Protein AF-0000000076760356 (afdb_homodimer)

pLDDT: mean 87.94, std 15.98, range [23.75, 98.88]

Organism: NCBI:txid411473

Nearest PDB structures (foldseek):
  3hdt-assembly1_B  TM=8.567E-01  e=6.206E-12  [Clostridium] symbiosum ATCC 14940
  3fdi-assembly1_A  TM=9.221E-01  e=1.605E-10  Eubacterium ventriosum ATCC 27560
  3fdi-assembly1_B  TM=7.872E-01  e=7.146E-10  Eubacterium ventriosum ATCC 27560
  7l4a-assembly1_A  TM=6.209E-01  e=9.565E-07  Encephalitozoon cuniculi GB-M1
  3akc-assembly1_A  TM=5.791E-01  e=3.230E-05  Thermus thermophilus HB8

Radius of gyration: 23.3 Å; Cα contacts (8 Å, |Δi|>4): 641; chains: 2; bounding box: 55×70×65 Å

Secondary structure (DSSP, 8-state):
-PPPEEEEEE-TTTTHHHHHHHHHHHHT--EE-HHHHHHHHHHH-GGGHHHHHHHHHSSSS-THHHHH-TT-SS-HHHHHHHHHHHHHHHHHHHHHS-EEEESTTHHHHTTT-SSEEEEEEE--HHHHHHHHHHHH-S--S-HHHHHHHHHHHHHHHHHHHHSS-TT-STT-SEEEEHHHHHHHHHHHHHHHHHHHHHTPPP------/-PPPEEEEEE-TTTTHHHHHHHHHHHHT--EE-HHHHHHHHHHH-GGGHHHHHHHHH--SS-THHHHH-TT-SS-HHHHHHHHHHHHHHHHHHHHHS-EEEESTTHHHHTTT-SSEEEEEEE--HHHHHHHHHHHH-S--S-HHHHHHHHHHHHHHHHHHHHSS-TT-STT-SEEEEHHHHHHHHHHHHHHHHHHHHHTPPP------

Sequence (416 aa):
MQNYVITITRQFGSRGRDIGIATAKKLGIPLYDRNVLEKEAEEIDSTLHSLVEFSKNGMSSSGYYKMAYPLGIGSSLKKDRMFEVQSKLVLQHAETENCVIIGRCADYLLRERENVIRCYIFAPYQARIRNSILTLGLATAEPQRIIEEVDKARAEYYRSHTGCEVNNTRYRDLFLNSNLLGVEGTADLIVDAVRRKFGLEAPAEEQIMQNYVITITRQFGSRGRDIGIATAKKLGIPLYDRNVLEKEAEEIDSTLHSLVEFSKNGMSSSGYYKMAYPLGIGSSLKKDRMFEVQSKLVLQHAETENCVIIGRCADYLLRERENVIRCYIFAPYQARIRNSILTLGLATAEPQRIIEEVDKARAEYYRSHTGCEVNNTRYRDLFLNSNLLGVEGTADLIVDAVRRKFGLEAPAEEQI

Solvent-accessible surface area (backbone atoms only — not comparable to full-atom values): 22181 Å² total; per-residue (Å²): 128,84,38,40,33,37,25,38,40,57,42,65,37,24,50,36,67,59,20,50,52,50,32,19,60,76,70,72,38,52,72,41,35,62,69,56,41,49,54,54,35,26,73,76,38,63,86,43,39,64,32,50,43,43,52,69,55,53,63,73,88,56,77,51,61,48,48,43,26,84,66,41,76,74,53,70,67,55,36,50,48,50,50,52,45,40,49,51,49,54,54,48,47,45,68,73,32,51,31,31,34,44,39,86,54,41,37,64,75,44,59,86,51,80,52,54,48,21,34,36,28,32,50,58,68,69,56,17,44,55,41,41,44,64,71,60,67,48,85,58,92,46,53,66,58,50,41,51,48,26,42,49,34,50,34,50,54,36,26,76,75,68,72,41,64,73,86,49,68,86,59,41,37,35,35,40,28,29,75,70,48,35,50,68,47,44,16,49,52,52,47,50,50,49,25,66,64,68,67,49,76,72,77,71,73,74,82,122,128,83,38,39,33,35,25,38,39,59,43,65,36,25,50,36,66,59,20,49,52,51,33,18,59,76,68,71,37,52,73,42,36,62,69,57,42,48,54,53,34,26,72,76,37,64,88,43,40,64,33,50,43,43,51,69,54,54,58,72,87,54,78,50,62,50,48,42,26,84,66,40,76,74,52,70,66,56,35,51,49,48,50,52,47,40,49,52,48,53,54,48,49,45,68,73,34,50,33,31,34,43,39,89,54,43,36,65,76,44,60,87,52,81,52,52,49,22,34,35,27,31,48,56,68,70,54,17,43,55,42,39,44,64,71,61,66,47,86,59,92,46,52,67,59,51,41,51,47,26,41,50,33,49,34,49,54,36,26,76,75,69,73,41,64,74,85,48,68,86,58,43,38,36,34,40,30,28,76,71,49,35,50,66,46,43,16,49,52,53,49,50,51,50,25,68,64,68,69,48,75,73,77,72,74,74,81,122

InterPro domains:
  IPR027417 P-loop containing nucleoside triphosphate hydrolase [G3DSA:3.40.50.300] (1-197)

Structure (mmCIF, N/CA/C/O backbone):
data_AF-0000000076760356-model_v1
#
loop_
_entity.id
_entity.type
_entity.pdbx_description
1 polymer 'Cytidylate kinase-like family protein'
#
loop_
_atom_site.group_PDB
_atom_site.id
_atom_site.type_symbol
_atom_site.label_atom_id
_atom_site.label_alt_id
_atom_site.label_comp_id
_atom_site.label_asym_id
_atom_site.label_entity_id
_atom_site.label_seq_id
_atom_site.pdbx_PDB_ins_code
_atom_site.Cartn_x
_atom_site.Cartn_y
_atom_site.Cartn_z
_atom_site.occupancy
_atom_site.B_iso_or_equiv
_atom_site.auth_seq_id
_atom_site.auth_comp_id
_atom_site.auth_asym_id
_atom_site.auth_atom_id
_atom_site.pdbx_PDB_model_num
ATOM 1 N N . MET A 1 1 ? 18.672 9.578 19.562 1 55.28 1 MET A N 1
ATOM 2 C CA . MET A 1 1 ? 18.109 8.836 18.438 1 55.28 1 MET A CA 1
ATOM 3 C C . MET A 1 1 ? 17.266 9.75 17.562 1 55.28 1 MET A C 1
ATOM 5 O O . MET A 1 1 ? 16.672 10.711 18.047 1 55.28 1 MET A O 1
ATOM 9 N N . GLN A 1 2 ? 17.5 9.766 16.188 1 80.81 2 GLN A N 1
ATOM 10 C CA . GLN A 1 2 ? 16.75 10.648 15.305 1 80.81 2 GLN A CA 1
ATOM 11 C C . GLN A 1 2 ? 15.25 10.43 15.453 1 80.81 2 GLN A C 1
ATOM 13 O O . GLN A 1 2 ? 14.805 9.305 15.688 1 80.81 2 GLN A O 1
ATOM 18 N N . ASN A 1 3 ? 14.523 11.516 15.711 1 93.81 3 ASN A N 1
ATOM 19 C CA . ASN A 1 3 ? 13.07 11.461 15.766 1 93.81 3 ASN A CA 1
ATOM 20 C C . ASN A 1 3 ? 12.484 10.711 14.57 1 93.81 3 ASN A C 1
ATOM 22 O O . ASN A 1 3 ? 13.023 10.781 13.461 1 93.81 3 ASN A O 1
ATOM 26 N N . TYR A 1 4 ? 11.539 9.922 14.914 1 97.88 4 TYR A N 1
ATOM 27 C CA . TYR A 1 4 ? 10.852 9.281 13.805 1 97.88 4 TYR A CA 1
ATOM 28 C C . TYR A 1 4 ? 9.547 10.008 13.477 1 97.88 4 TYR A C 1
ATOM 30 O O . TYR A 1 4 ? 8.953 10.648 14.344 1 97.88 4 TYR A O 1
ATOM 38 N N . VAL A 1 5 ? 9.156 9.945 12.234 1 98.62 5 VAL A N 1
ATOM 39 C CA . VAL A 1 5 ? 7.957 10.633 11.766 1 98.62 5 VAL A CA 1
ATOM 40 C C . VAL A 1 5 ? 7.102 9.664 10.945 1 98.62 5 VAL A C 1
ATOM 42 O O . VAL A 1 5 ? 7.633 8.844 10.188 1 98.62 5 VAL A O 1
ATOM 45 N N . ILE A 1 6 ? 5.832 9.734 11.109 1 98.88 6 ILE A N 1
ATOM 46 C CA . ILE A 1 6 ? 4.863 9.062 10.25 1 98.88 6 ILE A CA 1
ATOM 47 C C . ILE A 1 6 ? 4.082 10.094 9.445 1 98.88 6 ILE A C 1
ATOM 49 O O . ILE A 1 6 ? 3.504 11.031 10.016 1 98.88 6 ILE A O 1
ATOM 53 N N . THR A 1 7 ? 4.145 10 8.156 1 98.81 7 THR A N 1
ATOM 54 C CA . THR A 1 7 ? 3.318 10.867 7.328 1 98.81 7 THR A CA 1
ATOM 55 C C . THR A 1 7 ? 2.113 10.109 6.777 1 98.81 7 THR A C 1
ATOM 57 O O . THR A 1 7 ? 2.213 8.922 6.469 1 98.81 7 THR A O 1
ATOM 60 N N . ILE A 1 8 ? 1.006 10.781 6.664 1 98.69 8 ILE A N 1
ATOM 61 C CA . ILE A 1 8 ? -0.207 10.164 6.129 1 98.69 8 ILE A CA 1
ATOM 62 C C . ILE A 1 8 ? -0.8 11.055 5.043 1 98.69 8 ILE A C 1
ATOM 64 O O . ILE A 1 8 ? -1.202 12.195 5.312 1 98.69 8 ILE A O 1
ATOM 68 N N . THR A 1 9 ? -0.724 10.617 3.857 1 98 9 THR A N 1
ATOM 69 C CA . THR A 1 9 ? -1.538 11.102 2.748 1 98 9 THR A CA 1
ATOM 70 C C . THR A 1 9 ? -2.775 10.227 2.562 1 98 9 THR A C 1
ATOM 72 O O . THR A 1 9 ? -2.725 9.016 2.773 1 98 9 THR A O 1
ATOM 75 N N . ARG A 1 10 ? -3.891 10.867 2.186 1 97.25 10 ARG A N 1
ATOM 76 C CA . ARG A 1 10 ? -5.105 10.062 2.252 1 97.25 10 ARG A CA 1
ATOM 77 C C . ARG A 1 10 ? -6.121 10.516 1.207 1 97.25 10 ARG A C 1
ATOM 79 O O . ARG A 1 10 ? -6.164 11.695 0.845 1 97.25 10 ARG A O 1
ATOM 86 N N . GLN A 1 11 ? -6.926 9.578 0.761 1 96.25 11 GLN A N 1
ATOM 87 C CA . GLN A 1 11 ? -8.125 9.875 -0.012 1 96.25 11 GLN A CA 1
ATOM 88 C C . GLN A 1 11 ? -9.234 10.422 0.881 1 96.25 11 GLN A C 1
ATOM 90 O O . GLN A 1 11 ? -9.375 10 2.033 1 96.25 11 GLN A O 1
ATOM 95 N N . PHE A 1 12 ? -10.016 11.336 0.276 1 93.12 12 PHE A N 1
ATOM 96 C CA . PHE A 1 12 ? -11.188 11.781 1.019 1 93.12 12 PHE A CA 1
ATOM 97 C C . PHE A 1 12 ? -12.148 10.625 1.264 1 93.12 12 PHE A C 1
ATOM 99 O O . PHE A 1 12 ? -12.422 9.836 0.358 1 93.12 12 PHE A O 1
ATOM 106 N N . GLY A 1 13 ? -12.578 10.523 2.463 1 94.12 13 GLY A N 1
ATOM 107 C CA . GLY A 1 13 ? -13.523 9.477 2.814 1 94.12 13 GLY A CA 1
ATOM 108 C C . GLY A 1 13 ? -12.844 8.18 3.227 1 94.12 13 GLY A C 1
ATOM 109 O O . GLY A 1 13 ? -13.523 7.207 3.568 1 94.12 13 GLY A O 1
ATOM 110 N N . SER A 1 14 ? -11.516 8.125 3.221 1 96.75 14 SER A N 1
ATOM 111 C CA . SER A 1 14 ? -10.789 6.906 3.574 1 96.75 14 SER A CA 1
ATOM 112 C C . SER A 1 14 ? -10.609 6.785 5.086 1 96.75 14 SER A C 1
ATOM 114 O O . SER A 1 14 ? -10.125 5.766 5.578 1 96.75 14 SER A O 1
ATOM 116 N N . ARG A 1 15 ? -10.945 7.867 5.801 1 96.56 15 ARG A N 1
ATOM 117 C CA . ARG A 1 15 ? -10.789 7.938 7.25 1 96.56 15 ARG A CA 1
ATOM 118 C C . ARG A 1 15 ? -9.32 8.016 7.641 1 96.56 15 ARG A C 1
ATOM 120 O O . ARG A 1 15 ? -8.938 7.566 8.727 1 96.56 15 ARG A O 1
ATOM 127 N N . GLY A 1 16 ? -8.508 8.555 6.754 1 97.38 16 GLY A N 1
ATOM 128 C CA . GLY A 1 16 ? -7.078 8.695 7.004 1 97.38 16 GLY A CA 1
ATOM 129 C C . GLY A 1 16 ? -6.77 9.547 8.227 1 97.38 16 GLY A C 1
ATOM 130 O O . GLY A 1 16 ? -5.812 9.266 8.953 1 97.38 16 GLY A O 1
ATOM 131 N N . ARG A 1 17 ? -7.547 10.602 8.453 1 95.94 17 ARG A N 1
ATOM 132 C CA . ARG A 1 17 ? -7.328 11.43 9.633 1 95.94 17 ARG A CA 1
ATOM 133 C C . ARG A 1 17 ? -7.586 10.648 10.914 1 95.94 17 ARG A C 1
ATOM 135 O O . ARG A 1 17 ? -6.809 10.727 11.867 1 95.94 17 ARG A O 1
ATOM 142 N N . ASP A 1 18 ? -8.664 9.875 10.914 1 97.38 18 ASP A N 1
ATOM 143 C CA . ASP A 1 18 ? -8.984 9.047 12.078 1 97.38 18 ASP A CA 1
ATOM 144 C C . ASP A 1 18 ? -7.875 8.031 12.344 1 97.38 18 ASP A C 1
ATOM 146 O O . ASP A 1 18 ? -7.512 7.797 13.5 1 97.38 18 ASP A O 1
ATOM 150 N N . ILE A 1 19 ? -7.375 7.457 11.344 1 98.69 19 ILE A N 1
ATOM 151 C CA . ILE A 1 19 ? -6.289 6.492 11.453 1 98.69 19 ILE A CA 1
ATOM 152 C C . ILE A 1 19 ? -5.039 7.18 12 1 98.69 19 ILE A C 1
ATOM 154 O O . ILE A 1 19 ? -4.336 6.621 12.852 1 98.69 19 ILE A O 1
ATOM 158 N N . GLY A 1 20 ? -4.734 8.398 11.523 1 98.81 20 GLY A N 1
ATOM 159 C CA . GLY A 1 20 ? -3.629 9.18 12.055 1 98.81 20 GLY A CA 1
ATOM 160 C C . GLY A 1 20 ? -3.766 9.469 13.539 1 98.81 20 GLY A C 1
ATOM 161 O O . GLY A 1 20 ? -2.805 9.328 14.297 1 98.81 20 GLY A O 1
ATOM 162 N N . ILE A 1 21 ? -4.949 9.859 13.938 1 98.56 21 ILE A N 1
ATOM 163 C CA . ILE A 1 21 ? -5.223 10.156 15.344 1 98.56 21 ILE A CA 1
ATOM 164 C C . ILE A 1 21 ? -5.016 8.898 16.188 1 98.56 21 ILE A C 1
ATOM 166 O O . ILE A 1 21 ? -4.336 8.938 17.219 1 98.56 21 ILE A O 1
ATOM 170 N N . ALA A 1 22 ? -5.566 7.777 15.727 1 98.81 22 ALA A N 1
ATOM 171 C CA . ALA A 1 22 ? -5.422 6.516 16.438 1 98.81 22 ALA A CA 1
ATOM 172 C C . ALA A 1 22 ? -3.955 6.102 16.531 1 98.81 22 ALA A C 1
ATOM 174 O O . ALA A 1 22 ? -3.5 5.637 17.578 1 98.81 22 ALA A O 1
ATOM 175 N N . THR A 1 23 ? -3.213 6.262 15.477 1 98.88 23 THR A N 1
ATOM 176 C CA . THR A 1 23 ? -1.793 5.926 15.445 1 98.88 23 THR A CA 1
ATOM 177 C C . THR A 1 23 ? -1.014 6.758 16.453 1 98.88 23 THR A C 1
ATOM 179 O O . THR A 1 23 ? -0.229 6.219 17.234 1 98.88 23 THR A O 1
ATOM 182 N N . ALA A 1 24 ? -1.257 8.078 16.422 1 98.81 24 ALA A N 1
ATOM 183 C CA . ALA A 1 24 ? -0.58 9 17.328 1 98.81 24 ALA A CA 1
ATOM 184 C C . ALA A 1 24 ? -0.88 8.641 18.781 1 98.81 24 ALA A C 1
ATOM 186 O O . ALA A 1 24 ? 0.023 8.625 19.625 1 98.81 24 ALA A O 1
ATOM 187 N N . LYS A 1 25 ? -2.117 8.336 19.047 1 98.69 25 LYS A N 1
ATOM 188 C CA . LYS A 1 25 ? -2.543 7.973 20.391 1 98.69 25 LYS A CA 1
ATOM 189 C C . LYS A 1 25 ? -1.847 6.699 20.859 1 98.69 25 LYS A C 1
ATOM 191 O O . LYS A 1 25 ? -1.334 6.645 21.984 1 98.69 25 LYS A O 1
ATOM 196 N N . LYS A 1 26 ? -1.761 5.695 20.062 1 98 26 LYS A N 1
ATOM 197 C CA . LYS A 1 26 ? -1.172 4.406 20.422 1 98 26 LYS A CA 1
ATOM 198 C C . LYS A 1 26 ? 0.329 4.535 20.656 1 98 26 LYS A C 1
ATOM 200 O O . LYS A 1 26 ? 0.896 3.807 21.469 1 98 26 LYS A O 1
ATOM 205 N N . LEU A 1 27 ? 0.929 5.477 20 1 98 27 LEU A N 1
ATOM 206 C CA . LEU A 1 27 ? 2.373 5.648 20.125 1 98 27 LEU A CA 1
ATOM 207 C C . LEU A 1 27 ? 2.709 6.703 21.172 1 98 27 LEU A C 1
ATOM 209 O O . LEU A 1 27 ? 3.869 6.848 21.562 1 98 27 LEU A O 1
ATOM 213 N N . GLY A 1 28 ? 1.718 7.488 21.609 1 97.88 28 GLY A N 1
ATOM 214 C CA . GLY A 1 28 ? 1.939 8.555 22.578 1 97.88 28 GLY A CA 1
ATOM 215 C C . GLY A 1 28 ? 2.717 9.727 22 1 97.88 28 GLY A C 1
ATOM 216 O O . GLY A 1 28 ? 3.594 10.273 22.672 1 97.88 28 GLY A O 1
ATOM 217 N N . ILE A 1 29 ? 2.414 10.078 20.781 1 98.25 29 ILE A N 1
ATOM 218 C CA . ILE A 1 29 ? 3.133 11.164 20.125 1 98.25 29 ILE A CA 1
ATOM 219 C C . ILE A 1 29 ? 2.135 12.164 19.547 1 98.25 29 ILE A C 1
ATOM 221 O O . ILE A 1 29 ? 0.966 11.836 19.328 1 98.25 29 ILE A O 1
ATOM 225 N N . PRO A 1 30 ? 2.533 13.422 19.266 1 98.69 30 PRO A N 1
ATOM 226 C CA . PRO A 1 30 ? 1.61 14.414 18.719 1 98.69 30 PRO A CA 1
ATOM 227 C C . PRO A 1 30 ? 1.267 14.164 17.25 1 98.69 30 PRO A C 1
ATOM 229 O O . PRO A 1 30 ? 1.956 13.398 16.578 1 98.69 30 PRO A O 1
ATOM 232 N N . LEU A 1 31 ? 0.211 14.812 16.875 1 98.75 31 LEU A N 1
ATOM 233 C CA . LEU A 1 31 ? -0.246 14.797 15.492 1 98.75 31 LEU A CA 1
ATOM 234 C C . LEU A 1 31 ? -0.391 16.219 14.953 1 98.75 31 LEU A C 1
ATOM 236 O O . LEU A 1 31 ? -0.958 17.078 15.617 1 98.75 31 LEU A O 1
ATOM 240 N N . TYR A 1 32 ? 0.151 16.453 13.781 1 98.5 32 TYR A N 1
ATOM 241 C CA . TYR A 1 32 ? 0.045 17.734 13.086 1 98.5 32 TYR A CA 1
ATOM 242 C C . TYR A 1 32 ? -0.725 17.578 11.781 1 98.5 32 TYR A C 1
ATOM 244 O O . TYR A 1 32 ? -0.241 16.953 10.836 1 98.5 32 TYR A O 1
ATOM 252 N N . ASP A 1 33 ? -1.874 18.125 11.773 1 95.94 33 ASP A N 1
ATOM 253 C CA . ASP A 1 33 ? -2.656 18.188 10.539 1 95.94 33 ASP A CA 1
ATOM 254 C C . ASP A 1 33 ? -2.803 19.625 10.055 1 95.94 33 ASP A C 1
ATOM 256 O O . ASP A 1 33 ? -2.152 20.531 10.586 1 95.94 33 ASP A O 1
ATOM 260 N N . ARG A 1 34 ? -3.578 19.828 9.047 1 92.31 34 ARG A N 1
ATOM 261 C CA . ARG A 1 34 ? -3.736 21.141 8.43 1 92.31 34 ARG A CA 1
ATOM 262 C C . ARG A 1 34 ? -4.133 22.188 9.461 1 92.31 34 ARG A C 1
ATOM 264 O O . ARG A 1 34 ? -3.582 23.297 9.477 1 92.31 34 ARG A O 1
ATOM 271 N N . ASN A 1 35 ? -5.094 21.812 10.305 1 89.94 35 ASN A N 1
ATOM 272 C CA . ASN A 1 35 ? -5.617 22.781 11.266 1 89.94 35 ASN A CA 1
ATOM 273 C C . ASN A 1 35 ? -4.531 23.266 12.219 1 89.94 35 ASN A C 1
ATOM 275 O O . ASN A 1 35 ? -4.402 24.469 12.461 1 89.94 35 ASN A O 1
ATOM 279 N N . VAL A 1 36 ? -3.809 22.344 12.719 1 94.38 36 VAL A N 1
ATOM 280 C CA . VAL A 1 36 ? -2.742 22.688 13.656 1 94.38 36 VAL A CA 1
ATOM 281 C C . VAL A 1 36 ? -1.67 23.5 12.945 1 94.38 36 VAL A C 1
ATOM 283 O O . VAL A 1 36 ? -1.245 24.547 13.445 1 94.38 36 VAL A O 1
ATOM 286 N N . LEU A 1 37 ? -1.286 23.141 11.773 1 95 37 LEU A N 1
ATOM 287 C CA . LEU A 1 37 ? -0.204 23.781 11.039 1 95 37 LEU A CA 1
ATOM 288 C C . LEU A 1 37 ? -0.62 25.172 10.57 1 95 37 LEU A C 1
ATOM 290 O O . LEU A 1 37 ? 0.194 26.094 10.562 1 95 37 LEU A O 1
ATOM 294 N N . GLU A 1 38 ? -1.889 25.312 10.172 1 91.25 38 GLU A N 1
ATOM 295 C CA . GLU A 1 38 ? -2.389 26.609 9.758 1 91.25 38 GLU A CA 1
ATOM 296 C C . GLU A 1 38 ? -2.408 27.594 10.922 1 91.25 38 GLU A C 1
ATOM 298 O O . GLU A 1 38 ? -2.078 28.781 10.758 1 91.25 38 GLU A O 1
ATOM 303 N N . LYS A 1 39 ? -2.852 27.094 12.016 1 92.44 39 LYS A N 1
ATOM 304 C CA . LYS A 1 39 ? -2.873 27.953 13.203 1 92.44 39 LYS A CA 1
ATOM 305 C C . LYS A 1 39 ? -1.465 28.406 13.578 1 92.44 39 LYS A C 1
ATOM 307 O O . LYS A 1 39 ? -1.248 29.578 13.883 1 92.44 39 LYS A O 1
ATOM 312 N N . GLU A 1 40 ? -0.558 27.484 13.57 1 95.81 40 GLU A N 1
ATOM 313 C CA . GLU A 1 40 ? 0.83 27.828 13.875 1 95.81 40 GLU A CA 1
ATOM 314 C C . GLU A 1 40 ? 1.396 28.797 12.836 1 95.81 40 GLU A C 1
ATOM 316 O O . GLU A 1 40 ? 2.139 29.719 13.188 1 95.81 40 GLU A O 1
ATOM 321 N N . ALA A 1 41 ? 1.061 28.562 11.57 1 93.94 41 ALA A N 1
ATOM 322 C CA . ALA A 1 41 ? 1.531 29.438 10.5 1 93.94 41 ALA A CA 1
ATOM 323 C C . ALA A 1 41 ? 1.036 30.875 10.695 1 93.94 41 ALA A C 1
ATOM 325 O O . ALA A 1 41 ? 1.779 31.828 10.469 1 93.94 41 ALA A O 1
ATOM 326 N N . GLU A 1 42 ? -0.199 31 11.047 1 91.25 42 GLU A N 1
ATOM 327 C CA . GLU A 1 42 ? -0.791 32.312 11.312 1 91.25 42 GLU A CA 1
ATOM 328 C C . GLU A 1 42 ? -0.072 33.031 12.453 1 91.25 42 GLU A C 1
ATOM 330 O O . GLU A 1 42 ? 0.089 34.25 12.43 1 91.25 42 GLU A O 1
ATOM 335 N N . GLU A 1 43 ? 0.329 32.281 13.453 1 94.06 43 GLU A N 1
ATOM 336 C CA . GLU A 1 43 ? 1.051 32.844 14.594 1 94.06 43 GLU A CA 1
ATOM 337 C C . GLU A 1 43 ? 2.43 33.344 14.18 1 94.06 43 GLU A C 1
ATOM 339 O O . GLU A 1 43 ? 2.93 34.312 14.727 1 94.06 43 GLU A O 1
ATOM 344 N N . ILE A 1 44 ? 3.006 32.719 13.219 1 93.31 44 ILE A N 1
ATOM 345 C CA . ILE A 1 44 ? 4.328 33.062 12.711 1 93.31 44 ILE A CA 1
ATOM 346 C C . ILE A 1 44 ? 4.211 34.25 11.75 1 93.31 44 ILE A C 1
ATOM 348 O O . ILE A 1 44 ? 5.059 35.156 11.742 1 93.31 44 ILE A O 1
ATOM 352 N N . ASP A 1 45 ? 3.213 34.188 10.922 1 92.44 45 ASP A N 1
ATOM 353 C CA . ASP A 1 45 ? 2.955 35.219 9.891 1 92.44 45 ASP A CA 1
ATOM 354 C C . ASP A 1 45 ? 1.497 35.656 9.922 1 92.44 45 ASP A C 1
ATOM 356 O O . ASP A 1 45 ? 0.638 35.031 9.289 1 92.44 45 ASP A O 1
ATOM 360 N N . SER A 1 46 ? 1.264 36.75 10.461 1 90.25 46 SER A N 1
ATOM 361 C CA . SER A 1 46 ? -0.089 37.25 10.695 1 90.25 46 SER A CA 1
ATOM 362 C C . SER A 1 46 ? -0.788 37.594 9.391 1 90.25 46 SER A C 1
ATOM 364 O O . SER A 1 46 ? -2.016 37.719 9.344 1 90.25 46 SER A O 1
ATOM 366 N N . THR A 1 47 ? -0.056 37.812 8.336 1 87.62 47 THR A N 1
ATOM 367 C CA . THR A 1 47 ? -0.664 38.156 7.059 1 87.62 47 THR A CA 1
ATOM 368 C C . THR A 1 47 ? -1.474 37 6.516 1 87.62 47 THR A C 1
ATOM 370 O O . THR A 1 47 ? -2.293 37.156 5.609 1 87.62 47 THR A O 1
ATOM 373 N N . LEU A 1 48 ? -1.28 35.812 7.156 1 89 48 LEU A N 1
ATOM 374 C CA . LEU A 1 48 ? -1.947 34.625 6.688 1 89 48 LEU A CA 1
ATOM 375 C C . LEU A 1 48 ? -3.303 34.438 7.363 1 89 48 LEU A C 1
ATOM 377 O O . LEU A 1 48 ? -4.051 33.531 7.035 1 89 48 LEU A O 1
ATOM 381 N N . HIS A 1 49 ? -3.617 35.312 8.234 1 84.5 49 HIS A N 1
ATOM 382 C CA . HIS A 1 49 ? -4.844 35.25 9.023 1 84.5 49 HIS A CA 1
ATOM 383 C C . HIS A 1 49 ? -6.07 35.125 8.125 1 84.5 49 HIS A C 1
ATOM 385 O O . HIS A 1 49 ? -6.988 34.344 8.406 1 84.5 49 HIS A O 1
ATOM 391 N N . SER A 1 50 ? -6.09 35.875 7.109 1 79.38 50 SER A N 1
ATOM 392 C CA . SER A 1 50 ? -7.254 35.875 6.227 1 79.38 50 SER A CA 1
ATOM 393 C C . SER A 1 50 ? -7.473 34.531 5.57 1 79.38 50 SER A C 1
ATOM 395 O O . SER A 1 50 ? -8.609 34.125 5.324 1 79.38 50 SER A O 1
ATOM 397 N N . LEU A 1 51 ? -6.449 33.844 5.309 1 78.56 51 LEU A N 1
ATOM 398 C CA . LEU A 1 51 ? -6.551 32.5 4.707 1 78.56 51 LEU A CA 1
ATOM 399 C C . LEU A 1 51 ? -7.09 31.5 5.707 1 78.56 51 LEU A C 1
ATOM 401 O O . LEU A 1 51 ? -7.926 30.656 5.359 1 78.56 51 LEU A O 1
ATOM 405 N N . VAL A 1 52 ? -6.66 31.703 6.887 1 76.56 52 VAL A N 1
ATOM 406 C CA . VAL A 1 52 ? -7.023 30.781 7.953 1 76.56 52 VAL A CA 1
ATOM 407 C C . VAL A 1 52 ? -8.484 31 8.352 1 76.56 52 VAL A C 1
ATOM 409 O O . VAL A 1 52 ? -9.227 30.047 8.562 1 76.56 52 VAL A O 1
ATOM 412 N N . GLU A 1 53 ? -8.852 32.281 8.492 1 73.19 53 GLU A N 1
ATOM 413 C CA . GLU A 1 53 ? -10.211 32.656 8.883 1 73.19 53 GLU A CA 1
ATOM 414 C C . GLU A 1 53 ? -11.227 32.156 7.855 1 73.19 53 GLU A C 1
ATOM 416 O O . GLU A 1 53 ? -12.328 31.734 8.219 1 73.19 53 GLU A O 1
ATOM 421 N N . PHE A 1 54 ? -10.852 32.312 6.656 1 63 54 PHE A N 1
ATOM 422 C CA . PHE A 1 54 ? -11.734 31.828 5.609 1 63 54 PHE A CA 1
ATOM 423 C C . PHE A 1 54 ? -11.953 30.328 5.75 1 63 54 PHE A C 1
ATOM 425 O O . PHE A 1 54 ? -13.062 29.828 5.52 1 63 54 PHE A O 1
ATOM 432 N N . SER A 1 55 ? -10.812 29.844 6.125 1 60.5 55 SER A N 1
ATOM 433 C CA . SER A 1 55 ? -10.898 28.391 6.305 1 60.5 55 SER A CA 1
ATOM 434 C C . SER A 1 55 ? -11.836 28.031 7.457 1 60.5 55 SER A C 1
ATOM 436 O O . SER A 1 55 ? -12.539 27.031 7.398 1 60.5 55 SER A O 1
ATOM 438 N N . LYS A 1 56 ? -11.852 29.047 8.469 1 59.88 56 LYS A N 1
ATOM 439 C CA . LYS A 1 56 ? -12.68 28.828 9.656 1 59.88 56 LYS A CA 1
ATOM 440 C C . LYS A 1 56 ? -14.133 29.203 9.375 1 59.88 56 LYS A C 1
ATOM 442 O O . LYS A 1 56 ? -15.047 28.516 9.844 1 59.88 56 LYS A O 1
ATOM 447 N N . ASN A 1 57 ? -14.203 30.75 8.867 1 47.97 57 ASN A N 1
ATOM 448 C CA . ASN A 1 57 ? -15.516 31.359 8.688 1 47.97 57 ASN A CA 1
ATOM 449 C C . ASN A 1 57 ? -16.172 30.891 7.391 1 47.97 57 ASN A C 1
ATOM 451 O O . ASN A 1 57 ? -17.344 31.203 7.137 1 47.97 57 ASN A O 1
ATOM 455 N N . GLY A 1 58 ? -15.406 30.984 6.34 1 43.12 58 GLY A N 1
ATOM 456 C CA . GLY A 1 58 ? -16.188 30.578 5.184 1 43.12 58 GLY A CA 1
ATOM 457 C C . GLY A 1 58 ? -17.344 29.656 5.539 1 43.12 58 GLY A C 1
ATOM 458 O O . GLY A 1 58 ? -17.156 28.672 6.262 1 43.12 58 GLY A O 1
ATOM 459 N N . MET A 1 59 ? -18.516 30.375 5.5 1 37.03 59 MET A N 1
ATOM 460 C CA . MET A 1 59 ? -19.875 30.047 5.941 1 37.03 59 MET A CA 1
ATOM 461 C C . MET A 1 59 ? -20.109 28.547 5.914 1 37.03 59 MET A C 1
ATOM 463 O O . MET A 1 59 ? -20.891 28.016 6.703 1 37.03 59 MET A O 1
ATOM 467 N N . SER A 1 60 ? -20.547 28 4.605 1 38.34 60 SER A N 1
ATOM 468 C CA . SER A 1 60 ? -21.312 26.797 4.93 1 38.34 60 SER A CA 1
ATOM 469 C C . SER A 1 60 ? -20.578 25.922 5.93 1 38.34 60 SER A C 1
ATOM 471 O O . SER A 1 60 ? -19.344 25.891 5.953 1 38.34 60 SER A O 1
ATOM 473 N N . SER A 1 61 ? -21.188 25.75 7.105 1 40.62 61 SER A N 1
ATOM 474 C CA . SER A 1 61 ? -21.016 24.688 8.094 1 40.62 61 SER A CA 1
ATOM 475 C C . SER A 1 61 ? -20.062 23.609 7.582 1 40.62 61 SER A C 1
ATOM 477 O O . SER A 1 61 ? -19.672 22.719 8.336 1 40.62 61 SER A O 1
ATOM 479 N N . SER A 1 62 ? -20 23.391 6.211 1 49.44 62 SER A N 1
ATOM 480 C CA . SER A 1 62 ? -19.609 22.078 5.703 1 49.44 62 SER A CA 1
ATOM 481 C C . SER A 1 62 ? -18.094 22.016 5.445 1 49.44 62 SER A C 1
ATOM 483 O O . SER A 1 62 ? -17.531 22.938 4.852 1 49.44 62 SER A O 1
ATOM 485 N N . GLY A 1 63 ? -17.141 21.609 6.457 1 60.78 63 GLY A N 1
ATOM 486 C CA . GLY A 1 63 ? -15.82 21 6.344 1 60.78 63 GLY A CA 1
ATOM 487 C C . GLY A 1 63 ? -15.391 20.766 4.91 1 60.78 63 GLY A C 1
ATOM 488 O O . GLY A 1 63 ? -14.203 20.594 4.633 1 60.78 63 GLY A O 1
ATOM 489 N N . TYR A 1 64 ? -16.25 21.203 3.945 1 64.62 64 TYR A N 1
ATOM 490 C CA . TYR A 1 64 ? -16.047 20.906 2.533 1 64.62 64 TYR A CA 1
ATOM 491 C C . TYR A 1 64 ? -15.094 21.891 1.894 1 64.62 64 TYR A C 1
ATOM 493 O O . TYR A 1 64 ? -14.156 21.516 1.189 1 64.62 64 TYR A O 1
ATOM 501 N N . TYR A 1 65 ? -15.359 23.203 2.01 1 61.84 65 TYR A N 1
ATOM 502 C CA . TYR A 1 65 ? -14.539 24.219 1.329 1 61.84 65 TYR A CA 1
ATOM 503 C C . TYR A 1 65 ? -13.086 24.109 1.756 1 61.84 65 TYR A C 1
ATOM 505 O O . TYR A 1 65 ? -12.18 24.219 0.926 1 61.84 65 TYR A O 1
ATOM 513 N N . LYS A 1 66 ? -12.898 23.891 2.984 1 68.56 66 LYS A N 1
ATOM 514 C CA . LYS A 1 66 ? -11.539 23.734 3.486 1 68.56 66 LYS A CA 1
ATOM 515 C C . LYS A 1 66 ? -10.859 22.531 2.852 1 68.56 66 LYS A C 1
ATOM 517 O O . LYS A 1 66 ? -9.664 22.578 2.533 1 68.56 66 LYS A O 1
ATOM 522 N N . MET A 1 67 ? -11.68 21.656 2.572 1 73.81 67 MET A N 1
ATOM 523 C CA . MET A 1 67 ? -11.133 20.406 2.027 1 73.81 67 MET A CA 1
ATOM 524 C C . MET A 1 67 ? -10.891 20.531 0.527 1 73.81 67 MET A C 1
ATOM 526 O O . MET A 1 67 ? -9.93 19.969 -0.001 1 73.81 67 MET A O 1
ATOM 530 N N . ALA A 1 68 ? -11.625 21.391 -0.104 1 72.44 68 ALA A N 1
ATOM 531 C CA . ALA A 1 68 ? -11.531 21.562 -1.551 1 72.44 68 ALA A CA 1
ATOM 532 C C . ALA A 1 68 ? -10.477 22.609 -1.912 1 72.44 68 ALA A C 1
ATOM 534 O O . ALA A 1 68 ? -10.062 22.703 -3.068 1 72.44 68 ALA A O 1
ATOM 535 N N . TYR A 1 69 ? -10.062 23.312 -0.951 1 73.19 69 TYR A N 1
ATOM 536 C CA . TYR A 1 69 ? -9.031 24.328 -1.162 1 73.19 69 TYR A CA 1
ATOM 537 C C . TYR A 1 69 ? -7.883 24.156 -0.18 1 73.19 69 TYR A C 1
ATOM 539 O O . TYR A 1 69 ? -7.844 24.812 0.865 1 73.19 69 TYR A O 1
ATOM 547 N N . PRO A 1 70 ? -6.938 23.422 -0.531 1 75.81 70 PRO A N 1
ATOM 548 C CA . PRO A 1 70 ? -5.891 23 0.402 1 75.81 70 PRO A CA 1
ATOM 549 C C . PRO A 1 70 ? -5.117 24.172 0.995 1 75.81 70 PRO A C 1
ATOM 551 O O . PRO A 1 70 ? -4.586 24.078 2.104 1 75.81 70 PRO A O 1
ATOM 554 N N . LEU A 1 71 ? -5.062 25.312 0.271 1 77.19 71 LEU A N 1
ATOM 555 C CA . LEU A 1 71 ? -4.336 26.469 0.804 1 77.19 71 LEU A CA 1
ATOM 556 C C . LEU A 1 71 ? -5.273 27.641 1.039 1 77.19 71 LEU A C 1
ATOM 558 O O . LEU A 1 71 ? -4.82 28.781 1.189 1 77.19 71 LEU A O 1
ATOM 562 N N . GLY A 1 72 ? -6.535 27.297 1.014 1 73.81 72 GLY A N 1
ATOM 563 C CA . GLY A 1 72 ? -7.523 28.359 1.207 1 73.81 72 GLY A CA 1
ATOM 564 C C . GLY A 1 72 ? -7.816 29.141 -0.058 1 73.81 72 GLY A C 1
ATOM 565 O O . GLY A 1 72 ? -7.496 28.688 -1.16 1 73.81 72 GLY A O 1
ATOM 566 N N . ILE A 1 73 ? -8.672 30.172 0.149 1 70.06 73 ILE A N 1
ATOM 567 C CA . ILE A 1 73 ? -9.031 31.062 -0.944 1 70.06 73 ILE A CA 1
ATOM 568 C C . ILE A 1 73 ? -8.328 32.406 -0.766 1 70.06 73 ILE A C 1
ATOM 570 O O . ILE A 1 73 ? -8.398 33 0.304 1 70.06 73 ILE A O 1
ATOM 574 N N . GLY A 1 74 ? -7.414 32.75 -1.715 1 73 74 GLY A N 1
ATOM 575 C CA . GLY A 1 74 ? -6.641 33.969 -1.671 1 73 74 GLY A CA 1
ATOM 576 C C . GLY A 1 74 ? -5.723 34.156 -2.865 1 73 74 GLY A C 1
ATOM 577 O O . GLY A 1 74 ? -5.863 33.438 -3.869 1 73 74 GLY A O 1
ATOM 578 N N . SER A 1 75 ? -4.922 35.125 -2.723 1 79.25 75 SER A N 1
ATOM 579 C CA . SER A 1 75 ? -3.982 35.375 -3.811 1 79.25 75 SER A CA 1
ATOM 580 C C . SER A 1 75 ? -2.938 34.281 -3.914 1 79.25 75 SER A C 1
ATOM 582 O O . SER A 1 75 ? -2.666 33.594 -2.936 1 79.25 75 SER A O 1
ATOM 584 N N . SER A 1 76 ? -2.449 34.125 -5.074 1 84.5 76 SER A N 1
ATOM 585 C CA . SER A 1 76 ? -1.382 33.156 -5.301 1 84.5 76 SER A CA 1
ATOM 586 C C . SER A 1 76 ? -0.191 33.438 -4.387 1 84.5 76 SER A C 1
ATOM 588 O O . SER A 1 76 ? 0.454 32.5 -3.908 1 84.5 76 SER A O 1
ATOM 590 N N . LEU A 1 77 ? -0.001 34.688 -4.121 1 84 77 LEU A N 1
ATOM 591 C CA . LEU A 1 77 ? 1.123 35.062 -3.271 1 84 77 LEU A CA 1
ATOM 592 C C . LEU A 1 77 ? 0.909 34.594 -1.841 1 84 77 LEU A C 1
ATOM 594 O O . LEU A 1 77 ? 1.837 34.094 -1.205 1 84 77 LEU A O 1
ATOM 598 N N . LYS A 1 78 ? -0.254 34.688 -1.324 1 85.75 78 LYS A N 1
ATOM 599 C CA . LYS A 1 78 ? -0.568 34.25 0.034 1 85.75 78 LYS A CA 1
ATOM 600 C C . LYS A 1 78 ? -0.546 32.75 0.145 1 85.75 78 LYS A C 1
ATOM 602 O O . LYS A 1 78 ? -0.089 32.188 1.149 1 85.75 78 LYS A O 1
ATOM 607 N N . LYS A 1 79 ? -1.006 32.188 -0.891 1 89.06 79 LYS A N 1
ATOM 608 C CA . LYS A 1 79 ? -1 30.734 -0.918 1 89.06 79 LYS A CA 1
ATOM 609 C C . LYS A 1 79 ? 0.426 30.188 -0.919 1 89.06 79 LYS A C 1
ATOM 611 O O . LYS A 1 79 ? 0.733 29.234 -0.201 1 89.06 79 LYS A O 1
ATOM 616 N N . ASP A 1 80 ? 1.264 30.828 -1.687 1 91.94 80 ASP A N 1
ATOM 617 C CA . ASP A 1 80 ? 2.672 30.438 -1.728 1 91.94 80 ASP A CA 1
ATOM 618 C C . ASP A 1 80 ? 3.336 30.641 -0.368 1 91.94 80 ASP A C 1
ATOM 620 O O . ASP A 1 80 ? 4.133 29.797 0.069 1 91.94 80 ASP A O 1
ATOM 624 N N . ARG A 1 81 ? 2.992 31.75 0.22 1 92.31 81 ARG A N 1
ATOM 625 C CA . ARG A 1 81 ? 3.539 32.031 1.542 1 92.31 81 ARG A CA 1
ATOM 626 C C . ARG A 1 81 ? 3.061 31.016 2.566 1 92.31 81 ARG A C 1
ATOM 628 O O . ARG A 1 81 ? 3.84 30.562 3.41 1 92.31 81 ARG A O 1
ATOM 635 N N . MET A 1 82 ? 1.834 30.656 2.531 1 92.12 82 MET A N 1
ATOM 636 C CA . MET A 1 82 ? 1.282 29.641 3.422 1 92.12 82 MET A CA 1
ATOM 637 C C . MET A 1 82 ? 2.021 28.312 3.262 1 92.12 82 MET A C 1
ATOM 639 O O . MET A 1 82 ? 2.41 27.703 4.25 1 92.12 82 MET A O 1
ATOM 643 N N . PHE A 1 83 ? 2.242 27.922 2.025 1 94.19 83 PHE A N 1
ATOM 644 C CA . PHE A 1 83 ? 2.967 26.688 1.771 1 94.19 83 PHE A CA 1
ATOM 645 C C . PHE A 1 83 ? 4.379 26.766 2.342 1 94.19 83 PHE A C 1
ATOM 647 O O . PHE A 1 83 ? 4.867 25.797 2.934 1 94.19 83 PHE A O 1
ATOM 654 N N . GLU A 1 84 ? 5.012 27.844 2.121 1 95.88 84 GLU A N 1
ATOM 655 C CA . GLU A 1 84 ? 6.371 28.031 2.617 1 95.88 84 GLU A CA 1
ATOM 656 C C . GLU A 1 84 ? 6.434 27.891 4.137 1 95.88 84 GLU A C 1
ATOM 658 O O . GLU A 1 84 ? 7.285 27.188 4.664 1 95.88 84 GLU A O 1
ATOM 663 N N . VAL A 1 85 ? 5.535 28.562 4.809 1 95.81 85 VAL A N 1
ATOM 664 C CA . VAL A 1 85 ? 5.531 28.562 6.27 1 95.81 85 VAL A CA 1
ATOM 665 C C . VAL A 1 85 ? 5.152 27.172 6.777 1 95.81 85 VAL A C 1
ATOM 667 O O . VAL A 1 85 ? 5.773 26.656 7.711 1 95.81 85 VAL A O 1
ATOM 670 N N . GLN A 1 86 ? 4.152 26.516 6.199 1 95.62 86 GLN A N 1
ATOM 671 C CA . GLN A 1 86 ? 3.744 25.172 6.594 1 95.62 86 GLN A CA 1
ATOM 672 C C . GLN A 1 86 ? 4.867 24.172 6.367 1 95.62 86 GLN A C 1
ATOM 674 O O . GLN A 1 86 ? 5.066 23.266 7.18 1 95.62 86 GLN A O 1
ATOM 679 N N . SER A 1 87 ? 5.57 24.328 5.234 1 97.56 87 SER A N 1
ATOM 680 C CA . SER A 1 87 ? 6.699 23.453 4.945 1 97.56 87 SER A CA 1
ATOM 681 C C . SER A 1 87 ? 7.77 23.547 6.027 1 97.56 87 SER A C 1
ATOM 683 O O . SER A 1 87 ? 8.297 22.531 6.48 1 97.56 87 SER A O 1
ATOM 685 N N . LYS A 1 88 ? 8.055 24.781 6.422 1 97.62 88 LYS A N 1
ATOM 686 C CA . LYS A 1 88 ? 9.031 25 7.484 1 97.62 88 LYS A CA 1
ATOM 687 C C . LYS A 1 88 ? 8.578 24.359 8.789 1 97.62 88 LYS A C 1
ATOM 689 O O . LYS A 1 88 ? 9.383 23.781 9.523 1 97.62 88 LYS A O 1
ATOM 694 N N . LEU A 1 89 ? 7.32 24.453 9.102 1 98.06 89 LEU A N 1
ATOM 695 C CA . LEU A 1 89 ? 6.758 23.891 10.32 1 98.06 89 LEU A CA 1
ATOM 696 C C . LEU A 1 89 ? 6.84 22.359 10.289 1 98.06 89 LEU A C 1
ATOM 698 O O . LEU A 1 89 ? 7.176 21.734 11.305 1 98.06 89 LEU A O 1
ATOM 702 N N . VAL A 1 90 ? 6.523 21.75 9.164 1 98.38 90 VAL A N 1
ATOM 703 C CA . VAL A 1 90 ? 6.625 20.297 9 1 98.38 90 VAL A CA 1
ATOM 704 C C . VAL A 1 90 ? 8.055 19.844 9.297 1 98.38 90 VAL A C 1
ATOM 706 O O . VAL A 1 90 ? 8.266 18.906 10.07 1 98.38 90 VAL A O 1
ATOM 709 N N . LEU A 1 91 ? 9.016 20.547 8.703 1 98 91 LEU A N 1
ATOM 710 C CA . LEU A 1 91 ? 10.422 20.203 8.875 1 98 91 LEU A CA 1
ATOM 711 C C . LEU A 1 91 ? 10.852 20.406 10.328 1 98 91 LEU A C 1
ATOM 713 O O . LEU A 1 91 ? 11.586 19.578 10.875 1 98 91 LEU A O 1
ATOM 717 N N . GLN A 1 92 ? 10.359 21.438 10.922 1 97.56 92 GLN A N 1
ATOM 718 C CA . GLN A 1 92 ? 10.711 21.75 12.312 1 97.56 92 GLN A CA 1
ATOM 719 C C . GLN A 1 92 ? 10.156 20.688 13.258 1 97.56 92 GLN A C 1
ATOM 721 O O . GLN A 1 92 ? 10.875 20.188 14.133 1 97.56 92 GLN A O 1
ATOM 726 N N . HIS A 1 93 ? 8.875 20.328 13.117 1 98.12 93 HIS A N 1
ATOM 727 C CA . HIS A 1 93 ? 8.281 19.312 13.969 1 98.12 93 HIS A CA 1
ATOM 728 C C . HIS A 1 93 ? 8.984 17.969 13.805 1 98.12 93 HIS A C 1
ATOM 730 O O . HIS A 1 93 ? 9.25 17.281 14.789 1 98.12 93 HIS A O 1
ATOM 736 N N . ALA A 1 94 ? 9.328 17.609 12.578 1 97.62 94 ALA A N 1
ATOM 737 C CA . ALA A 1 94 ? 10.016 16.359 12.281 1 97.62 94 ALA A CA 1
ATOM 738 C C . ALA A 1 94 ? 11.398 16.312 12.922 1 97.62 94 ALA A C 1
ATOM 740 O O . ALA A 1 94 ? 11.898 15.25 13.273 1 97.62 94 ALA A O 1
ATOM 741 N N . GLU A 1 95 ? 12 17.484 13.023 1 96.5 95 GLU A N 1
ATOM 742 C CA . GLU A 1 95 ? 13.344 17.594 13.594 1 96.5 95 GLU A CA 1
ATOM 743 C C . GLU A 1 95 ? 13.305 17.547 15.117 1 96.5 95 GLU A C 1
ATOM 745 O O . GLU A 1 95 ? 14.234 17.031 15.75 1 96.5 95 GLU A O 1
ATOM 750 N N . THR A 1 96 ? 12.211 17.938 15.727 1 96.69 96 THR A N 1
ATOM 751 C CA . THR A 1 96 ? 12.234 18.219 17.156 1 96.69 96 THR A CA 1
ATOM 752 C C . THR A 1 96 ? 11.594 17.078 17.953 1 96.69 96 THR A C 1
ATOM 754 O O . THR A 1 96 ? 11.883 16.906 19.125 1 96.69 96 THR A O 1
ATOM 757 N N . GLU A 1 97 ? 10.695 16.312 17.312 1 97.56 97 GLU A N 1
ATOM 758 C CA . GLU A 1 97 ? 9.992 15.289 18.078 1 97.56 97 GLU A CA 1
ATOM 759 C C . GLU A 1 97 ? 9.43 14.203 17.172 1 97.56 97 GLU A C 1
ATOM 761 O O . GLU A 1 97 ? 9.305 14.398 15.961 1 97.56 97 GLU A O 1
ATOM 766 N N . ASN A 1 98 ? 9.18 13 17.781 1 98.31 98 ASN A N 1
ATOM 767 C CA . ASN A 1 98 ? 8.352 12.008 17.094 1 98.31 98 ASN A CA 1
ATOM 768 C C . ASN A 1 98 ? 6.938 12.531 16.859 1 98.31 98 ASN A C 1
ATOM 770 O O . ASN A 1 98 ? 6.332 13.133 17.75 1 98.31 98 ASN A O 1
ATOM 774 N N . CYS A 1 99 ? 6.422 12.289 15.688 1 98.75 99 CYS A N 1
ATOM 775 C CA . CYS A 1 99 ? 5.09 12.836 15.453 1 98.75 99 CYS A CA 1
ATOM 776 C C . CYS A 1 99 ? 4.449 12.188 14.227 1 98.75 99 CYS A C 1
ATOM 778 O O . CYS A 1 99 ? 5.125 11.508 13.453 1 98.75 99 CYS A O 1
ATOM 780 N N . VAL A 1 100 ? 3.189 12.336 14.117 1 98.88 100 VAL A N 1
ATOM 781 C CA . VAL A 1 100 ? 2.418 12.031 12.914 1 98.88 100 VAL A CA 1
ATOM 782 C C . VAL A 1 100 ? 2.072 13.328 12.188 1 98.88 100 VAL A C 1
ATOM 784 O O . VAL A 1 100 ? 1.633 14.297 12.805 1 98.88 100 VAL A O 1
ATOM 787 N N . ILE A 1 101 ? 2.305 13.398 10.938 1 98.81 101 ILE A N 1
ATOM 788 C CA . ILE A 1 101 ? 1.933 14.555 10.133 1 98.81 101 ILE A CA 1
ATOM 789 C C . ILE A 1 101 ? 0.962 14.133 9.031 1 98.81 101 ILE A C 1
ATOM 791 O O . ILE A 1 101 ? 1.263 13.234 8.242 1 98.81 101 ILE A O 1
ATOM 795 N N . ILE A 1 102 ? -0.194 14.766 8.953 1 98.25 102 ILE A N 1
ATOM 796 C CA . ILE A 1 102 ? -1.215 14.438 7.969 1 98.25 102 ILE A CA 1
ATOM 797 C C . ILE A 1 102 ? -1.204 15.477 6.848 1 98.25 102 ILE A C 1
ATOM 799 O O . ILE A 1 102 ? -1.475 16.656 7.086 1 98.25 102 ILE A O 1
ATOM 803 N N . GLY A 1 103 ? -0.893 14.969 5.684 1 96.88 103 GLY A N 1
ATOM 804 C CA . GLY A 1 103 ? -0.971 15.836 4.516 1 96.88 103 GLY A CA 1
ATOM 805 C C . GLY A 1 103 ? 0.179 16.828 4.422 1 96.88 103 GLY A C 1
ATOM 806 O O . GLY A 1 103 ? 1.311 16.5 4.793 1 96.88 103 GLY A O 1
ATOM 807 N N . ARG A 1 104 ? -0.053 17.844 3.586 1 96.31 104 ARG A N 1
ATOM 808 C CA . ARG A 1 104 ? 0.838 19 3.443 1 96.31 104 ARG A CA 1
ATOM 809 C C . ARG A 1 104 ? 2.137 18.594 2.75 1 96.31 104 ARG A C 1
ATOM 811 O O . ARG A 1 104 ? 3.201 19.141 3.055 1 96.31 104 ARG A O 1
ATOM 818 N N . CYS A 1 105 ? 2.109 17.609 1.959 1 97.19 105 CYS A N 1
ATOM 819 C CA . CYS A 1 105 ? 3.26 17.125 1.199 1 97.19 105 CYS A CA 1
ATOM 820 C C . CYS A 1 105 ? 4.387 16.703 2.129 1 97.19 105 CYS A C 1
ATOM 822 O O . CYS A 1 105 ? 5.559 16.766 1.765 1 97.19 105 CYS A O 1
ATOM 824 N N . ALA A 1 106 ? 3.984 16.25 3.287 1 98.19 106 ALA A N 1
ATOM 825 C CA . ALA A 1 106 ? 4.992 15.898 4.281 1 98.19 106 ALA A CA 1
ATOM 826 C C . ALA A 1 106 ? 5.883 14.766 3.781 1 98.19 106 ALA A C 1
ATOM 828 O O . ALA A 1 106 ? 7.082 14.727 4.074 1 98.19 106 ALA A O 1
ATOM 829 N N . ASP A 1 107 ? 5.312 13.781 3.045 1 97.62 107 ASP A N 1
ATOM 830 C CA . ASP A 1 107 ? 6.09 12.672 2.498 1 97.62 107 ASP A CA 1
ATOM 831 C C . ASP A 1 107 ? 7.188 13.18 1.568 1 97.62 107 ASP A C 1
ATOM 833 O O . ASP A 1 107 ? 8.312 12.68 1.596 1 97.62 107 ASP A O 1
ATOM 837 N N . TYR A 1 108 ? 6.84 14.156 0.776 1 97.38 108 TYR A N 1
ATOM 838 C CA . TYR A 1 108 ? 7.797 14.758 -0.15 1 97.38 108 TYR A CA 1
ATOM 839 C C . TYR A 1 108 ? 8.797 15.633 0.592 1 97.38 108 TYR A C 1
ATOM 841 O O . TYR A 1 108 ? 10 15.586 0.313 1 97.38 108 TYR A O 1
ATOM 849 N N . LEU A 1 109 ? 8.266 16.453 1.508 1 98 109 LEU A N 1
ATOM 850 C CA . LEU A 1 109 ? 9.125 17.375 2.236 1 98 109 LEU A CA 1
ATOM 851 C C . LEU A 1 109 ? 10.188 16.625 3.025 1 98 109 LEU A C 1
ATOM 853 O O . LEU A 1 109 ? 11.305 17.109 3.201 1 98 109 LEU A O 1
ATOM 857 N N . LEU A 1 110 ? 9.82 15.422 3.449 1 97.81 110 LEU A N 1
ATOM 858 C CA . LEU A 1 110 ? 10.711 14.641 4.305 1 97.81 110 LEU A CA 1
ATOM 859 C C . LEU A 1 110 ? 11.367 13.516 3.518 1 97.81 110 LEU A C 1
ATOM 861 O O . LEU A 1 110 ? 11.859 12.547 4.105 1 97.81 110 LEU A O 1
ATOM 865 N N . ARG A 1 111 ? 11.43 13.547 2.201 1 94.94 111 ARG A N 1
ATOM 866 C CA . ARG A 1 111 ? 11.805 12.445 1.32 1 94.94 111 ARG A CA 1
ATOM 867 C C . ARG A 1 111 ? 13.266 12.047 1.528 1 94.94 111 ARG A C 1
ATOM 869 O O . ARG A 1 111 ? 13.648 10.914 1.244 1 94.94 111 ARG A O 1
ATOM 876 N N . GLU A 1 112 ? 14.078 12.93 2.09 1 93.5 112 GLU A N 1
ATOM 877 C CA . GLU A 1 112 ? 15.5 12.633 2.271 1 93.5 112 GLU A CA 1
ATOM 878 C C . GLU A 1 112 ? 15.773 12.102 3.674 1 93.5 112 GLU A C 1
ATOM 880 O O . GLU A 1 112 ? 16.906 11.75 3.994 1 93.5 112 GLU A O 1
ATOM 885 N N . ARG A 1 113 ? 14.758 12.102 4.469 1 94.19 113 ARG A N 1
ATOM 886 C CA . ARG A 1 113 ? 14.914 11.625 5.84 1 94.19 113 ARG A CA 1
ATOM 887 C C . ARG A 1 113 ? 14.711 10.117 5.918 1 94.19 113 ARG A C 1
ATOM 889 O O . ARG A 1 113 ? 13.789 9.57 5.305 1 94.19 113 ARG A O 1
ATOM 896 N N . GLU A 1 114 ? 15.539 9.398 6.664 1 91.62 114 GLU A N 1
ATOM 897 C CA . GLU A 1 114 ? 15.484 7.941 6.766 1 91.62 114 GLU A CA 1
ATOM 898 C C . GLU A 1 114 ? 14.492 7.504 7.848 1 91.62 114 GLU A C 1
ATOM 900 O O . GLU A 1 114 ? 13.883 6.441 7.738 1 91.62 114 GLU A O 1
ATOM 905 N N . ASN A 1 115 ? 14.336 8.305 8.891 1 95.62 115 ASN A N 1
ATOM 906 C CA . ASN A 1 115 ? 13.477 7.93 10.008 1 95.62 115 ASN A CA 1
ATOM 907 C C . ASN A 1 115 ? 12.031 8.367 9.789 1 95.62 115 ASN A C 1
ATOM 909 O O . ASN A 1 115 ? 11.438 9.016 10.648 1 95.62 115 ASN A O 1
ATOM 913 N N . VAL A 1 116 ? 11.508 8.008 8.656 1 97.88 116 VAL A N 1
ATOM 914 C CA . VAL A 1 116 ? 10.141 8.375 8.305 1 97.88 116 VAL A CA 1
ATOM 915 C C . VAL A 1 116 ? 9.422 7.168 7.711 1 97.88 116 VAL A C 1
ATOM 917 O O . VAL A 1 116 ? 10.016 6.387 6.965 1 97.88 116 VAL A O 1
ATOM 920 N N . ILE A 1 117 ? 8.234 6.918 8.094 1 98.56 117 ILE A N 1
ATOM 921 C CA . ILE A 1 117 ? 7.32 6 7.422 1 98.56 117 ILE A CA 1
ATOM 922 C C . ILE A 1 117 ? 6.215 6.793 6.727 1 98.56 117 ILE A C 1
ATOM 924 O O . ILE A 1 117 ? 5.504 7.57 7.367 1 98.56 117 ILE A O 1
ATOM 928 N N . ARG A 1 118 ? 6.113 6.645 5.496 1 98.56 118 ARG A N 1
ATOM 929 C CA . ARG A 1 118 ? 5.188 7.414 4.672 1 98.56 118 ARG A CA 1
ATOM 930 C C . ARG A 1 118 ? 3.998 6.566 4.238 1 98.56 118 ARG A C 1
ATOM 932 O O . ARG A 1 118 ? 4.152 5.629 3.453 1 98.56 118 ARG A O 1
ATOM 939 N N . CYS A 1 119 ? 2.818 6.93 4.652 1 98.75 119 CYS A N 1
ATOM 940 C CA . CYS A 1 119 ? 1.617 6.133 4.422 1 98.75 119 CYS A CA 1
ATOM 941 C C . CYS A 1 119 ? 0.673 6.84 3.455 1 98.75 119 CYS A C 1
ATOM 943 O O . CYS A 1 119 ? 0.592 8.07 3.445 1 98.75 119 CYS A O 1
ATOM 945 N N . TYR A 1 120 ? 0.005 6.035 2.674 1 98.56 120 TYR A N 1
ATOM 946 C CA . TYR A 1 120 ? -1.133 6.445 1.856 1 98.56 120 TYR A CA 1
ATOM 947 C C . TYR A 1 120 ? -2.373 5.629 2.201 1 98.56 120 TYR A C 1
ATOM 949 O O . TYR A 1 120 ? -2.389 4.41 2.029 1 98.56 120 TYR A O 1
ATOM 957 N N . ILE A 1 121 ? -3.395 6.34 2.711 1 98.69 121 ILE A N 1
ATOM 958 C CA . ILE A 1 121 ? -4.625 5.66 3.107 1 98.69 121 ILE A CA 1
ATOM 959 C C . ILE A 1 121 ? -5.672 5.809 2.008 1 98.69 121 ILE A C 1
ATOM 961 O O . ILE A 1 121 ? -5.984 6.922 1.584 1 98.69 121 ILE A O 1
ATOM 965 N N . PHE A 1 122 ? -6.199 4.676 1.561 1 98.25 122 PHE A N 1
ATOM 966 C CA . PHE A 1 122 ? -7.238 4.668 0.538 1 98.25 122 PHE A CA 1
ATOM 967 C C . PHE A 1 122 ? -8.367 3.719 0.923 1 98.25 122 PHE A C 1
ATOM 969 O O . PHE A 1 122 ? -8.281 3.027 1.94 1 98.25 122 PHE A O 1
ATOM 976 N N . ALA A 1 123 ? -9.453 3.793 0.191 1 97.62 123 ALA A N 1
ATOM 977 C CA . ALA A 1 123 ? -10.594 2.912 0.414 1 97.62 123 ALA A CA 1
ATOM 978 C C . ALA A 1 123 ? -11.43 2.762 -0.855 1 97.62 123 ALA A C 1
ATOM 980 O O . ALA A 1 123 ? -11.367 3.609 -1.749 1 97.62 123 ALA A O 1
ATOM 981 N N . PRO A 1 124 ? -12.156 1.634 -0.938 1 96.06 124 PRO A N 1
ATOM 982 C CA . PRO A 1 124 ? -13.109 1.522 -2.043 1 96.06 124 PRO A CA 1
ATOM 983 C C . PRO A 1 124 ? -14.102 2.684 -2.086 1 96.06 124 PRO A C 1
ATOM 985 O O . PRO A 1 124 ? -14.523 3.176 -1.038 1 96.06 124 PRO A O 1
ATOM 988 N N . TYR A 1 125 ? -14.469 2.998 -3.293 1 94.56 125 TYR A N 1
ATOM 989 C CA . TYR A 1 125 ? -15.289 4.176 -3.533 1 94.56 125 TYR A CA 1
ATOM 990 C C . TYR A 1 125 ? -16.578 4.125 -2.705 1 94.56 125 TYR A C 1
ATOM 992 O O . TYR A 1 125 ? -16.953 5.117 -2.088 1 94.56 125 TYR A O 1
ATOM 1000 N N . GLN A 1 126 ? -17.219 3.006 -2.643 1 94 126 GLN A N 1
ATOM 1001 C CA . GLN A 1 126 ? -18.469 2.881 -1.912 1 94 126 GLN A CA 1
ATOM 1002 C C . GLN A 1 126 ? -18.266 3.094 -0.415 1 94 126 GLN A C 1
ATOM 1004 O O . GLN A 1 126 ? -19.109 3.678 0.26 1 94 126 GLN A O 1
ATOM 1009 N N . ALA A 1 127 ? -17.172 2.625 0.082 1 95 127 ALA A N 1
ATOM 1010 C CA . ALA A 1 127 ? -16.844 2.855 1.486 1 95 127 ALA A CA 1
ATOM 1011 C C . ALA A 1 127 ? -16.594 4.336 1.758 1 95 127 ALA A C 1
ATOM 1013 O O . ALA A 1 127 ? -17.016 4.859 2.797 1 95 127 ALA A O 1
ATOM 1014 N N . ARG A 1 128 ? -15.992 5.031 0.863 1 94.94 128 ARG A N 1
ATOM 1015 C CA . ARG A 1 128 ? -15.711 6.457 1.014 1 94.94 128 ARG A CA 1
ATOM 1016 C C . ARG A 1 128 ? -17 7.273 1.015 1 94.94 128 ARG A C 1
ATOM 1018 O O . ARG A 1 128 ? -17.125 8.234 1.772 1 94.94 128 ARG A O 1
ATOM 1025 N N . ILE A 1 129 ? -17.922 6.844 0.159 1 92.75 129 ILE A N 1
ATOM 1026 C CA . ILE A 1 129 ? -19.234 7.496 0.142 1 92.75 129 ILE A CA 1
ATOM 1027 C C . ILE A 1 129 ? -19.891 7.348 1.508 1 92.75 129 ILE A C 1
ATOM 1029 O O . ILE A 1 129 ? -20.359 8.328 2.088 1 92.75 129 ILE A O 1
ATOM 1033 N N . ARG A 1 130 ? -19.891 6.176 2.006 1 91.94 130 ARG A N 1
ATOM 1034 C CA . ARG A 1 130 ? -20.5 5.91 3.301 1 91.94 130 ARG A CA 1
ATOM 1035 C C . ARG A 1 130 ? -19.828 6.707 4.406 1 91.94 130 ARG A C 1
ATOM 1037 O O . ARG A 1 130 ? -20.5 7.316 5.246 1 91.94 130 ARG A O 1
ATOM 1044 N N . ASN A 1 131 ? -18.547 6.715 4.41 1 91.62 131 ASN A N 1
ATOM 1045 C CA . ASN A 1 131 ? -17.781 7.426 5.426 1 91.62 131 ASN A CA 1
ATOM 1046 C C . ASN A 1 131 ? -18 8.93 5.348 1 91.62 131 ASN A C 1
ATOM 1048 O O . ASN A 1 131 ? -18 9.617 6.371 1 91.62 131 ASN A O 1
ATOM 1052 N N . SER A 1 132 ? -18.141 9.438 4.133 1 86.94 132 SER A N 1
ATOM 1053 C CA . SER A 1 132 ? -18.312 10.875 3.936 1 86.94 132 SER A CA 1
ATOM 1054 C C . SER A 1 132 ? -19.656 11.352 4.465 1 86.94 132 SER A C 1
ATOM 1056 O O . SER A 1 132 ? -19.766 12.477 4.961 1 86.94 132 SER A O 1
ATOM 1058 N N . ILE A 1 133 ? -20.609 10.508 4.332 1 83.44 133 ILE A N 1
ATOM 1059 C CA . ILE A 1 133 ? -21.938 10.828 4.852 1 83.44 133 ILE A CA 1
ATOM 1060 C C . ILE A 1 133 ? -21.891 10.922 6.375 1 83.44 133 ILE A C 1
ATOM 1062 O O . ILE A 1 133 ? -22.453 11.844 6.965 1 83.44 133 ILE A O 1
ATOM 1066 N N . LEU A 1 134 ? -21.125 10.102 6.984 1 77.31 134 LEU A N 1
ATOM 1067 C CA . LEU A 1 134 ? -21.016 10.047 8.438 1 77.31 134 LEU A CA 1
ATOM 1068 C C . LEU A 1 134 ? -20.188 11.219 8.961 1 77.31 134 LEU A C 1
ATOM 1070 O O . LEU A 1 134 ? -20.469 11.742 10.047 1 77.31 134 LEU A O 1
ATOM 1074 N N . THR A 1 135 ? -19.203 11.602 8.367 1 71.25 135 THR A N 1
ATOM 1075 C CA . THR A 1 135 ? -18.281 12.641 8.805 1 71.25 135 THR A CA 1
ATOM 1076 C C . THR A 1 135 ? -18.875 14.031 8.586 1 71.25 135 THR A C 1
ATOM 1078 O O . THR A 1 135 ? -18.672 14.93 9.398 1 71.25 135 THR A O 1
ATOM 1081 N N . LEU A 1 136 ? -19.438 14.234 7.516 1 64.75 136 LEU A N 1
ATOM 1082 C CA . LEU A 1 136 ? -19.922 15.57 7.18 1 64.75 136 LEU A CA 1
ATOM 1083 C C . LEU A 1 136 ? -21.359 15.75 7.637 1 64.75 136 LEU A C 1
ATOM 1085 O O . LEU A 1 136 ? -21.875 16.875 7.664 1 64.75 136 LEU A O 1
ATOM 1089 N N . GLY A 1 137 ? -21.781 14.734 8.562 1 58.06 137 GLY A N 1
ATOM 1090 C CA . GLY A 1 137 ? -23.141 14.828 9.094 1 58.06 137 GLY A CA 1
ATOM 1091 C C . GLY A 1 137 ? -24.188 15.07 8.023 1 58.06 137 GLY A C 1
ATOM 1092 O O . GLY A 1 137 ? -25.359 15.234 8.328 1 58.06 137 GLY A O 1
ATOM 1093 N N . LEU A 1 138 ? -23.812 15.969 7.148 1 51.94 138 LEU A N 1
ATOM 1094 C CA . LEU A 1 138 ? -24.875 16.641 6.395 1 51.94 138 LEU A CA 1
ATOM 1095 C C . LEU A 1 138 ? -25.469 15.711 5.348 1 51.94 138 LEU A C 1
ATOM 1097 O O . LEU A 1 138 ? -24.812 14.766 4.902 1 51.94 138 LEU A O 1
ATOM 1101 N N . ALA A 1 139 ? -26.844 15.703 5.211 1 51.03 139 ALA A N 1
ATOM 1102 C CA . ALA A 1 139 ? -27.703 15.391 4.07 1 51.03 139 ALA A CA 1
ATOM 1103 C C . ALA A 1 139 ? -27.031 15.789 2.758 1 51.03 139 ALA A C 1
ATOM 1105 O O . ALA A 1 139 ? -27.422 16.766 2.115 1 51.03 139 ALA A O 1
ATOM 1106 N N . THR A 1 140 ? -25.688 15.82 2.842 1 56.53 140 THR A N 1
ATOM 1107 C CA . THR A 1 140 ? -25.219 16.328 1.558 1 56.53 140 THR A CA 1
ATOM 1108 C C . THR A 1 140 ? -25.703 15.43 0.416 1 56.53 140 THR A C 1
ATOM 1110 O O . THR A 1 140 ? -25.547 14.211 0.469 1 56.53 140 THR A O 1
ATOM 1113 N N . ALA A 1 141 ? -26.625 15.891 -0.273 1 61.03 141 ALA A N 1
ATOM 1114 C CA . ALA A 1 141 ? -27.312 15.258 -1.397 1 61.03 141 ALA A CA 1
ATOM 1115 C C . ALA A 1 141 ? -26.312 14.812 -2.463 1 61.03 141 ALA A C 1
ATOM 1117 O O . ALA A 1 141 ? -26.641 14.023 -3.352 1 61.03 141 ALA A O 1
ATOM 1118 N N . GLU A 1 142 ? -24.766 15.07 -2.107 1 83.12 142 GLU A N 1
ATOM 1119 C CA . GLU A 1 142 ? -23.938 14.641 -3.238 1 83.12 142 GLU A CA 1
ATOM 1120 C C . GLU A 1 142 ? -22.547 14.242 -2.789 1 83.12 142 GLU A C 1
ATOM 1122 O O . GLU A 1 142 ? -21.547 14.852 -3.205 1 83.12 142 GLU A O 1
ATOM 1127 N N . PRO A 1 143 ? -22.453 13.242 -2.062 1 84.31 143 PRO A N 1
ATOM 1128 C CA . PRO A 1 143 ? -21.156 12.781 -1.585 1 84.31 143 PRO A CA 1
ATOM 1129 C C . PRO A 1 143 ? -20.172 12.492 -2.723 1 84.31 143 PRO A C 1
ATOM 1131 O O . PRO A 1 143 ? -18.969 12.734 -2.582 1 84.31 143 PRO A O 1
ATOM 1134 N N . GLN A 1 144 ? -20.672 12.039 -3.797 1 89.31 144 GLN A N 1
ATOM 1135 C CA . GLN A 1 144 ? -19.828 11.719 -4.949 1 89.31 144 GLN A CA 1
ATOM 1136 C C . GLN A 1 144 ? -19.094 12.953 -5.465 1 89.31 144 GLN A C 1
ATOM 1138 O O . GLN A 1 144 ? -17.906 12.898 -5.746 1 89.31 144 GLN A O 1
ATOM 1143 N N . ARG A 1 145 ? -19.828 13.969 -5.535 1 87.69 145 ARG A N 1
ATOM 1144 C CA . ARG A 1 145 ? -19.25 15.227 -6.016 1 87.69 145 ARG A CA 1
ATOM 1145 C C . ARG A 1 145 ? -18.172 15.742 -5.062 1 87.69 145 ARG A C 1
ATOM 1147 O O . ARG A 1 145 ? -17.109 16.188 -5.496 1 87.69 145 ARG A O 1
ATOM 1154 N N . ILE A 1 146 ? -18.438 15.648 -3.811 1 86.44 146 ILE A N 1
ATOM 1155 C CA . ILE A 1 146 ? -17.516 16.156 -2.801 1 86.44 146 ILE A CA 1
ATOM 1156 C C . ILE A 1 146 ? -16.219 15.336 -2.832 1 86.44 146 ILE A C 1
ATOM 1158 O O . ILE A 1 146 ? -15.133 15.906 -2.812 1 86.44 146 ILE A O 1
ATOM 1162 N N . ILE A 1 147 ? -16.359 14.031 -2.92 1 92 147 ILE A N 1
ATOM 1163 C CA . ILE A 1 147 ? -15.195 13.148 -2.975 1 92 147 ILE A CA 1
ATOM 1164 C C . ILE A 1 147 ? -14.336 13.5 -4.184 1 92 147 ILE A C 1
ATOM 1166 O O . ILE A 1 147 ? -13.117 13.664 -4.062 1 92 147 ILE A O 1
ATOM 1170 N N . GLU A 1 148 ? -14.961 13.648 -5.266 1 92.5 148 GLU A N 1
ATOM 1171 C CA . GLU A 1 148 ? -14.242 13.961 -6.5 1 92.5 148 GLU A CA 1
ATOM 1172 C C . GLU A 1 148 ? -13.555 15.32 -6.41 1 92.5 148 GLU A C 1
ATOM 1174 O O . GLU A 1 148 ? -12.383 15.453 -6.789 1 92.5 148 GLU A O 1
ATOM 1179 N N . GLU A 1 149 ? -14.234 16.328 -5.945 1 90.31 149 GLU A N 1
ATOM 1180 C CA . GLU A 1 149 ? -13.703 17.688 -5.871 1 90.31 149 GLU A CA 1
ATOM 1181 C C . GLU A 1 149 ? -12.523 17.766 -4.906 1 90.31 149 GLU A C 1
ATOM 1183 O O . GLU A 1 149 ? -11.492 18.375 -5.223 1 90.31 149 GLU A O 1
ATOM 1188 N N . VAL A 1 150 ? -12.703 17.156 -3.775 1 90.88 150 VAL A N 1
ATOM 1189 C CA . VAL A 1 150 ? -11.664 17.219 -2.752 1 90.88 150 VAL A CA 1
ATOM 1190 C C . VAL A 1 150 ? -10.438 16.438 -3.219 1 90.88 150 VAL A C 1
ATOM 1192 O O . VAL A 1 150 ? -9.305 16.922 -3.111 1 90.88 150 VAL A O 1
ATOM 1195 N N . ASP A 1 151 ? -10.672 15.242 -3.748 1 94.56 151 ASP A N 1
ATOM 1196 C CA . ASP A 1 151 ? -9.547 14.445 -4.227 1 94.56 151 ASP A CA 1
ATOM 1197 C C . ASP A 1 151 ? -8.82 15.148 -5.371 1 94.56 151 ASP A C 1
ATOM 1199 O O . ASP A 1 151 ? -7.59 15.094 -5.453 1 94.56 151 ASP A O 1
ATOM 1203 N N . LYS A 1 152 ? -9.539 15.75 -6.238 1 95.06 152 LYS A N 1
ATOM 1204 C CA . LYS A 1 152 ? -8.938 16.5 -7.336 1 95.06 152 LYS A CA 1
ATOM 1205 C C . LYS A 1 152 ? -8.109 17.672 -6.812 1 95.06 152 LYS A C 1
ATOM 1207 O O . LYS A 1 152 ? -6.992 17.891 -7.277 1 95.06 152 LYS A O 1
ATOM 1212 N N . ALA A 1 153 ? -8.672 18.422 -5.887 1 92.69 153 ALA A N 1
ATOM 1213 C CA . ALA A 1 153 ? -7.965 19.547 -5.297 1 92.69 153 ALA A CA 1
ATOM 1214 C C . ALA A 1 153 ? -6.676 19.094 -4.617 1 92.69 153 ALA A C 1
ATOM 1216 O O . ALA A 1 153 ? -5.625 19.734 -4.789 1 92.69 153 ALA A O 1
ATOM 1217 N N . ARG A 1 154 ? -6.758 18.016 -3.885 1 94.69 154 ARG A N 1
ATOM 1218 C CA . ARG A 1 154 ? -5.594 17.484 -3.182 1 94.69 154 ARG A CA 1
ATOM 1219 C C . ARG A 1 154 ? -4.547 16.969 -4.164 1 94.69 154 ARG A C 1
ATOM 1221 O O . ARG A 1 154 ? -3.346 17.156 -3.953 1 94.69 154 ARG A O 1
ATOM 1228 N N . ALA A 1 155 ? -5.012 16.328 -5.195 1 96 155 ALA A N 1
ATOM 1229 C CA . ALA A 1 155 ? -4.094 15.836 -6.223 1 96 155 ALA A CA 1
ATOM 1230 C C . ALA A 1 155 ? -3.375 17 -6.91 1 96 155 ALA A C 1
ATOM 1232 O O . ALA A 1 155 ? -2.162 16.938 -7.129 1 96 155 ALA A O 1
ATOM 1233 N N . GLU A 1 156 ? -4.059 18.016 -7.25 1 95 156 GLU A N 1
ATOM 1234 C CA . GLU A 1 156 ? -3.48 19.188 -7.891 1 95 156 GLU A CA 1
ATOM 1235 C C . GLU A 1 156 ? -2.496 19.906 -6.965 1 95 156 GLU A C 1
ATOM 1237 O O . GLU A 1 156 ? -1.416 20.312 -7.391 1 95 156 GLU A O 1
ATOM 1242 N N . TYR A 1 157 ? -2.924 20.062 -5.73 1 93.75 157 TYR A N 1
ATOM 1243 C CA . TYR A 1 157 ? -2.045 20.641 -4.715 1 93.75 157 TYR A CA 1
ATOM 1244 C C . TYR A 1 157 ? -0.729 19.875 -4.637 1 93.75 157 TYR A C 1
ATOM 1246 O O . TYR A 1 157 ? 0.347 20.469 -4.684 1 93.75 157 TYR A O 1
ATOM 1254 N N . TYR A 1 158 ? -0.823 18.609 -4.586 1 96.31 158 TYR A N 1
ATOM 1255 C CA . TYR A 1 158 ? 0.345 17.75 -4.453 1 96.31 158 TYR A CA 1
ATOM 1256 C C . TYR A 1 158 ? 1.227 17.812 -5.691 1 96.31 158 TYR A C 1
ATOM 1258 O O . TYR A 1 158 ? 2.441 18 -5.59 1 96.31 158 TYR A O 1
ATOM 1266 N N . ARG A 1 159 ? 0.638 17.719 -6.805 1 96.62 159 ARG A N 1
ATOM 1267 C CA . ARG A 1 159 ? 1.37 17.734 -8.062 1 96.62 159 ARG A CA 1
ATOM 1268 C C . ARG A 1 159 ? 2.082 19.062 -8.273 1 96.62 159 ARG A C 1
ATOM 1270 O O . ARG A 1 159 ? 3.236 19.094 -8.703 1 96.62 159 ARG A O 1
ATOM 1277 N N . SER A 1 160 ? 1.485 20.125 -7.992 1 94.94 160 SER A N 1
ATOM 1278 C CA . SER A 1 160 ? 2.035 21.453 -8.211 1 94.94 160 SER A CA 1
ATOM 1279 C C . SER A 1 160 ? 3.256 21.703 -7.332 1 94.94 160 SER A C 1
ATOM 1281 O O . SER A 1 160 ? 4.18 22.422 -7.727 1 94.94 160 SER A O 1
ATOM 1283 N N . HIS A 1 161 ? 3.225 21.062 -6.195 1 95.38 161 HIS A N 1
ATOM 1284 C CA . HIS A 1 161 ? 4.281 21.375 -5.238 1 95.38 161 HIS A CA 1
ATOM 1285 C C . HIS A 1 161 ? 5.375 20.312 -5.266 1 95.38 161 HIS A C 1
ATOM 1287 O O . HIS A 1 161 ? 6.504 20.562 -4.84 1 95.38 161 HIS A O 1
ATOM 1293 N N . THR A 1 162 ? 5.086 19.094 -5.77 1 96.12 162 THR A N 1
ATOM 1294 C CA . THR A 1 162 ? 6.055 18.016 -5.691 1 96.12 162 THR A CA 1
ATOM 1295 C C . THR A 1 162 ? 6.445 17.531 -7.086 1 96.12 162 THR A C 1
ATOM 1297 O O . THR A 1 162 ? 7.473 16.859 -7.254 1 96.12 162 THR A O 1
ATOM 1300 N N . GLY A 1 163 ? 5.543 17.75 -8.055 1 96 163 GLY A N 1
ATOM 1301 C CA . GLY A 1 163 ? 5.75 17.234 -9.398 1 96 163 GLY A CA 1
ATOM 1302 C C . GLY A 1 163 ? 5.352 15.781 -9.547 1 96 163 GLY A C 1
ATOM 1303 O O . GLY A 1 163 ? 5.547 15.188 -10.609 1 96 163 GLY A O 1
ATOM 1304 N N . CYS A 1 164 ? 4.746 15.18 -8.516 1 95.38 164 CYS A N 1
ATOM 1305 C CA . CYS A 1 164 ? 4.391 13.766 -8.523 1 95.38 164 CYS A CA 1
ATOM 1306 C C . CYS A 1 164 ? 2.889 13.586 -8.336 1 95.38 164 CYS A C 1
ATOM 1308 O O . CYS A 1 164 ? 2.203 14.484 -7.844 1 95.38 164 CYS A O 1
ATOM 1310 N N . GLU A 1 165 ? 2.439 12.461 -8.812 1 95.12 165 GLU A N 1
ATOM 1311 C CA . GLU A 1 165 ? 1.059 12.094 -8.5 1 95.12 165 GLU A CA 1
ATOM 1312 C C . GLU A 1 165 ? 0.895 11.742 -7.027 1 95.12 165 GLU A C 1
ATOM 1314 O O . GLU A 1 165 ? 1.802 11.172 -6.414 1 95.12 165 GLU A O 1
ATOM 1319 N N . VAL A 1 166 ? -0.24 12.023 -6.492 1 94.19 166 VAL A N 1
ATOM 1320 C CA . VAL A 1 166 ? -0.488 11.867 -5.062 1 94.19 166 VAL A CA 1
ATOM 1321 C C . VAL A 1 166 ? -0.414 10.391 -4.684 1 94.19 166 VAL A C 1
ATOM 1323 O O . VAL A 1 166 ? -0.032 10.047 -3.562 1 94.19 166 VAL A O 1
ATOM 1326 N N . ASN A 1 167 ? -0.703 9.484 -5.633 1 91.94 167 ASN A N 1
ATOM 1327 C CA . ASN A 1 167 ? -0.7 8.055 -5.348 1 91.94 167 ASN A CA 1
ATOM 1328 C C . ASN A 1 167 ? 0.581 7.391 -5.84 1 91.94 167 ASN A C 1
ATOM 1330 O O . ASN A 1 167 ? 0.592 6.188 -6.117 1 91.94 167 ASN A O 1
ATOM 1334 N N . ASN A 1 168 ? 1.695 8.125 -5.977 1 91.62 168 ASN A N 1
ATOM 1335 C CA . ASN A 1 168 ? 2.975 7.59 -6.426 1 91.62 168 ASN A CA 1
ATOM 1336 C C . ASN A 1 168 ? 3.582 6.648 -5.387 1 91.62 168 ASN A C 1
ATOM 1338 O O . ASN A 1 168 ? 3.35 6.812 -4.188 1 91.62 168 ASN A O 1
ATOM 1342 N N . THR A 1 169 ? 4.414 5.691 -5.832 1 92 169 THR A N 1
ATOM 1343 C CA . THR A 1 169 ? 5.121 4.797 -4.926 1 92 169 THR A CA 1
ATOM 1344 C C . THR A 1 169 ? 6.512 5.336 -4.605 1 92 169 THR A C 1
ATOM 1346 O O . THR A 1 169 ? 7.223 4.777 -3.766 1 92 169 THR A O 1
ATOM 1349 N N . ARG A 1 170 ? 6.91 6.406 -5.172 1 91 170 ARG A N 1
ATOM 1350 C CA . ARG A 1 170 ? 8.266 6.934 -5.035 1 91 170 ARG A CA 1
ATOM 1351 C C . ARG A 1 170 ? 8.531 7.41 -3.611 1 91 170 ARG A C 1
ATOM 1353 O O . ARG A 1 170 ? 9.602 7.16 -3.057 1 91 170 ARG A O 1
ATOM 1360 N N . TYR A 1 171 ? 7.516 8.07 -3.043 1 91.44 171 TYR A N 1
ATOM 1361 C CA . TYR A 1 171 ? 7.695 8.648 -1.715 1 91.44 171 TYR A CA 1
ATOM 1362 C C . TYR A 1 171 ? 6.762 7.988 -0.705 1 91.44 171 TYR A C 1
ATOM 1364 O O . TYR A 1 171 ? 6.207 8.664 0.167 1 91.44 171 TYR A O 1
ATOM 1372 N N . ARG A 1 172 ? 6.535 6.688 -0.921 1 94.88 172 ARG A N 1
ATOM 1373 C CA . ARG A 1 172 ? 5.609 5.984 -0.038 1 94.88 172 ARG A CA 1
ATOM 1374 C C . ARG A 1 172 ? 6.215 4.68 0.465 1 94.88 172 ARG A C 1
ATOM 1376 O O . ARG A 1 172 ? 7.082 4.098 -0.191 1 94.88 172 ARG A O 1
ATOM 1383 N N . ASP A 1 173 ? 5.746 4.348 1.597 1 97.94 173 ASP A N 1
ATOM 1384 C CA . ASP A 1 173 ? 6.203 3.092 2.182 1 97.94 173 ASP A CA 1
ATOM 1385 C C . ASP A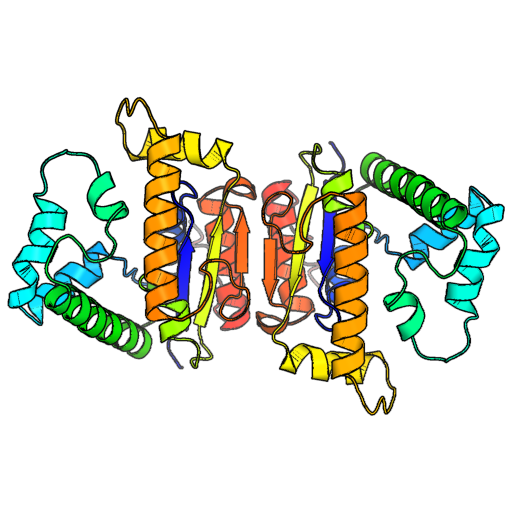 1 173 ? 5.051 2.098 2.314 1 97.94 173 ASP A C 1
ATOM 1387 O O . ASP A 1 173 ? 5.234 0.894 2.129 1 97.94 173 ASP A O 1
ATOM 1391 N N . LEU A 1 174 ? 3.883 2.652 2.654 1 98.56 174 LEU A N 1
ATOM 1392 C CA . LEU A 1 174 ? 2.715 1.815 2.906 1 98.56 174 LEU A CA 1
ATOM 1393 C C . LEU A 1 174 ? 1.472 2.406 2.25 1 98.56 174 LEU A C 1
ATOM 1395 O O . LEU A 1 174 ? 1.164 3.586 2.439 1 98.56 174 LEU A O 1
ATOM 1399 N N . PHE A 1 175 ? 0.811 1.69 1.374 1 98.44 175 PHE A N 1
ATOM 1400 C CA . PHE A 1 175 ? -0.576 1.94 0.999 1 98.44 175 PHE A CA 1
ATOM 1401 C C . PHE A 1 175 ? -1.517 1.001 1.744 1 98.44 175 PHE A C 1
ATOM 1403 O O . PHE A 1 175 ? -1.368 -0.221 1.67 1 98.44 175 PHE A O 1
ATOM 1410 N N . LEU A 1 176 ? -2.477 1.574 2.443 1 98.75 176 LEU A N 1
ATOM 1411 C CA . LEU A 1 176 ? -3.342 0.755 3.285 1 98.75 176 LEU A CA 1
ATOM 1412 C C . LEU A 1 176 ? -4.812 1.02 2.977 1 98.75 176 LEU A C 1
ATOM 1414 O O . LEU A 1 176 ? -5.266 2.164 3.033 1 98.75 176 LEU A O 1
ATOM 1418 N N . ASN A 1 177 ? -5.527 -0.032 2.59 1 98.44 177 ASN A N 1
ATOM 1419 C CA . ASN A 1 177 ? -6.98 0.024 2.467 1 98.44 177 ASN A CA 1
ATOM 1420 C C . ASN A 1 177 ? -7.656 0.066 3.832 1 98.44 177 ASN A C 1
ATOM 1422 O O . ASN A 1 177 ? -7.711 -0.945 4.535 1 98.44 177 ASN A O 1
ATOM 1426 N N . SER A 1 178 ? -8.211 1.185 4.137 1 98.12 178 SER A N 1
ATOM 1427 C CA . SER A 1 178 ? -8.766 1.369 5.473 1 98.12 178 SER A CA 1
ATOM 1428 C C . SER A 1 178 ? -9.992 0.49 5.684 1 98.12 178 SER A C 1
ATOM 1430 O O . SER A 1 178 ? -10.422 0.279 6.82 1 98.12 178 SER A O 1
ATOM 1432 N N . ASN A 1 179 ? -10.562 0.015 4.602 1 96.25 179 ASN A N 1
ATOM 1433 C CA . ASN A 1 179 ? -11.742 -0.84 4.703 1 96.25 179 ASN A CA 1
ATOM 1434 C C . ASN A 1 179 ? -11.367 -2.262 5.113 1 96.25 179 ASN A C 1
ATOM 1436 O O . ASN A 1 179 ? -12.234 -3.055 5.484 1 96.25 179 ASN A O 1
ATOM 1440 N N . LEU A 1 180 ? -10.125 -2.592 5.043 1 96.94 180 LEU A N 1
ATOM 1441 C CA . LEU A 1 180 ? -9.672 -3.945 5.336 1 96.94 180 LEU A CA 1
ATOM 1442 C C . LEU A 1 180 ? -9.781 -4.246 6.828 1 96.94 180 LEU A C 1
ATOM 1444 O O . LEU A 1 180 ? -10.328 -5.281 7.219 1 96.94 180 LEU A O 1
ATOM 1448 N N . LEU A 1 181 ? -9.273 -3.273 7.707 1 97.69 181 LEU A N 1
ATOM 1449 C CA . LEU A 1 181 ? -9.172 -3.549 9.141 1 97.69 181 LEU A CA 1
ATOM 1450 C C . LEU A 1 181 ? -9.859 -2.457 9.953 1 97.69 181 LEU A C 1
ATOM 1452 O O . LEU A 1 181 ? -9.859 -2.504 11.188 1 97.69 181 LEU A O 1
ATOM 1456 N N . GLY A 1 182 ? -10.445 -1.441 9.242 1 97.38 182 GLY A N 1
ATOM 1457 C CA . GLY A 1 182 ? -11.008 -0.314 9.969 1 97.38 182 GLY A CA 1
ATOM 1458 C C . GLY A 1 182 ? -9.961 0.627 10.523 1 97.38 182 GLY A C 1
ATOM 1459 O O . GLY A 1 182 ? -8.766 0.436 10.297 1 97.38 182 GLY A O 1
ATOM 1460 N N . VAL A 1 183 ? -10.43 1.584 11.234 1 98 183 VAL A N 1
ATOM 1461 C CA . VAL A 1 183 ? -9.57 2.646 11.742 1 98 183 VAL A CA 1
ATOM 1462 C C . VAL A 1 183 ? -8.562 2.062 12.734 1 98 183 VAL A C 1
ATOM 1464 O O . VAL A 1 183 ? -7.348 2.23 12.57 1 98 183 VAL A O 1
ATOM 1467 N N . GLU A 1 184 ? -9.039 1.325 13.688 1 98.38 184 GLU A N 1
ATOM 1468 C CA . GLU A 1 184 ? -8.172 0.803 14.75 1 98.38 184 GLU A CA 1
ATOM 1469 C C . GLU A 1 184 ? -7.199 -0.235 14.203 1 98.38 184 GLU A C 1
ATOM 1471 O O . GLU A 1 184 ? -6.008 -0.203 14.516 1 98.38 184 GLU A O 1
ATOM 1476 N N . GLY A 1 185 ? -7.73 -1.136 13.359 1 98.25 185 GLY A N 1
ATOM 1477 C CA . GLY A 1 185 ? -6.875 -2.16 12.781 1 98.25 185 GLY A CA 1
ATOM 1478 C C . GLY A 1 185 ? -5.797 -1.595 11.875 1 98.25 185 GLY A C 1
ATOM 1479 O O . GLY A 1 185 ? -4.656 -2.059 11.891 1 98.25 185 GLY A O 1
ATOM 1480 N N . THR A 1 186 ? -6.152 -0.61 11.086 1 98.81 186 THR A N 1
ATOM 1481 C CA . THR A 1 186 ? -5.176 0.026 10.203 1 98.81 186 THR A CA 1
ATOM 1482 C C . THR A 1 186 ? -4.109 0.757 11.016 1 98.81 186 THR A C 1
ATOM 1484 O O . THR A 1 186 ? -2.92 0.667 10.711 1 98.81 186 THR A O 1
ATOM 1487 N N . ALA A 1 187 ? -4.543 1.468 12.094 1 98.88 187 ALA A N 1
ATOM 1488 C CA . ALA A 1 187 ? -3.594 2.137 12.984 1 98.88 187 ALA A CA 1
ATOM 1489 C C . ALA A 1 187 ? -2.633 1.135 13.617 1 98.88 187 ALA A C 1
ATOM 1491 O O . ALA A 1 187 ? -1.435 1.402 13.727 1 98.88 187 ALA A O 1
ATOM 1492 N N . ASP A 1 188 ? -3.17 -0.023 13.984 1 98.44 188 ASP A N 1
ATOM 1493 C CA . ASP A 1 188 ? -2.336 -1.058 14.586 1 98.44 188 ASP A CA 1
ATOM 1494 C C . ASP A 1 188 ? -1.249 -1.521 13.625 1 98.44 188 ASP A C 1
ATOM 1496 O O . ASP A 1 188 ? -0.117 -1.787 14.031 1 98.44 188 ASP A O 1
ATOM 1500 N N . LEU A 1 189 ? -1.557 -1.648 12.391 1 98.38 189 LEU A N 1
ATOM 1501 C CA . LEU A 1 189 ? -0.565 -2.051 11.398 1 98.38 189 LEU A CA 1
ATOM 1502 C C . 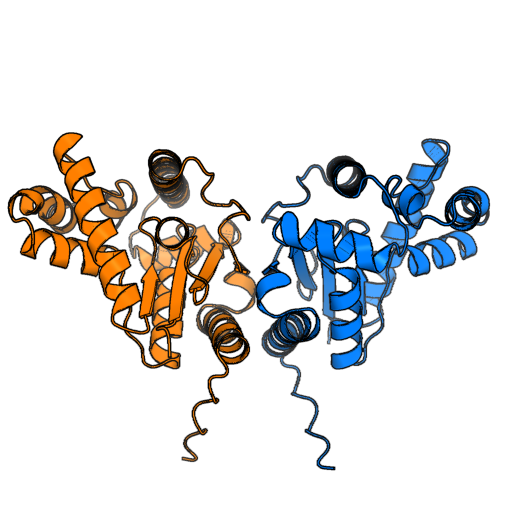LEU A 1 189 ? 0.534 -1.003 11.266 1 98.38 189 LEU A C 1
ATOM 1504 O O . LEU A 1 189 ? 1.714 -1.345 11.156 1 98.38 189 LEU A O 1
ATOM 1508 N N . ILE A 1 190 ? 0.124 0.258 11.227 1 98.81 190 ILE A N 1
ATOM 1509 C CA . ILE A 1 190 ? 1.104 1.336 11.141 1 98.81 190 ILE A CA 1
ATOM 1510 C C . ILE A 1 190 ? 2.006 1.312 12.375 1 98.81 190 ILE A C 1
ATOM 1512 O O . ILE A 1 190 ? 3.23 1.402 12.258 1 98.81 190 ILE A O 1
ATOM 1516 N N . VAL A 1 191 ? 1.397 1.139 13.539 1 98.56 191 VAL A N 1
ATOM 1517 C CA . VAL A 1 191 ? 2.152 1.113 14.789 1 98.56 191 VAL A CA 1
ATOM 1518 C C . VAL A 1 191 ? 3.137 -0.052 14.773 1 98.56 191 VAL A C 1
ATOM 1520 O O . VAL A 1 191 ? 4.285 0.093 15.195 1 98.56 191 VAL A O 1
ATOM 1523 N N . ASP A 1 192 ? 2.691 -1.208 14.281 1 97.69 192 ASP A N 1
ATOM 1524 C CA . ASP A 1 192 ? 3.576 -2.363 14.172 1 97.69 192 ASP A CA 1
ATOM 1525 C C . ASP A 1 192 ? 4.766 -2.061 13.266 1 97.69 192 ASP A C 1
ATOM 1527 O O . ASP A 1 192 ? 5.906 -2.406 13.594 1 97.69 192 ASP A O 1
ATOM 1531 N N . ALA A 1 193 ? 4.508 -1.442 12.133 1 98.31 193 ALA A N 1
ATOM 1532 C CA . ALA A 1 193 ? 5.586 -1.068 11.227 1 98.31 193 ALA A CA 1
ATOM 1533 C C . ALA A 1 193 ? 6.578 -0.127 11.906 1 98.31 193 ALA A C 1
ATOM 1535 O O . ALA A 1 193 ? 7.793 -0.272 11.742 1 98.31 193 ALA A O 1
ATOM 1536 N N . VAL A 1 194 ? 6.047 0.825 12.664 1 98.06 194 VAL A N 1
ATOM 1537 C CA . VAL A 1 194 ? 6.867 1.806 13.367 1 98.06 194 VAL A CA 1
ATOM 1538 C C . VAL A 1 194 ? 7.746 1.102 14.398 1 98.06 194 VAL A C 1
ATOM 1540 O O . VAL A 1 194 ? 8.953 1.351 14.469 1 98.06 194 VAL A O 1
ATOM 1543 N N . ARG A 1 195 ? 7.137 0.214 15.125 1 96.94 195 ARG A N 1
ATOM 1544 C CA . ARG A 1 195 ? 7.875 -0.491 16.172 1 96.94 195 ARG A CA 1
ATOM 1545 C C . ARG A 1 195 ? 8.977 -1.363 15.578 1 96.94 195 ARG A C 1
ATOM 1547 O O . ARG A 1 195 ? 10.086 -1.42 16.109 1 96.94 195 ARG A O 1
ATOM 1554 N N . ARG A 1 196 ? 8.68 -2.023 14.523 1 95.94 196 ARG A N 1
ATOM 1555 C CA . ARG A 1 196 ? 9.656 -2.887 13.867 1 95.94 196 ARG A CA 1
ATOM 1556 C C . ARG A 1 196 ? 10.789 -2.066 13.25 1 95.94 196 ARG A C 1
ATOM 1558 O O . ARG A 1 196 ? 11.961 -2.422 13.375 1 95.94 196 ARG A O 1
ATOM 1565 N N . LYS A 1 197 ? 10.414 -0.949 12.594 1 96.5 197 LYS A N 1
ATOM 1566 C CA . LYS A 1 197 ? 11.398 -0.134 11.883 1 96.5 197 LYS A CA 1
ATOM 1567 C C . LYS A 1 197 ? 12.344 0.562 12.859 1 96.5 197 LYS A C 1
ATOM 1569 O O . LYS A 1 197 ? 13.547 0.65 12.609 1 96.5 197 LYS A O 1
ATOM 1574 N N . PHE A 1 198 ? 11.758 0.985 13.977 1 95.12 198 PHE A N 1
ATOM 1575 C CA . PHE A 1 198 ? 12.547 1.86 14.836 1 95.12 198 PHE A CA 1
ATOM 1576 C C . PHE A 1 198 ? 12.914 1.157 16.141 1 95.12 198 PHE A C 1
ATOM 1578 O O . PHE A 1 198 ? 13.523 1.759 17.031 1 95.12 198 PHE A O 1
ATOM 1585 N N . GLY A 1 199 ? 12.57 -0.142 16.25 1 91.19 199 GLY A N 1
ATOM 1586 C CA . GLY A 1 199 ? 12.953 -0.943 17.406 1 91.19 199 GLY A CA 1
ATOM 1587 C C . GLY A 1 199 ? 12.32 -0.477 18.703 1 91.19 199 GLY A C 1
ATOM 1588 O O . GLY A 1 199 ? 12.977 -0.418 19.734 1 91.19 199 GLY A O 1
ATOM 1589 N N . LEU A 1 200 ? 11 -0.068 18.5 1 88.5 200 LEU A N 1
ATOM 1590 C CA . LEU A 1 200 ? 10.305 0.399 19.688 1 88.5 200 LEU A CA 1
ATOM 1591 C C . LEU A 1 200 ? 9.688 -0.771 20.453 1 88.5 200 LEU A C 1
ATOM 1593 O O . LEU A 1 200 ? 9.219 -1.735 19.844 1 88.5 200 LEU A O 1
ATOM 1597 N N . GLU A 1 201 ? 9.836 -0.808 21.672 1 76.94 201 GLU A N 1
ATOM 1598 C CA . GLU A 1 201 ? 9.219 -1.839 22.5 1 76.94 201 GLU A CA 1
ATOM 1599 C C . GLU A 1 201 ? 7.711 -1.648 22.594 1 76.94 201 GLU A C 1
ATOM 1601 O O . GLU A 1 201 ? 7.219 -0.521 22.516 1 76.94 201 GLU A O 1
ATOM 1606 N N . ALA A 1 202 ? 7.039 -2.76 22.562 1 66.5 202 ALA A N 1
ATOM 1607 C CA . ALA A 1 202 ? 5.59 -2.676 22.75 1 66.5 202 ALA A CA 1
ATOM 1608 C C . ALA A 1 202 ? 5.246 -2.139 24.141 1 66.5 202 ALA A C 1
ATOM 1610 O O . ALA A 1 202 ? 5.922 -2.455 25.125 1 66.5 202 ALA A O 1
ATOM 1611 N N . PRO A 1 203 ? 4.207 -1.133 24.125 1 55.12 203 PRO A N 1
ATOM 1612 C CA . PRO A 1 203 ? 3.873 -0.691 25.484 1 55.12 203 PRO A CA 1
ATOM 1613 C C . PRO A 1 203 ? 3.508 -1.85 26.406 1 55.12 203 PRO A C 1
ATOM 1615 O O . PRO A 1 203 ? 2.918 -2.838 25.969 1 55.12 203 PRO A O 1
ATOM 1618 N N . ALA A 1 204 ? 4.305 -2.1 27.406 1 46.97 204 ALA A N 1
ATOM 1619 C CA . ALA A 1 204 ? 3.98 -3.096 28.422 1 46.97 204 ALA A CA 1
ATOM 1620 C C . ALA A 1 204 ? 2.482 -3.121 28.719 1 46.97 204 ALA A C 1
ATOM 1622 O O . ALA A 1 204 ? 1.839 -2.07 28.781 1 46.97 204 ALA A O 1
ATOM 1623 N N . GLU A 1 205 ? 1.761 -4.199 28.094 1 42.16 205 GLU A N 1
ATOM 1624 C CA . GLU A 1 205 ? 0.38 -4.359 28.531 1 42.16 205 GLU A CA 1
ATOM 1625 C C . GLU A 1 205 ? 0.194 -3.826 29.953 1 42.16 205 GLU A C 1
ATOM 1627 O O . GLU A 1 205 ? 0.935 -4.199 30.859 1 42.16 205 GLU A O 1
ATOM 1632 N N . GLU A 1 206 ? -0.199 -2.748 30.109 1 31.81 206 GLU A N 1
ATOM 1633 C CA . GLU A 1 206 ? -0.625 -2.475 31.469 1 31.81 206 GLU A CA 1
ATOM 1634 C C . GLU A 1 206 ? -1.508 -3.596 32 1 31.81 206 GLU A C 1
ATOM 1636 O O . GLU A 1 206 ? -2.539 -3.92 31.422 1 31.81 206 GLU A O 1
ATOM 1641 N N . GLN A 1 207 ? -0.903 -4.699 32.531 1 31.45 207 GLN A N 1
ATOM 1642 C CA . GLN A 1 207 ? -1.653 -5.531 33.469 1 31.45 207 GLN A CA 1
ATOM 1643 C C . GLN A 1 207 ? -2.561 -4.68 34.375 1 31.45 207 GLN A C 1
ATOM 1645 O O . GLN A 1 207 ? -2.08 -3.895 35.188 1 31.45 207 GLN A O 1
ATOM 1650 N N . ILE A 1 208 ? -3.746 -4.316 33.781 1 23.75 208 ILE A N 1
ATOM 1651 C CA . ILE A 1 208 ? -4.742 -4.094 34.812 1 23.75 208 ILE A CA 1
ATOM 1652 C C . ILE A 1 208 ? -5.066 -5.418 35.531 1 23.75 208 ILE A C 1
ATOM 1654 O O . ILE A 1 208 ? -5.277 -6.438 34.844 1 23.75 208 ILE A O 1
ATOM 1658 N N . MET B 1 1 ? -15.281 -22.375 8.305 1 55.19 1 MET B N 1
ATOM 1659 C CA . MET B 1 1 ? -14.836 -21 8.078 1 55.19 1 MET B CA 1
ATOM 1660 C C . MET B 1 1 ? -14.227 -20.844 6.691 1 55.19 1 MET B C 1
ATOM 1662 O O . MET B 1 1 ? -13.641 -21.797 6.156 1 55.19 1 MET B O 1
ATOM 1666 N N . GLN B 1 2 ? -14.68 -19.828 5.859 1 80.56 2 GLN B N 1
ATOM 1667 C CA . GLN B 1 2 ? -14.164 -19.656 4.504 1 80.56 2 GLN B CA 1
ATOM 1668 C C . GLN B 1 2 ? -12.648 -19.516 4.508 1 80.56 2 GLN B C 1
ATOM 1670 O O . GLN B 1 2 ? -12.078 -18.938 5.438 1 80.56 2 GLN B O 1
ATOM 1675 N N . ASN B 1 3 ? -11.977 -20.359 3.73 1 93.69 3 ASN B N 1
ATOM 1676 C CA . ASN B 1 3 ? -10.531 -20.25 3.555 1 93.69 3 ASN B CA 1
ATOM 1677 C C . ASN B 1 3 ? -10.109 -18.812 3.275 1 93.69 3 ASN B C 1
ATOM 1679 O O . ASN B 1 3 ? -10.836 -18.062 2.615 1 93.69 3 ASN B O 1
ATOM 1683 N N . TYR B 1 4 ? -9.062 -18.469 3.922 1 97.88 4 TYR B N 1
ATOM 1684 C CA . TYR B 1 4 ? -8.523 -17.156 3.584 1 97.88 4 TYR B CA 1
ATOM 1685 C C . TYR B 1 4 ? -7.363 -17.281 2.605 1 97.88 4 TYR B C 1
ATOM 1687 O O . TYR B 1 4 ? -6.676 -18.297 2.57 1 97.88 4 TYR B O 1
ATOM 1695 N N . VAL B 1 5 ? -7.184 -16.266 1.802 1 98.62 5 VAL B N 1
ATOM 1696 C CA . VAL B 1 5 ? -6.141 -16.266 0.782 1 98.62 5 VAL B CA 1
ATOM 1697 C C . VAL B 1 5 ? -5.367 -14.945 0.846 1 98.62 5 VAL B C 1
ATOM 1699 O O . VAL B 1 5 ? -5.953 -13.883 1.08 1 98.62 5 VAL B O 1
ATOM 1702 N N . ILE B 1 6 ? -4.102 -15.023 0.686 1 98.88 6 ILE B N 1
ATOM 1703 C CA . ILE B 1 6 ? -3.242 -13.859 0.487 1 98.88 6 ILE B CA 1
ATOM 1704 C C . ILE B 1 6 ? -2.697 -13.859 -0.94 1 98.88 6 ILE B C 1
ATOM 1706 O O . ILE B 1 6 ? -2.105 -14.844 -1.387 1 98.88 6 ILE B O 1
ATOM 1710 N N . THR B 1 7 ? -2.975 -12.82 -1.674 1 98.81 7 THR B N 1
ATOM 1711 C CA . THR B 1 7 ? -2.375 -12.695 -2.998 1 98.81 7 THR B CA 1
ATOM 1712 C C . THR B 1 7 ? -1.228 -11.688 -2.979 1 98.81 7 THR B C 1
ATOM 1714 O O . THR B 1 7 ? -1.28 -10.688 -2.256 1 98.81 7 THR B O 1
ATOM 1717 N N . ILE B 1 8 ? -0.212 -11.945 -3.752 1 98.69 8 ILE B N 1
ATOM 1718 C CA . ILE B 1 8 ? 0.935 -11.055 -3.834 1 98.69 8 ILE B CA 1
ATOM 1719 C C . ILE B 1 8 ? 1.258 -10.758 -5.297 1 98.69 8 ILE B C 1
ATOM 1721 O O . ILE B 1 8 ? 1.605 -11.672 -6.055 1 98.69 8 ILE B O 1
ATOM 1725 N N . THR B 1 9 ? 1.009 -9.578 -5.695 1 98 9 THR B N 1
ATOM 1726 C CA . THR B 1 9 ? 1.572 -8.992 -6.906 1 98 9 THR B CA 1
ATOM 1727 C C . THR B 1 9 ? 2.826 -8.18 -6.582 1 98 9 THR B C 1
ATOM 1729 O O . THR B 1 9 ? 2.908 -7.551 -5.523 1 98 9 THR B O 1
ATOM 1732 N N . ARG B 1 10 ? 3.805 -8.219 -7.5 1 97.25 10 ARG B N 1
ATOM 1733 C CA . ARG B 1 10 ? 5.074 -7.645 -7.059 1 97.25 10 ARG B CA 1
ATOM 1734 C C . ARG B 1 10 ? 5.855 -7.07 -8.234 1 97.25 10 ARG B C 1
ATOM 1736 O O . ARG B 1 10 ? 5.734 -7.555 -9.367 1 97.25 10 ARG B O 1
ATOM 1743 N N . GLN B 1 11 ? 6.645 -6.062 -7.945 1 96.25 11 GLN B N 1
ATOM 1744 C CA . GLN B 1 11 ? 7.664 -5.574 -8.867 1 96.25 11 GLN B CA 1
ATOM 1745 C C . GLN B 1 11 ? 8.867 -6.516 -8.906 1 96.25 11 GLN B C 1
ATOM 1747 O O . GLN B 1 11 ? 9.242 -7.102 -7.883 1 96.25 11 GLN B O 1
ATOM 1752 N N . PHE B 1 12 ? 9.453 -6.598 -10.117 1 93.19 12 PHE B N 1
ATOM 1753 C CA . PHE B 1 12 ? 10.695 -7.355 -10.188 1 93.19 12 PHE B CA 1
ATOM 1754 C C . PHE B 1 12 ? 11.773 -6.715 -9.32 1 93.19 12 PHE B C 1
ATOM 1756 O O . PHE B 1 12 ? 11.953 -5.492 -9.352 1 93.19 12 PHE B O 1
ATOM 1763 N N . GLY B 1 13 ? 12.406 -7.523 -8.562 1 94.19 13 GLY B N 1
ATOM 1764 C CA . GLY B 1 13 ? 13.484 -7.031 -7.715 1 94.19 13 GLY B CA 1
ATOM 1765 C C . GLY B 1 13 ? 13 -6.555 -6.359 1 94.19 13 GLY B C 1
ATOM 1766 O O . GLY B 1 13 ? 13.797 -6.129 -5.523 1 94.19 13 GLY B O 1
ATOM 1767 N N . SER B 1 14 ? 11.695 -6.613 -6.09 1 96.81 14 SER B N 1
ATOM 1768 C CA . SER B 1 14 ? 11.141 -6.148 -4.82 1 96.81 14 SER B CA 1
ATOM 1769 C C . SER B 1 14 ? 11.242 -7.227 -3.746 1 96.81 14 SER B C 1
ATOM 1771 O O . SER B 1 14 ? 10.938 -6.977 -2.578 1 96.81 14 SER B O 1
ATOM 1773 N N . ARG B 1 15 ? 11.602 -8.445 -4.168 1 96.56 15 ARG B N 1
ATOM 1774 C CA . ARG B 1 15 ? 11.695 -9.602 -3.283 1 96.56 15 ARG B CA 1
ATOM 1775 C C . ARG B 1 15 ? 10.312 -10.062 -2.836 1 96.56 15 ARG B C 1
ATOM 1777 O O . ARG B 1 15 ? 10.164 -10.617 -1.745 1 96.56 15 ARG B O 1
ATOM 1784 N N . GLY B 1 16 ? 9.32 -9.805 -3.662 1 97.38 16 GLY B N 1
ATOM 1785 C CA . GLY B 1 16 ? 7.949 -10.203 -3.363 1 97.38 16 GLY B CA 1
ATOM 1786 C C . GLY B 1 16 ? 7.785 -11.695 -3.182 1 97.38 16 GLY B C 1
ATOM 1787 O O . GLY B 1 16 ? 6.992 -12.141 -2.35 1 97.38 16 GLY B O 1
ATOM 1788 N N . ARG B 1 17 ? 8.508 -12.492 -3.973 1 96 17 ARG B N 1
ATOM 1789 C CA . ARG B 1 17 ? 8.43 -13.938 -3.818 1 96 17 ARG B CA 1
ATOM 1790 C C . ARG B 1 17 ? 8.969 -14.375 -2.461 1 96 17 ARG B C 1
ATOM 1792 O O . ARG B 1 17 ? 8.367 -15.219 -1.788 1 96 17 ARG B O 1
ATOM 1799 N N . ASP B 1 18 ? 10.086 -13.797 -2.07 1 97.38 18 ASP B N 1
ATOM 1800 C CA . ASP B 1 18 ? 10.672 -14.109 -0.771 1 97.38 18 ASP B CA 1
ATOM 1801 C C . ASP B 1 18 ? 9.711 -13.75 0.363 1 97.38 18 ASP B C 1
ATOM 1803 O O . ASP B 1 18 ? 9.578 -14.5 1.331 1 97.38 18 ASP B O 1
ATOM 1807 N N . ILE B 1 19 ? 9.094 -12.656 0.252 1 98.69 19 ILE B N 1
ATOM 1808 C CA . ILE B 1 19 ? 8.125 -12.203 1.244 1 98.69 19 ILE B CA 1
ATOM 1809 C C . ILE B 1 19 ? 6.938 -13.164 1.285 1 98.69 19 ILE B C 1
ATOM 1811 O O . ILE B 1 19 ? 6.438 -13.5 2.361 1 98.69 19 ILE B O 1
ATOM 1815 N N . GLY B 1 20 ? 6.457 -13.609 0.109 1 98.81 20 GLY B N 1
ATOM 1816 C CA . GLY B 1 20 ? 5.402 -14.609 0.05 1 98.81 20 GLY B CA 1
ATOM 1817 C C . GLY B 1 20 ? 5.77 -15.906 0.735 1 98.81 20 GLY B C 1
ATOM 1818 O O . GLY B 1 20 ? 4.969 -16.469 1.485 1 98.81 20 GLY B O 1
ATOM 1819 N N . ILE B 1 21 ? 6.961 -16.375 0.492 1 98.56 21 ILE B N 1
ATOM 1820 C CA . ILE B 1 21 ? 7.449 -17.609 1.103 1 98.56 21 ILE B CA 1
ATOM 1821 C C . ILE B 1 21 ? 7.496 -17.453 2.621 1 98.56 21 ILE B C 1
ATOM 1823 O O . ILE B 1 21 ? 7.004 -18.297 3.357 1 98.56 21 ILE B O 1
ATOM 1827 N N . ALA B 1 22 ? 8.055 -16.328 3.086 1 98.81 22 ALA B N 1
ATOM 1828 C CA . ALA B 1 22 ? 8.141 -16.062 4.52 1 98.81 22 ALA B CA 1
ATOM 1829 C C . ALA B 1 22 ? 6.746 -15.984 5.145 1 98.81 22 ALA B C 1
ATOM 1831 O O . ALA B 1 22 ? 6.52 -16.516 6.234 1 98.81 22 ALA B O 1
ATOM 1832 N N . THR B 1 23 ? 5.816 -15.344 4.488 1 98.88 23 THR B N 1
ATOM 1833 C CA . THR B 1 23 ? 4.445 -15.219 4.965 1 98.88 23 THR B CA 1
ATOM 1834 C C . THR B 1 23 ? 3.791 -16.594 5.105 1 98.88 23 THR B C 1
ATOM 1836 O O . THR B 1 23 ? 3.201 -16.891 6.145 1 98.88 23 THR B O 1
ATOM 1839 N N . ALA B 1 24 ? 3.92 -17.391 4.039 1 98.81 24 ALA B N 1
ATOM 1840 C CA . ALA B 1 24 ? 3.344 -18.734 4.035 1 98.81 24 ALA B CA 1
ATOM 1841 C C . ALA B 1 24 ? 3.92 -19.578 5.168 1 98.81 24 ALA B C 1
ATOM 1843 O O . ALA B 1 24 ? 3.182 -20.281 5.867 1 98.81 24 ALA B O 1
ATOM 1844 N N . LYS B 1 25 ? 5.199 -19.469 5.352 1 98.69 25 LYS B N 1
ATOM 1845 C CA . LYS B 1 25 ? 5.883 -20.234 6.398 1 98.69 25 LYS B CA 1
ATOM 1846 C C . LYS B 1 25 ? 5.387 -19.828 7.781 1 98.69 25 LYS B C 1
ATOM 1848 O O . LYS B 1 25 ? 5.082 -20.672 8.617 1 98.69 25 LYS B O 1
ATOM 1853 N N . LYS B 1 26 ? 5.246 -18.562 8.062 1 98.06 26 LYS B N 1
ATOM 1854 C CA . LYS B 1 26 ? 4.832 -18.047 9.359 1 98.06 26 LYS B CA 1
ATOM 1855 C C . LYS B 1 26 ? 3.391 -18.438 9.68 1 98.06 26 LYS B C 1
ATOM 1857 O O . LYS B 1 26 ? 3.035 -18.625 10.844 1 98.06 26 LYS B O 1
ATOM 1862 N N . LEU B 1 27 ? 2.611 -18.594 8.648 1 98.06 27 LEU B N 1
ATOM 1863 C CA . LEU B 1 27 ? 1.2 -18.906 8.844 1 98.06 27 LEU B CA 1
ATOM 1864 C C . LEU B 1 27 ? 0.967 -20.406 8.758 1 98.06 27 LEU B C 1
ATOM 1866 O O . LEU B 1 27 ? -0.118 -20.891 9.094 1 98.06 27 LEU B O 1
ATOM 1870 N N . GLY B 1 28 ? 1.961 -21.172 8.281 1 97.88 28 GLY B N 1
ATOM 1871 C CA . GLY B 1 28 ? 1.826 -22.609 8.125 1 97.88 28 GLY B CA 1
ATOM 1872 C C . GLY B 1 28 ? 0.872 -23.016 7.012 1 97.88 28 GLY B C 1
ATOM 1873 O O . GLY B 1 28 ? 0.08 -23.938 7.168 1 97.88 28 GLY B O 1
ATOM 1874 N N . ILE B 1 29 ? 0.914 -22.281 5.926 1 98.25 29 ILE B N 1
ATOM 1875 C CA . ILE B 1 29 ? 0.009 -22.547 4.812 1 98.25 29 ILE B CA 1
ATOM 1876 C C . ILE B 1 29 ? 0.809 -22.688 3.518 1 98.25 29 ILE B C 1
ATOM 1878 O O . ILE B 1 29 ? 1.943 -22.203 3.43 1 98.25 29 ILE B O 1
ATOM 1882 N N . PRO B 1 30 ? 0.264 -23.312 2.459 1 98.69 30 PRO B N 1
ATOM 1883 C CA . PRO B 1 30 ? 0.994 -23.469 1.199 1 98.69 30 PRO B CA 1
ATOM 1884 C C . PRO B 1 30 ? 1.094 -22.172 0.405 1 98.69 30 PRO B C 1
ATOM 1886 O O . PRO B 1 30 ? 0.358 -21.219 0.679 1 98.69 30 PRO B O 1
ATOM 1889 N N . LEU B 1 31 ? 2.014 -22.234 -0.5 1 98.75 31 LEU B N 1
ATOM 1890 C CA . LEU B 1 31 ? 2.219 -21.125 -1.44 1 98.75 31 LEU B CA 1
ATOM 1891 C C . LEU B 1 31 ? 2.152 -21.625 -2.881 1 98.75 31 LEU B C 1
ATOM 1893 O O . LEU B 1 31 ? 2.756 -22.656 -3.215 1 98.75 31 LEU B O 1
ATOM 1897 N N . TYR B 1 32 ? 1.396 -20.938 -3.705 1 98.5 32 TYR B N 1
ATOM 1898 C CA . TYR B 1 32 ? 1.277 -21.234 -5.129 1 98.5 32 TYR B CA 1
ATOM 1899 C C . TYR B 1 32 ? 1.817 -20.078 -5.973 1 98.5 32 TYR B C 1
ATOM 1901 O O . TYR B 1 32 ? 1.233 -19 -6.004 1 98.5 32 TYR B O 1
ATOM 1909 N N . ASP B 1 33 ? 2.896 -20.344 -6.598 1 96 33 ASP B N 1
ATOM 1910 C CA . ASP B 1 33 ? 3.445 -19.391 -7.559 1 96 33 ASP B CA 1
ATOM 1911 C C . ASP B 1 33 ? 3.389 -19.953 -8.977 1 96 33 ASP B C 1
ATOM 1913 O O . ASP B 1 33 ? 2.766 -20.984 -9.219 1 96 33 ASP B O 1
ATOM 1917 N N . ARG B 1 34 ? 3.957 -19.25 -9.914 1 92.44 34 ARG B N 1
ATOM 1918 C CA . ARG B 1 34 ? 3.898 -19.625 -11.32 1 92.44 34 ARG B CA 1
ATOM 1919 C C . ARG B 1 34 ? 4.379 -21.047 -11.539 1 92.44 34 ARG B C 1
ATOM 1921 O O . ARG B 1 34 ? 3.746 -21.812 -12.266 1 92.44 34 ARG B O 1
ATOM 1928 N N . ASN B 1 35 ? 5.5 -21.359 -10.883 1 90 35 ASN B N 1
ATOM 1929 C CA . ASN B 1 35 ? 6.098 -22.672 -11.102 1 90 35 ASN B CA 1
ATOM 1930 C C . ASN B 1 35 ? 5.16 -23.797 -10.672 1 90 35 ASN B C 1
ATOM 1932 O O . ASN B 1 35 ? 4.977 -24.781 -11.398 1 90 35 ASN B O 1
ATOM 1936 N N . VAL B 1 36 ? 4.605 -23.641 -9.523 1 94.38 36 VAL B N 1
ATOM 1937 C CA . VAL B 1 36 ? 3.693 -24.656 -9 1 94.38 36 VAL B CA 1
ATOM 1938 C C . VAL B 1 36 ? 2.451 -24.734 -9.883 1 94.38 36 VAL B C 1
ATOM 1940 O O . VAL B 1 36 ? 2.035 -25.828 -10.289 1 94.38 36 VAL B O 1
ATOM 1943 N N . LEU B 1 37 ? 1.905 -23.656 -10.289 1 95.06 37 LEU B N 1
ATOM 1944 C CA . LEU B 1 37 ? 0.663 -23.594 -11.047 1 95.06 37 LEU B CA 1
ATOM 1945 C C . LEU B 1 37 ? 0.875 -24.109 -12.469 1 95.06 37 LEU B C 1
ATOM 1947 O O . LEU B 1 37 ? -0.001 -24.766 -13.039 1 95.06 37 LEU B O 1
ATOM 1951 N N . GLU B 1 38 ? 2.041 -23.781 -13.055 1 91.31 38 GLU B N 1
ATOM 1952 C CA . GLU B 1 38 ? 2.352 -24.266 -14.391 1 91.31 38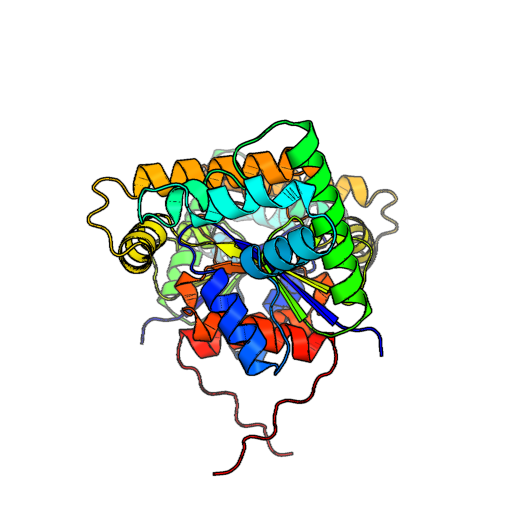 GLU B CA 1
ATOM 1953 C C . GLU B 1 38 ? 2.492 -25.797 -14.406 1 91.31 38 GLU B C 1
ATOM 1955 O O . GLU B 1 38 ? 2.045 -26.453 -15.344 1 91.31 38 GLU B O 1
ATOM 1960 N N . LYS B 1 39 ? 3.162 -26.266 -13.414 1 92.5 39 LYS B N 1
ATOM 1961 C CA . LYS B 1 39 ? 3.318 -27.719 -13.32 1 92.5 39 LYS B CA 1
ATOM 1962 C C . LYS B 1 39 ? 1.963 -28.406 -13.18 1 92.5 39 LYS B C 1
ATOM 1964 O O . LYS B 1 39 ? 1.707 -29.422 -13.836 1 92.5 39 LYS B O 1
ATOM 1969 N N . GLU B 1 40 ? 1.143 -27.875 -12.328 1 95.75 40 GLU B N 1
ATOM 1970 C CA . GLU B 1 40 ? -0.196 -28.438 -12.156 1 95.75 40 GLU B CA 1
ATOM 1971 C C . GLU B 1 40 ? -1.01 -28.328 -13.438 1 95.75 40 GLU B C 1
ATOM 1973 O O . GLU B 1 40 ? -1.753 -29.25 -13.789 1 95.75 40 GLU B O 1
ATOM 1978 N N . ALA B 1 41 ? -0.88 -27.203 -14.117 1 93.88 41 ALA B N 1
ATOM 1979 C CA . ALA B 1 41 ? -1.599 -26.984 -15.375 1 93.88 41 ALA B CA 1
ATOM 1980 C C . ALA B 1 41 ? -1.198 -28.016 -16.422 1 93.88 41 ALA B C 1
ATOM 1982 O O . ALA B 1 41 ? -2.047 -28.531 -17.156 1 93.88 41 ALA B O 1
ATOM 1983 N N . GLU B 1 42 ? 0.065 -28.281 -16.516 1 91.25 42 GLU B N 1
ATOM 1984 C CA . GLU B 1 42 ? 0.582 -29.281 -17.438 1 91.25 42 GLU B CA 1
ATOM 1985 C C . GLU B 1 42 ? 0.014 -30.656 -17.125 1 91.25 42 GLU B C 1
ATOM 1987 O O . GLU B 1 42 ? -0.252 -31.453 -18.047 1 91.25 42 GLU B O 1
ATOM 1992 N N . GLU B 1 43 ? -0.146 -30.953 -15.852 1 94 43 GLU B N 1
ATOM 1993 C CA . GLU B 1 43 ? -0.706 -32.25 -15.438 1 94 43 GLU B CA 1
ATOM 1994 C C . GLU B 1 43 ? -2.174 -32.344 -15.836 1 94 43 GLU B C 1
ATOM 1996 O O . GLU B 1 43 ? -2.652 -33.438 -16.141 1 94 43 GLU B O 1
ATOM 2001 N N . ILE B 1 44 ? -2.855 -31.266 -15.875 1 93.19 44 ILE B N 1
ATOM 2002 C CA . ILE B 1 44 ? -4.27 -31.219 -16.234 1 93.19 44 ILE B CA 1
ATOM 2003 C C . ILE B 1 44 ? -4.414 -31.25 -17.75 1 93.19 44 ILE B C 1
ATOM 2005 O O . ILE B 1 44 ? -5.32 -31.891 -18.281 1 93.19 44 ILE B O 1
ATOM 2009 N N . ASP B 1 45 ? -3.576 -30.516 -18.422 1 92.44 45 ASP B N 1
ATOM 2010 C CA . ASP B 1 45 ? -3.582 -30.375 -19.875 1 92.44 45 ASP B CA 1
ATOM 2011 C C . ASP B 1 45 ? -2.182 -30.562 -20.453 1 92.44 45 ASP B C 1
ATOM 2013 O O . ASP B 1 45 ? -1.395 -29.625 -20.516 1 92.44 45 ASP B O 1
ATOM 2017 N N . SER B 1 46 ? -1.942 -31.672 -20.984 1 90.12 46 SER B N 1
ATOM 2018 C CA . SER B 1 46 ? -0.612 -32.062 -21.438 1 90.12 46 SER B CA 1
ATOM 2019 C C . SER B 1 46 ? -0.181 -31.25 -22.656 1 90.12 46 SER B C 1
ATOM 2021 O O . SER B 1 46 ? 1.007 -31.188 -22.984 1 90.12 46 SER B O 1
ATOM 2023 N N . THR B 1 47 ? -1.103 -30.641 -23.359 1 87.62 47 THR B N 1
ATOM 2024 C CA . THR B 1 47 ? -0.755 -29.844 -24.531 1 87.62 47 THR B CA 1
ATOM 2025 C C . THR B 1 47 ? 0.04 -28.609 -24.125 1 87.62 47 THR B C 1
ATOM 2027 O O . THR B 1 47 ? 0.671 -27.969 -24.969 1 87.62 47 THR B O 1
ATOM 2030 N N . LEU B 1 48 ? 0.059 -28.359 -22.812 1 89.06 48 LEU B N 1
ATOM 2031 C CA . LEU B 1 48 ? 0.729 -27.156 -22.297 1 89.06 48 LEU B CA 1
ATOM 2032 C C . LEU B 1 48 ? 2.191 -27.453 -21.984 1 89.06 48 LEU B C 1
ATOM 2034 O O . LEU B 1 48 ? 2.943 -26.547 -21.625 1 89.06 48 LEU B O 1
ATOM 2038 N N . HIS B 1 49 ? 2.582 -28.656 -22.156 1 84.5 49 HIS B N 1
ATOM 2039 C CA . HIS B 1 49 ? 3.93 -29.094 -21.812 1 84.5 49 HIS B CA 1
ATOM 2040 C C . HIS B 1 49 ? 4.984 -28.25 -22.516 1 84.5 49 HIS B C 1
ATOM 2042 O O . HIS B 1 49 ? 5.996 -27.891 -21.906 1 84.5 49 HIS B O 1
ATOM 2048 N N . SER B 1 50 ? 4.766 -27.953 -23.703 1 79.31 50 SER B N 1
ATOM 2049 C CA . SER B 1 50 ? 5.75 -27.203 -24.484 1 79.31 50 SER B CA 1
ATOM 2050 C C . SER B 1 50 ? 5.961 -25.812 -23.906 1 79.31 50 SER B C 1
ATOM 2052 O O . SER B 1 50 ? 7.07 -25.266 -23.953 1 79.31 50 SER B O 1
ATOM 2054 N N . LEU B 1 51 ? 4.969 -25.25 -23.359 1 78.5 51 LEU B N 1
ATOM 2055 C CA . LEU B 1 51 ? 5.066 -23.922 -22.75 1 78.5 51 LEU B CA 1
ATOM 2056 C C . LEU B 1 51 ? 5.852 -2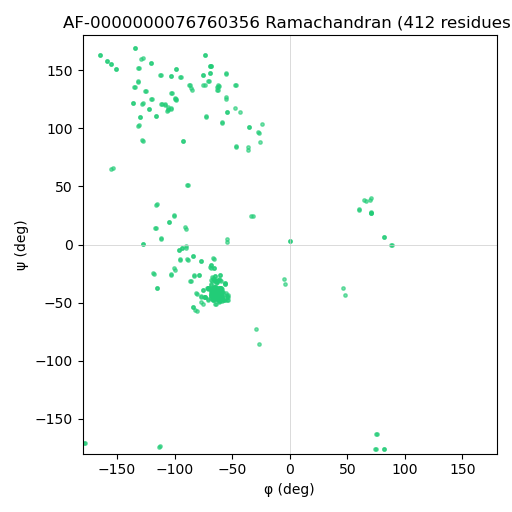3.984 -21.453 1 78.5 51 LEU B C 1
ATOM 2058 O O . LEU B 1 51 ? 6.68 -23.109 -21.188 1 78.5 51 LEU B O 1
ATOM 2062 N N . VAL B 1 52 ? 5.621 -25.047 -20.797 1 76.44 52 VAL B N 1
ATOM 2063 C CA . VAL B 1 52 ? 6.238 -25.219 -19.484 1 76.44 52 VAL B CA 1
ATOM 2064 C C . VAL B 1 52 ? 7.723 -25.547 -19.656 1 76.44 52 VAL B C 1
ATOM 2066 O O . VAL B 1 52 ? 8.562 -25.016 -18.922 1 76.44 52 VAL B O 1
ATOM 2069 N N . GLU B 1 53 ? 8.016 -26.469 -20.594 1 73.44 53 GLU B N 1
ATOM 2070 C CA . GLU B 1 53 ? 9.391 -26.891 -20.859 1 73.44 53 GLU B CA 1
ATOM 2071 C C . GLU B 1 53 ? 10.25 -25.703 -21.297 1 73.44 53 GLU B C 1
ATOM 2073 O O . GLU B 1 53 ? 11.422 -25.625 -20.953 1 73.44 53 GLU B O 1
ATOM 2078 N N . PHE B 1 54 ? 9.664 -24.938 -22.125 1 63.22 54 PHE B N 1
ATOM 2079 C CA . PHE B 1 54 ? 10.398 -23.75 -22.562 1 63.22 54 PHE B CA 1
ATOM 2080 C C . PHE B 1 54 ? 10.758 -22.875 -21.375 1 63.22 54 PHE B C 1
ATOM 2082 O O . PHE B 1 54 ? 11.844 -22.297 -21.328 1 63.22 54 PHE B O 1
ATOM 2089 N N . SER B 1 55 ? 9.734 -22.938 -20.578 1 60.62 55 SER B N 1
ATOM 2090 C CA . SER B 1 55 ? 9.961 -22.141 -19.375 1 60.62 55 SER B CA 1
ATOM 2091 C C . SER B 1 55 ? 11.102 -22.703 -18.547 1 60.62 55 SER B C 1
ATOM 2093 O O . SER B 1 55 ? 11.875 -21.953 -17.938 1 60.62 55 SER B O 1
ATOM 2095 N N . LYS B 1 56 ? 11.203 -24.125 -18.656 1 60 56 LYS B N 1
ATOM 2096 C CA . LYS B 1 56 ? 12.234 -24.828 -17.891 1 60 56 LYS B CA 1
ATOM 2097 C C . LYS B 1 56 ? 13.594 -24.734 -18.594 1 60 56 LYS B C 1
ATOM 2099 O O . LYS B 1 56 ? 14.617 -24.562 -17.938 1 60 56 LYS B O 1
ATOM 2104 N N . ASN B 1 57 ? 13.445 -25.359 -20.109 1 47.84 57 ASN B N 1
ATOM 2105 C CA . ASN B 1 57 ? 14.656 -25.516 -20.922 1 47.84 57 ASN B CA 1
ATOM 2106 C C . ASN B 1 57 ? 15.133 -24.172 -21.469 1 47.84 57 ASN B C 1
ATOM 2108 O O . ASN B 1 57 ? 16.203 -24.078 -22.062 1 47.84 57 ASN B O 1
ATOM 2112 N N . GLY B 1 58 ? 14.18 -23.484 -22.078 1 43.28 58 GLY B N 1
ATOM 2113 C CA . GLY B 1 58 ? 14.82 -22.266 -22.547 1 43.28 58 GLY B CA 1
ATOM 2114 C C . GLY B 1 58 ? 16.031 -21.875 -21.734 1 43.28 58 GLY B C 1
ATOM 2115 O O . GLY B 1 58 ? 15.93 -21.641 -20.531 1 43.28 58 GLY B O 1
ATOM 2116 N N . MET B 1 59 ? 17.094 -22.469 -22.25 1 37.41 59 MET B N 1
ATOM 2117 C CA . MET B 1 59 ? 18.484 -22.547 -21.844 1 37.41 59 MET B CA 1
ATOM 2118 C C . MET B 1 59 ? 18.906 -21.312 -21.062 1 37.41 59 MET B C 1
ATOM 2120 O O . MET B 1 59 ? 19.922 -21.328 -20.375 1 37.41 59 MET B O 1
ATOM 2124 N N . SER B 1 60 ? 19.078 -20.078 -21.781 1 38.44 60 SER B N 1
ATOM 2125 C CA . SER B 1 60 ? 19.984 -19.375 -20.891 1 38.44 60 SER B CA 1
ATOM 2126 C C . SER B 1 60 ? 19.578 -19.531 -19.438 1 38.44 60 SER B C 1
ATOM 2128 O O . SER B 1 60 ? 18.375 -19.641 -19.141 1 38.44 60 SER B O 1
ATOM 2130 N N . SER B 1 61 ? 20.406 -20.188 -18.703 1 40.69 61 SER B N 1
ATOM 2131 C CA . SER B 1 61 ? 20.547 -20.219 -17.25 1 40.69 61 SER B CA 1
ATOM 2132 C C . SER B 1 61 ? 19.578 -19.234 -16.594 1 40.69 61 SER B C 1
ATOM 2134 O O . SER B 1 61 ? 19.422 -19.234 -15.367 1 40.69 61 SER B O 1
ATOM 2136 N N . SER B 1 62 ? 19.281 -18.047 -17.25 1 49.47 62 SER B N 1
ATOM 2137 C CA . SER B 1 62 ? 18.922 -16.844 -16.5 1 49.47 62 SER B CA 1
ATOM 2138 C C . SER B 1 62 ? 17.406 -16.734 -16.34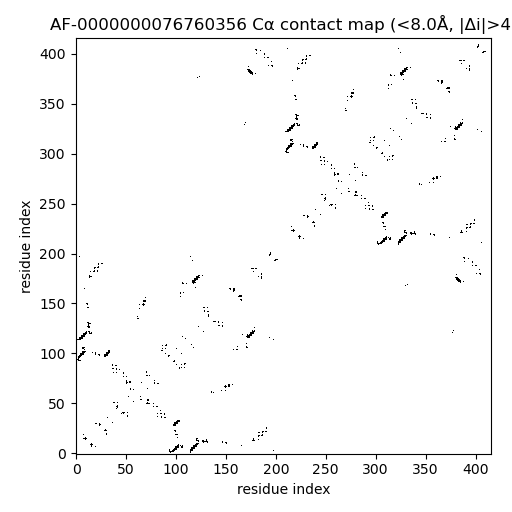4 1 49.47 62 SER B C 1
ATOM 2140 O O . SER B 1 62 ? 16.656 -16.922 -17.297 1 49.47 62 SER B O 1
ATOM 2142 N N . GLY B 1 63 ? 16.672 -17.344 -15.211 1 60.88 63 GLY B N 1
ATOM 2143 C CA . GLY B 1 63 ? 15.414 -16.969 -14.594 1 60.88 63 GLY B CA 1
ATOM 2144 C C . GLY B 1 63 ? 14.766 -15.766 -15.242 1 60.88 63 GLY B C 1
ATOM 2145 O O . GLY B 1 63 ? 13.562 -15.539 -15.086 1 60.88 63 GLY B O 1
ATOM 2146 N N . TYR B 1 64 ? 15.414 -15.266 -16.312 1 65.19 64 TYR B N 1
ATOM 2147 C CA . TYR B 1 64 ? 14.992 -14.016 -16.938 1 65.19 64 TYR B CA 1
ATOM 2148 C C . TYR B 1 64 ? 13.867 -14.25 -17.938 1 65.19 64 TYR B C 1
ATOM 2150 O O . TYR B 1 64 ? 12.867 -13.539 -17.938 1 65.19 64 TYR B O 1
ATOM 2158 N N . TYR B 1 65 ? 14.039 -15.164 -18.906 1 62.53 65 TYR B N 1
ATOM 2159 C CA . TYR B 1 65 ? 13.055 -15.359 -19.953 1 62.53 65 TYR B CA 1
ATOM 2160 C C . TYR B 1 65 ? 11.695 -15.734 -19.375 1 62.53 65 TYR B C 1
ATOM 2162 O O . TYR B 1 65 ? 10.656 -15.25 -19.828 1 62.53 65 TYR B O 1
ATOM 2170 N N . LYS B 1 66 ? 11.734 -16.547 -18.422 1 69.69 66 LYS B N 1
ATOM 2171 C CA . LYS B 1 66 ? 10.492 -16.938 -17.75 1 69.69 66 LYS B CA 1
ATOM 2172 C C . LYS B 1 66 ? 9.812 -15.727 -17.109 1 69.69 66 LYS B C 1
ATOM 2174 O O . LYS B 1 66 ? 8.586 -15.609 -17.156 1 69.69 66 LYS B O 1
ATOM 2179 N N . MET B 1 67 ? 10.641 -14.875 -16.766 1 74.62 67 MET B N 1
ATOM 2180 C CA . MET B 1 67 ? 10.109 -13.703 -16.078 1 74.62 67 MET B CA 1
ATOM 2181 C C . MET B 1 67 ? 9.602 -12.672 -17.078 1 74.62 67 MET B C 1
ATOM 2183 O O . MET B 1 67 ? 8.617 -11.977 -16.812 1 74.62 67 MET B O 1
ATOM 2187 N N . ALA B 1 68 ? 10.148 -12.68 -18.234 1 73.06 68 ALA B N 1
ATOM 2188 C CA . ALA B 1 68 ? 9.797 -11.703 -19.266 1 73.06 68 ALA B CA 1
ATOM 2189 C C . ALA B 1 68 ? 8.617 -12.195 -20.094 1 73.06 68 ALA B C 1
ATOM 2191 O O . ALA B 1 68 ? 8.008 -11.414 -20.828 1 73.06 68 ALA B O 1
ATOM 2192 N N . TYR B 1 69 ? 8.305 -13.406 -19.969 1 73.81 69 TYR B N 1
ATOM 2193 C CA . TYR B 1 69 ? 7.184 -13.992 -20.688 1 73.81 69 TYR B CA 1
ATOM 2194 C C . TYR B 1 69 ? 6.234 -14.711 -19.734 1 73.81 69 TYR B C 1
ATOM 2196 O O . TYR B 1 69 ? 6.324 -15.93 -19.562 1 73.81 69 TYR B O 1
ATOM 2204 N N . PRO B 1 70 ? 5.309 -14.039 -19.234 1 76.56 70 PRO B N 1
ATOM 2205 C CA . PRO B 1 70 ? 4.473 -14.555 -18.141 1 76.56 70 PRO B CA 1
ATOM 2206 C C . PRO B 1 70 ? 3.721 -15.828 -18.531 1 76.56 70 PRO B C 1
ATOM 2208 O O . PRO B 1 70 ? 3.396 -16.641 -17.656 1 76.56 70 PRO B O 1
ATOM 2211 N N . LEU B 1 71 ? 3.445 -16.016 -19.828 1 77.88 71 LEU B N 1
ATOM 2212 C CA . LEU B 1 71 ? 2.727 -17.219 -20.234 1 77.88 71 LEU B CA 1
ATOM 2213 C C . LEU B 1 71 ? 3.594 -18.094 -21.141 1 77.88 71 LEU B C 1
ATOM 2215 O O . LEU B 1 71 ? 3.084 -18.984 -21.828 1 77.88 71 LEU B O 1
ATOM 2219 N N . GLY B 1 72 ? 4.848 -17.75 -21.125 1 74.19 72 GLY B N 1
ATOM 2220 C CA . GLY B 1 72 ? 5.762 -18.5 -21.969 1 74.19 72 GLY B CA 1
ATOM 2221 C C . GLY B 1 72 ? 5.766 -18.031 -23.422 1 74.19 72 GLY B C 1
ATOM 2222 O O . GLY B 1 72 ? 5.305 -16.938 -23.719 1 74.19 72 GLY B O 1
ATOM 2223 N N . ILE B 1 73 ? 6.547 -18.797 -24.219 1 70.69 73 ILE B N 1
ATOM 2224 C CA . ILE B 1 73 ? 6.637 -18.516 -25.656 1 70.69 73 ILE B CA 1
ATOM 2225 C C . ILE B 1 73 ? 5.863 -19.578 -26.438 1 70.69 73 ILE B C 1
ATOM 2227 O O . ILE B 1 73 ? 6.062 -20.781 -26.234 1 70.69 73 ILE B O 1
ATOM 2231 N N . GLY B 1 74 ? 4.785 -19.156 -27.125 1 73.5 74 GLY B N 1
ATOM 2232 C CA . GLY B 1 74 ? 3.93 -20.047 -27.891 1 73.5 74 GLY B CA 1
ATOM 2233 C C . GLY B 1 74 ? 2.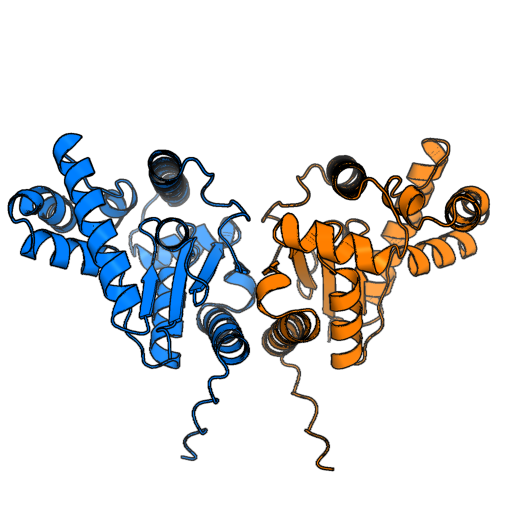805 -19.328 -28.609 1 73.5 74 GLY B C 1
ATOM 2234 O O . GLY B 1 74 ? 2.828 -18.094 -28.75 1 73.5 74 GLY B O 1
ATOM 2235 N N . SER B 1 75 ? 1.951 -20.125 -29.125 1 79.31 75 SER B N 1
ATOM 2236 C CA . SER B 1 75 ? 0.818 -19.547 -29.844 1 79.31 75 SER B CA 1
ATOM 2237 C C . SER B 1 75 ? -0.131 -18.828 -28.891 1 79.31 75 SER B C 1
ATOM 2239 O O . SER B 1 75 ? -0.168 -19.141 -27.688 1 79.31 75 SER B O 1
ATOM 2241 N N . SER B 1 76 ? -0.798 -17.891 -29.422 1 84.75 76 SER B N 1
ATOM 2242 C CA . SER B 1 76 ? -1.804 -17.188 -28.641 1 84.75 76 SER B CA 1
ATOM 2243 C C . SER B 1 76 ? -2.838 -18.141 -28.062 1 84.75 76 SER B C 1
ATOM 2245 O O . SER B 1 76 ? -3.309 -17.953 -26.953 1 84.75 76 SER B O 1
ATOM 2247 N N . LEU B 1 77 ? -3.078 -19.172 -28.828 1 83.88 77 LEU B N 1
ATOM 2248 C CA . LEU B 1 77 ? -4.066 -20.141 -28.375 1 83.88 77 LEU B CA 1
ATOM 2249 C C . LEU B 1 77 ? -3.57 -20.906 -27.156 1 83.88 77 LEU B C 1
ATOM 2251 O O . LEU B 1 77 ? -4.328 -21.125 -26.203 1 83.88 77 LEU B O 1
ATOM 2255 N N . LYS B 1 78 ? -2.354 -21.281 -27.109 1 85.81 78 LYS B N 1
ATOM 2256 C CA . LYS B 1 78 ? -1.772 -22 -25.984 1 85.81 78 LYS B CA 1
ATOM 2257 C C . LYS B 1 78 ? -1.645 -21.109 -24.766 1 85.81 78 LYS B C 1
ATOM 2259 O O . LYS B 1 78 ? -1.873 -21.547 -23.625 1 85.81 78 LYS B O 1
ATOM 2264 N N . LYS B 1 79 ? -1.319 -19.922 -25.062 1 89.19 79 LYS B N 1
ATOM 2265 C CA . LYS B 1 79 ? -1.207 -18.953 -23.984 1 89.19 79 LYS B CA 1
ATOM 2266 C C . LYS B 1 79 ? -2.561 -18.719 -23.312 1 89.19 79 LYS B C 1
ATOM 2268 O O . LYS B 1 79 ? -2.656 -18.672 -22.094 1 89.19 79 LYS B O 1
ATOM 2273 N N . ASP B 1 80 ? -3.568 -18.609 -24.141 1 92.06 80 ASP B N 1
ATOM 2274 C CA . ASP B 1 80 ? -4.922 -18.453 -23.625 1 92.06 80 ASP B CA 1
ATOM 2275 C C . ASP B 1 80 ? -5.355 -19.656 -22.797 1 92.06 80 ASP B C 1
ATOM 2277 O O . ASP B 1 80 ? -5.988 -19.516 -21.75 1 92.06 80 ASP B O 1
ATOM 2281 N N . ARG B 1 81 ? -5.012 -20.797 -23.344 1 92.44 81 ARG B N 1
ATOM 2282 C CA . ARG B 1 81 ? -5.344 -22.031 -22.625 1 92.44 81 ARG B CA 1
ATOM 2283 C C . ARG B 1 81 ? -4.609 -22.109 -21.297 1 92.44 81 ARG B C 1
ATOM 2285 O O . ARG B 1 81 ? -5.188 -22.516 -20.281 1 92.44 81 ARG B O 1
ATOM 2292 N N . MET B 1 82 ? -3.385 -21.75 -21.266 1 92.12 82 MET B N 1
ATOM 2293 C CA . MET B 1 82 ? -2.602 -21.734 -20.031 1 92.12 82 MET B CA 1
ATOM 2294 C C . MET B 1 82 ? -3.244 -20.812 -19 1 92.12 82 MET B C 1
ATOM 2296 O O . MET B 1 82 ? -3.402 -21.188 -17.844 1 92.12 82 MET B O 1
ATOM 2300 N N . PHE B 1 83 ? -3.643 -19.625 -19.438 1 94.19 83 PHE B N 1
ATOM 2301 C CA . PHE B 1 83 ? -4.297 -18.688 -18.531 1 94.19 83 PHE B CA 1
ATOM 2302 C C . PHE B 1 83 ? -5.59 -19.281 -17.984 1 94.19 83 PHE B C 1
ATOM 2304 O O . PHE B 1 83 ? -5.883 -19.141 -16.797 1 94.19 83 PHE B O 1
ATOM 2311 N N . GLU B 1 84 ? -6.34 -19.875 -18.844 1 95.88 84 GLU B N 1
ATOM 2312 C CA . GLU B 1 84 ? -7.605 -20.484 -18.438 1 95.88 84 GLU B CA 1
ATOM 2313 C C . GLU B 1 84 ? -7.387 -21.547 -17.359 1 95.88 84 GLU B C 1
ATOM 2315 O O . GLU B 1 84 ? -8.07 -21.562 -16.344 1 95.88 84 GLU B O 1
ATOM 2320 N N . VAL B 1 85 ? -6.438 -22.422 -17.594 1 95.81 85 VAL B N 1
ATOM 2321 C CA . VAL B 1 85 ? -6.18 -23.516 -16.672 1 95.81 85 VAL B CA 1
ATOM 2322 C C . VAL B 1 85 ? -5.605 -22.984 -15.367 1 95.81 85 VAL B C 1
ATOM 2324 O O . VAL B 1 85 ? -6.012 -23.406 -14.281 1 95.81 85 VAL B O 1
ATOM 2327 N N . GLN B 1 86 ? -4.68 -22.047 -15.422 1 95.69 86 GLN B N 1
ATOM 2328 C CA . GLN B 1 86 ? -4.098 -21.438 -14.227 1 95.69 86 GLN B CA 1
ATOM 2329 C C . GLN B 1 86 ? -5.16 -20.703 -13.406 1 95.69 86 GLN B C 1
ATOM 2331 O O . GLN B 1 86 ? -5.141 -20.75 -12.18 1 95.69 86 GLN B O 1
ATOM 2336 N N . SER B 1 87 ? -6.062 -20 -14.109 1 97.56 87 SER B N 1
ATOM 2337 C CA . SER B 1 87 ? -7.148 -19.297 -13.43 1 97.56 87 SER B CA 1
ATOM 2338 C C . SER B 1 87 ? -8.016 -20.266 -12.641 1 97.56 87 SER B C 1
ATOM 2340 O O . SER B 1 87 ? -8.375 -20 -11.492 1 97.56 87 SER B O 1
ATOM 2342 N N . LYS B 1 88 ? -8.328 -21.391 -13.281 1 97.56 88 LYS B N 1
ATOM 2343 C CA . LYS B 1 88 ? -9.117 -22.422 -12.602 1 97.56 88 LYS B CA 1
ATOM 2344 C C . LYS B 1 88 ? -8.383 -22.953 -11.375 1 97.56 88 LYS B C 1
ATOM 2346 O O . LYS B 1 88 ? -9.008 -23.203 -10.336 1 97.56 88 LYS B O 1
ATOM 2351 N N . LEU B 1 89 ? -7.117 -23.156 -11.477 1 98 89 LEU B N 1
ATOM 2352 C CA . LEU B 1 89 ? -6.305 -23.672 -10.383 1 98 89 LEU B CA 1
ATOM 2353 C C . LEU B 1 89 ? -6.262 -22.672 -9.227 1 98 89 LEU B C 1
ATOM 2355 O O . LEU B 1 89 ? -6.363 -23.062 -8.062 1 98 89 LEU B O 1
ATOM 2359 N N . VAL B 1 90 ? -6.086 -21.391 -9.523 1 98.38 90 VAL B N 1
ATOM 2360 C CA . VAL B 1 90 ? -6.094 -20.344 -8.508 1 98.38 90 VAL B CA 1
ATOM 2361 C C . VAL B 1 90 ? -7.406 -20.391 -7.73 1 98.38 90 VAL B C 1
ATOM 2363 O O . VAL B 1 90 ? -7.406 -20.391 -6.5 1 98.38 90 VAL B O 1
ATOM 2366 N N . LEU B 1 91 ? -8.508 -20.469 -8.469 1 98 91 LEU B N 1
ATOM 2367 C CA . LEU B 1 91 ? -9.828 -20.484 -7.852 1 98 91 LEU B CA 1
ATOM 2368 C C . LEU B 1 91 ? -10.016 -21.75 -7.012 1 98 91 LEU B C 1
ATOM 2370 O O . LEU B 1 91 ? -10.57 -21.688 -5.914 1 98 91 LEU B O 1
ATOM 2374 N N . GLN B 1 92 ? -9.516 -22.828 -7.512 1 97.56 92 GLN B N 1
ATOM 2375 C CA . GLN B 1 92 ? -9.641 -24.109 -6.809 1 97.56 92 GLN B CA 1
ATOM 2376 C C . GLN B 1 92 ? -8.844 -24.094 -5.508 1 97.56 92 GLN B C 1
ATOM 2378 O O . GLN B 1 92 ? -9.352 -24.5 -4.457 1 97.56 92 GLN B O 1
ATOM 2383 N N . HIS B 1 93 ? -7.598 -23.656 -5.547 1 98.12 93 HIS B N 1
ATOM 2384 C CA . HIS B 1 93 ? -6.777 -23.594 -4.344 1 98.12 93 HIS B CA 1
ATOM 2385 C C . HIS B 1 93 ? -7.391 -22.656 -3.307 1 98.12 93 HIS B C 1
ATOM 2387 O O . HIS B 1 93 ? -7.43 -22.984 -2.117 1 98.12 93 HIS B O 1
ATOM 2393 N N . ALA B 1 94 ? -7.906 -21.516 -3.748 1 97.69 94 ALA B N 1
ATOM 2394 C CA . ALA B 1 94 ? -8.523 -20.547 -2.855 1 97.69 94 ALA B CA 1
ATOM 2395 C C . ALA B 1 94 ? -9.773 -21.125 -2.188 1 97.69 94 ALA B C 1
ATOM 2397 O O . ALA B 1 94 ? -10.117 -20.734 -1.068 1 97.69 94 ALA B O 1
ATOM 2398 N N . GLU B 1 95 ? -10.438 -22 -2.906 1 96.5 95 GLU B N 1
ATOM 2399 C CA . GLU B 1 95 ? -11.664 -22.609 -2.396 1 96.5 95 GLU B CA 1
ATOM 2400 C C . GLU B 1 95 ? -11.352 -23.719 -1.405 1 96.5 95 GLU B C 1
ATOM 2402 O O . GLU B 1 95 ? -12.109 -23.953 -0.464 1 96.5 95 GLU B O 1
ATOM 2407 N N . THR B 1 96 ? -10.211 -24.344 -1.508 1 96.62 96 THR B N 1
ATOM 2408 C CA . THR B 1 96 ? -10 -25.625 -0.823 1 96.62 96 THR B CA 1
ATOM 2409 C C . THR B 1 96 ? -9.148 -25.422 0.428 1 96.62 96 THR B C 1
ATOM 2411 O O . THR B 1 96 ? -9.219 -26.219 1.364 1 96.62 96 THR B O 1
ATOM 2414 N N . GLU B 1 97 ? -8.312 -24.375 0.455 1 97.56 97 GLU B N 1
ATOM 2415 C CA . GLU B 1 97 ? -7.414 -24.234 1.601 1 97.56 97 GLU B CA 1
ATOM 2416 C C . GLU B 1 97 ? -6.934 -22.797 1.754 1 97.56 97 GLU B C 1
ATOM 2418 O O . GLU B 1 97 ? -7.039 -22 0.821 1 97.56 97 GLU B O 1
ATOM 2423 N N . ASN B 1 98 ? -6.496 -22.453 3 1 98.31 98 ASN B N 1
ATOM 2424 C CA . ASN B 1 98 ? -5.723 -21.234 3.18 1 98.31 98 ASN B CA 1
ATOM 2425 C C . ASN B 1 98 ? -4.418 -21.266 2.391 1 98.31 98 ASN B C 1
ATOM 2427 O O . ASN B 1 98 ? -3.717 -22.281 2.389 1 98.31 98 ASN B O 1
ATOM 2431 N N . CYS B 1 99 ? -4.086 -20.188 1.736 1 98.75 99 CYS B N 1
ATOM 2432 C CA . CYS B 1 99 ? -2.861 -20.25 0.945 1 98.75 99 CYS B CA 1
ATOM 2433 C C . CYS B 1 99 ? -2.393 -18.859 0.555 1 98.75 99 CYS B C 1
ATOM 2435 O O . CYS B 1 99 ? -3.135 -17.891 0.7 1 98.75 99 CYS B O 1
ATOM 2437 N N . VAL B 1 100 ? -1.192 -18.766 0.158 1 98.88 100 VAL B N 1
ATOM 2438 C CA . VAL B 1 100 ? -0.618 -17.609 -0.502 1 98.88 100 VAL B CA 1
ATOM 2439 C C . VAL B 1 100 ? -0.51 -17.859 -2.004 1 98.88 100 VAL B C 1
ATOM 2441 O O . VAL B 1 100 ? -0.052 -18.922 -2.428 1 98.88 100 VAL B O 1
ATOM 2444 N N . ILE B 1 101 ? -0.961 -16.969 -2.809 1 98.81 101 ILE B N 1
ATOM 2445 C CA . ILE B 1 101 ? -0.829 -17.094 -4.258 1 98.81 101 ILE B CA 1
ATOM 2446 C C . ILE B 1 101 ? -0.032 -15.906 -4.797 1 98.81 101 ILE B C 1
ATOM 2448 O O . ILE B 1 101 ? -0.388 -14.75 -4.559 1 98.81 101 ILE B O 1
ATOM 2452 N N . ILE B 1 102 ? 1.034 -16.172 -5.523 1 98.25 102 ILE B N 1
ATOM 2453 C CA . ILE B 1 102 ? 1.892 -15.133 -6.078 1 98.25 102 ILE B CA 1
ATOM 2454 C C . ILE B 1 102 ? 1.6 -14.961 -7.566 1 98.25 102 ILE B C 1
ATOM 2456 O O . ILE B 1 102 ? 1.802 -15.891 -8.359 1 98.25 102 ILE B O 1
ATOM 2460 N N . GLY B 1 103 ? 1.144 -13.773 -7.871 1 96.88 103 GLY B N 1
ATOM 2461 C CA . GLY B 1 103 ? 0.949 -13.445 -9.273 1 96.88 103 GLY B CA 1
ATOM 2462 C C . GLY B 1 103 ? -0.28 -14.102 -9.875 1 96.88 103 GLY B C 1
ATOM 2463 O O . GLY B 1 103 ? -1.302 -14.2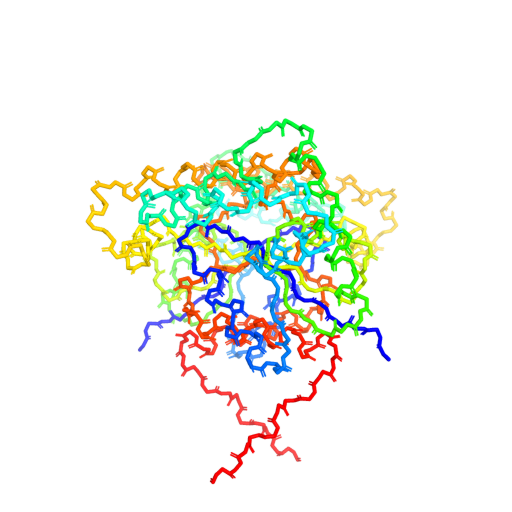5 -9.203 1 96.88 103 GLY B O 1
ATOM 2464 N N . ARG B 1 104 ? -0.286 -14.109 -11.227 1 96.31 104 ARG B N 1
ATOM 2465 C CA . ARG B 1 104 ? -1.28 -14.82 -12.031 1 96.31 104 ARG B CA 1
ATOM 2466 C C . ARG B 1 104 ? -2.641 -14.133 -11.938 1 96.31 104 ARG B C 1
ATOM 2468 O O . ARG B 1 104 ? -3.678 -14.805 -11.969 1 96.31 104 ARG B O 1
ATOM 2475 N N . CYS B 1 105 ? -2.664 -12.898 -11.695 1 97.19 105 CYS B N 1
ATOM 2476 C CA . CYS B 1 105 ? -3.885 -12.102 -11.609 1 97.19 105 CYS B CA 1
ATOM 2477 C C . CYS B 1 105 ? -4.793 -12.617 -10.5 1 97.19 105 CYS B C 1
ATOM 2479 O O . CYS B 1 105 ? -6.016 -12.477 -10.578 1 97.19 105 CYS B O 1
ATOM 2481 N N . ALA B 1 106 ? -4.164 -13.18 -9.5 1 98.19 106 ALA B N 1
ATOM 2482 C CA . ALA B 1 106 ? -4.953 -13.781 -8.43 1 98.19 106 ALA B CA 1
ATOM 2483 C C . ALA B 1 106 ? -5.824 -12.742 -7.734 1 98.19 106 ALA B C 1
ATOM 2485 O O . ALA B 1 106 ? -6.945 -13.039 -7.312 1 98.19 106 ALA B O 1
ATOM 2486 N N . ASP B 1 107 ? -5.305 -11.492 -7.551 1 97.62 107 ASP B N 1
ATOM 2487 C CA . ASP B 1 107 ? -6.074 -10.43 -6.922 1 97.62 107 ASP B CA 1
ATOM 2488 C C . ASP B 1 107 ? -7.355 -10.141 -7.699 1 97.62 107 ASP B C 1
ATOM 2490 O O . ASP B 1 107 ? -8.414 -9.93 -7.102 1 97.62 107 ASP B O 1
ATOM 2494 N N . TYR B 1 108 ? -7.23 -10.148 -9 1 97.38 108 TYR B N 1
ATOM 2495 C CA . TYR B 1 108 ? -8.375 -9.914 -9.867 1 97.38 108 TYR B CA 1
ATOM 2496 C C . TYR B 1 108 ? -9.305 -11.125 -9.891 1 97.38 108 TYR B C 1
ATOM 2498 O O . TYR B 1 108 ? -10.523 -10.977 -9.82 1 97.38 108 TYR B O 1
ATOM 2506 N N . LEU B 1 109 ? -8.688 -12.305 -10.031 1 98 109 LEU B N 1
ATOM 2507 C CA . LEU B 1 109 ? -9.484 -13.523 -10.117 1 98 109 LEU B CA 1
ATOM 2508 C C . LEU B 1 109 ? -10.328 -13.711 -8.867 1 98 109 LEU B C 1
ATOM 2510 O O . LEU B 1 109 ? -11.43 -14.258 -8.93 1 98 109 LEU B O 1
ATOM 2514 N N . LEU B 1 110 ? -9.797 -13.234 -7.754 1 97.81 110 LEU B N 1
ATOM 2515 C CA . LEU B 1 110 ? -10.461 -13.445 -6.473 1 97.81 110 LEU B CA 1
ATOM 2516 C C . LEU B 1 110 ? -11.148 -12.172 -6 1 97.81 110 LEU B C 1
ATOM 2518 O O . LEU B 1 110 ? -11.453 -12.031 -4.812 1 97.81 110 LEU B O 1
ATOM 2522 N N . ARG B 1 111 ? -11.438 -11.195 -6.84 1 94.88 111 ARG B N 1
ATOM 2523 C CA . ARG B 1 111 ? -11.867 -9.852 -6.492 1 94.88 111 ARG B CA 1
ATOM 2524 C C . ARG B 1 111 ? -13.234 -9.867 -5.809 1 94.88 111 ARG B C 1
ATOM 2526 O O . ARG B 1 111 ? -13.562 -8.953 -5.055 1 94.88 111 ARG B O 1
ATOM 2533 N N . GLU B 1 112 ? -14.008 -10.922 -5.984 1 93.5 112 GLU B N 1
ATOM 2534 C CA . GLU B 1 112 ? -15.344 -10.977 -5.402 1 93.5 112 GLU B CA 1
ATOM 2535 C C . GLU B 1 112 ? -15.328 -11.727 -4.07 1 93.5 112 GLU B C 1
ATOM 2537 O O . GLU B 1 112 ? -16.359 -11.828 -3.4 1 93.5 112 GLU B O 1
ATOM 2542 N N . ARG B 1 113 ? -14.195 -12.242 -3.744 1 94.12 113 ARG B N 1
ATOM 2543 C CA . ARG B 1 113 ? -14.07 -12.984 -2.494 1 94.12 113 ARG B CA 1
ATOM 2544 C C . ARG B 1 113 ? -13.75 -12.047 -1.333 1 94.12 113 ARG B C 1
ATOM 2546 O O . ARG B 1 113 ? -12.914 -11.148 -1.465 1 94.12 113 ARG B O 1
ATOM 2553 N N . GLU B 1 114 ? -14.367 -12.219 -0.172 1 91.38 114 GLU B N 1
ATOM 2554 C CA . GLU B 1 114 ? -14.18 -11.352 0.986 1 91.38 114 GLU B CA 1
ATOM 2555 C C . GLU B 1 114 ? -12.984 -11.797 1.823 1 91.38 114 GLU B C 1
ATOM 2557 O O . GLU B 1 114 ? -12.32 -10.969 2.447 1 91.38 114 GLU B O 1
ATOM 2562 N N . ASN B 1 115 ? -12.703 -13.094 1.843 1 95.56 115 ASN B N 1
ATOM 2563 C CA . ASN B 1 115 ? -11.641 -13.625 2.688 1 95.56 115 ASN B CA 1
ATOM 2564 C C . ASN B 1 115 ? -10.297 -13.617 1.964 1 95.56 115 ASN B C 1
ATOM 2566 O O . ASN B 1 115 ? -9.609 -14.641 1.913 1 95.56 115 ASN B O 1
ATOM 2570 N N . VAL B 1 116 ? -9.961 -12.484 1.427 1 97.88 116 VAL B N 1
ATOM 2571 C CA . VAL B 1 116 ? -8.711 -12.344 0.69 1 97.88 116 VAL B CA 1
ATOM 2572 C C . VAL B 1 116 ? -8 -11.062 1.111 1 97.88 116 VAL B C 1
ATOM 2574 O O . VAL B 1 116 ? -8.648 -10.039 1.344 1 97.88 116 VAL B O 1
ATOM 2577 N N . ILE B 1 117 ? -6.746 -11.102 1.336 1 98.56 117 ILE B N 1
ATOM 2578 C CA . ILE B 1 117 ? -5.891 -9.922 1.452 1 98.56 117 ILE B CA 1
ATOM 2579 C C . ILE B 1 117 ? -4.984 -9.82 0.226 1 98.56 117 ILE B C 1
ATOM 2581 O O . ILE B 1 117 ? -4.234 -10.75 -0.081 1 98.56 117 ILE B O 1
ATOM 2585 N N . ARG B 1 118 ? -5.094 -8.789 -0.459 1 98.56 118 ARG B N 1
ATOM 2586 C CA . ARG B 1 118 ? -4.391 -8.594 -1.723 1 98.56 118 ARG B CA 1
ATOM 2587 C C . ARG B 1 118 ? -3.229 -7.617 -1.556 1 98.56 118 ARG B C 1
ATOM 2589 O O . ARG B 1 118 ? -3.439 -6.43 -1.305 1 98.56 118 ARG B O 1
ATOM 2596 N N . CYS B 1 119 ? -2.029 -8.07 -1.791 1 98.75 119 CYS B N 1
ATOM 2597 C CA . CYS B 1 119 ? -0.828 -7.281 -1.544 1 98.75 119 CYS B CA 1
ATOM 2598 C C . CYS B 1 119 ? -0.124 -6.934 -2.852 1 98.75 119 CYS B C 1
ATOM 2600 O O . CYS B 1 119 ? -0.144 -7.719 -3.799 1 98.75 119 CYS B O 1
ATOM 2602 N N . TYR B 1 120 ? 0.461 -5.77 -2.855 1 98.5 120 TYR B N 1
ATOM 2603 C CA . TYR B 1 120 ? 1.402 -5.328 -3.879 1 98.5 120 TYR B CA 1
ATOM 2604 C C . TYR B 1 120 ? 2.746 -4.961 -3.262 1 98.5 120 TYR B C 1
ATOM 2606 O O . TYR B 1 120 ? 2.832 -4.035 -2.451 1 98.5 120 TYR B O 1
ATOM 2614 N N . ILE B 1 121 ? 3.783 -5.723 -3.65 1 98.69 121 ILE B N 1
ATOM 2615 C CA . ILE B 1 121 ? 5.113 -5.484 -3.102 1 98.69 121 ILE B CA 1
ATOM 2616 C C . ILE B 1 121 ? 5.941 -4.664 -4.09 1 98.69 121 ILE B C 1
ATOM 2618 O O . ILE B 1 121 ? 6.074 -5.039 -5.258 1 98.69 121 ILE B O 1
ATOM 2622 N N . PHE B 1 122 ? 6.469 -3.551 -3.6 1 98.19 122 PHE B N 1
ATOM 2623 C CA . PHE B 1 122 ? 7.309 -2.689 -4.422 1 98.19 122 PHE B CA 1
ATOM 2624 C C . PHE B 1 122 ? 8.562 -2.268 -3.658 1 98.19 122 PHE B C 1
ATOM 2626 O O . PHE B 1 122 ? 8.711 -2.588 -2.477 1 98.19 122 PHE B O 1
ATOM 2633 N N . ALA B 1 123 ? 9.5 -1.682 -4.363 1 97.62 123 ALA B N 1
ATOM 2634 C CA . ALA B 1 123 ? 10.734 -1.186 -3.754 1 97.62 123 ALA B CA 1
ATOM 2635 C C . ALA B 1 123 ? 11.344 -0.06 -4.586 1 97.62 123 ALA B C 1
ATOM 2637 O O . ALA B 1 123 ? 11.062 0.06 -5.781 1 97.62 123 ALA B O 1
ATOM 2638 N N . PRO B 1 124 ? 12.133 0.792 -3.916 1 96.12 124 PRO B N 1
ATOM 2639 C CA . PRO B 1 124 ? 12.883 1.778 -4.695 1 96.12 124 PRO B CA 1
ATOM 2640 C C . PRO B 1 124 ? 13.758 1.137 -5.773 1 96.12 124 PRO B C 1
ATOM 2642 O O . PRO B 1 124 ? 14.312 0.057 -5.562 1 96.12 124 PRO B O 1
ATOM 2645 N N . TYR B 1 125 ? 13.875 1.868 -6.832 1 94.62 125 TYR B N 1
ATOM 2646 C CA . TYR B 1 125 ? 14.547 1.354 -8.016 1 94.62 125 TYR B CA 1
ATOM 2647 C C . TYR B 1 125 ? 15.945 0.864 -7.68 1 94.62 125 TYR B C 1
ATOM 2649 O O . TYR B 1 125 ? 16.359 -0.218 -8.109 1 94.62 125 TYR B O 1
ATOM 2657 N N . GLN B 1 126 ? 16.688 1.601 -6.914 1 94.06 126 GLN B N 1
ATOM 2658 C CA . GLN B 1 126 ? 18.047 1.23 -6.578 1 94.06 126 GLN B CA 1
ATOM 2659 C C . GLN B 1 126 ? 18.094 -0.055 -5.754 1 94.06 126 GLN B C 1
ATOM 2661 O O . GLN B 1 126 ? 19 -0.877 -5.918 1 94.06 126 GLN B O 1
ATOM 2666 N N . ALA B 1 127 ? 17.141 -0.213 -4.895 1 94.94 127 ALA B N 1
ATOM 2667 C CA . ALA B 1 127 ? 17.047 -1.45 -4.121 1 94.94 127 ALA B CA 1
ATOM 2668 C C . ALA B 1 127 ? 16.734 -2.639 -5.027 1 94.94 127 ALA B C 1
ATOM 2670 O O . ALA B 1 127 ? 17.281 -3.729 -4.84 1 94.94 127 ALA B O 1
ATOM 2671 N N . ARG B 1 128 ? 15.945 -2.461 -6.008 1 94.94 128 ARG B N 1
ATOM 2672 C CA . ARG B 1 128 ? 15.578 -3.523 -6.938 1 94.94 128 ARG B CA 1
ATOM 2673 C C . ARG B 1 128 ? 16.781 -3.951 -7.781 1 94.94 128 ARG B C 1
ATOM 2675 O O . ARG B 1 128 ? 16.953 -5.141 -8.055 1 94.94 128 ARG B O 1
ATOM 2682 N N . ILE B 1 129 ? 17.562 -2.951 -8.164 1 92.69 129 ILE B N 1
ATOM 2683 C CA . ILE B 1 129 ? 18.781 -3.256 -8.898 1 92.69 129 ILE B CA 1
ATOM 2684 C C . ILE B 1 129 ? 19.688 -4.137 -8.039 1 92.69 129 ILE B C 1
ATOM 2686 O O . ILE B 1 129 ? 20.172 -5.18 -8.5 1 92.69 129 ILE B O 1
ATOM 2690 N N . ARG B 1 130 ? 19.859 -3.754 -6.832 1 91.88 130 ARG B N 1
ATOM 2691 C CA . ARG B 1 130 ? 20.719 -4.512 -5.922 1 91.88 130 ARG B CA 1
ATOM 2692 C C . ARG B 1 130 ? 20.172 -5.922 -5.707 1 91.88 130 ARG B C 1
ATOM 2694 O O . ARG B 1 130 ? 20.922 -6.895 -5.754 1 91.88 130 ARG B O 1
ATOM 2701 N N . ASN B 1 131 ? 18.922 -6.027 -5.488 1 91.62 131 ASN B N 1
ATOM 2702 C CA . ASN B 1 131 ? 18.281 -7.32 -5.25 1 91.62 131 ASN B CA 1
ATOM 2703 C C . ASN B 1 131 ? 18.375 -8.219 -6.48 1 91.62 131 ASN B C 1
ATOM 2705 O O . ASN B 1 131 ? 18.484 -9.445 -6.352 1 91.62 131 ASN B O 1
ATOM 2709 N N . SER B 1 132 ? 18.266 -7.621 -7.656 1 87 132 SER B N 1
ATOM 2710 C CA . SER B 1 132 ? 18.281 -8.391 -8.898 1 87 132 SER B CA 1
ATOM 2711 C C . SER B 1 132 ? 19.656 -8.992 -9.156 1 87 132 SER B C 1
ATOM 2713 O O . SER B 1 132 ? 19.766 -10.086 -9.719 1 87 132 SER B O 1
ATOM 2715 N N . ILE B 1 133 ? 20.641 -8.266 -8.773 1 83.5 133 ILE B N 1
ATOM 2716 C CA . ILE B 1 133 ? 22 -8.75 -8.914 1 83.5 133 ILE B CA 1
ATOM 2717 C C . ILE B 1 133 ? 22.203 -9.969 -8.016 1 83.5 133 ILE B C 1
ATOM 2719 O O . ILE B 1 133 ? 22.797 -10.969 -8.438 1 83.5 133 ILE B O 1
ATOM 2723 N N . LEU B 1 134 ? 21.625 -9.953 -6.871 1 77.38 134 LEU B N 1
ATOM 2724 C CA . LEU B 1 134 ? 21.781 -11.023 -5.895 1 77.38 134 LEU B CA 1
ATOM 2725 C C . LEU B 1 134 ? 20.969 -12.25 -6.305 1 77.38 134 LEU B C 1
ATOM 2727 O O . LEU B 1 134 ? 21.391 -13.383 -6.07 1 77.38 134 LEU B O 1
ATOM 2731 N N . THR B 1 135 ? 19.859 -12.125 -6.809 1 71.25 135 THR B N 1
ATOM 2732 C CA . THR B 1 135 ? 18.938 -13.211 -7.152 1 71.25 135 THR B CA 1
ATOM 2733 C C . THR B 1 135 ? 19.391 -13.898 -8.438 1 71.25 135 THR B C 1
ATOM 2735 O O . THR B 1 135 ? 19.25 -15.117 -8.57 1 71.25 135 THR B O 1
ATOM 2738 N N . LEU B 1 136 ? 19.734 -13.188 -9.367 1 65 136 LEU B N 1
ATOM 2739 C CA . LEU B 1 136 ? 20.047 -13.758 -10.672 1 65 136 LEU B CA 1
ATOM 2740 C C . LEU B 1 136 ? 21.516 -14.117 -10.773 1 65 136 LEU B C 1
ATOM 2742 O O . LEU B 1 136 ? 21.938 -14.828 -11.695 1 65 136 LEU B O 1
ATOM 2746 N N . GLY B 1 137 ? 22.188 -14.117 -9.508 1 58.06 137 GLY B N 1
ATOM 2747 C CA . GLY B 1 137 ? 23.609 -14.484 -9.477 1 58.06 137 GLY B CA 1
ATOM 2748 C C . GLY B 1 137 ? 24.422 -13.789 -10.555 1 58.06 137 GLY B C 1
ATOM 2749 O O . GLY B 1 137 ? 25.594 -14.102 -10.742 1 58.06 137 GLY B O 1
ATOM 2750 N N . LEU B 1 138 ? 23.781 -13.656 -11.68 1 52.22 138 LEU B N 1
ATOM 2751 C CA . LEU B 1 138 ? 24.609 -13.461 -12.875 1 52.22 138 LEU B CA 1
ATOM 2752 C C . LEU B 1 138 ? 25.156 -12.039 -12.922 1 52.22 138 LEU B C 1
ATOM 2754 O O . LEU B 1 138 ? 24.578 -11.125 -12.344 1 52.22 138 LEU B O 1
ATOM 2758 N N . ALA B 1 139 ? 26.469 -11.875 -13.289 1 51.06 139 ALA B N 1
ATOM 2759 C CA . ALA B 1 139 ? 27.172 -10.75 -13.922 1 51.06 139 ALA B CA 1
ATOM 2760 C C . ALA B 1 139 ? 26.25 -10.023 -14.898 1 51.06 139 ALA B C 1
ATOM 2762 O O . ALA B 1 139 ? 26.422 -10.109 -16.109 1 51.06 139 ALA B O 1
ATOM 2763 N N . THR B 1 140 ? 24.938 -10.172 -14.633 1 56.78 140 THR B N 1
ATOM 2764 C CA . THR B 1 140 ? 24.203 -9.555 -15.727 1 56.78 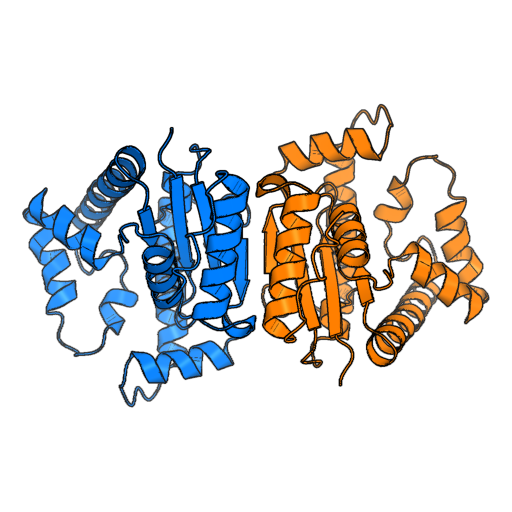140 THR B CA 1
ATOM 2765 C C . THR B 1 140 ? 24.562 -8.07 -15.852 1 56.78 140 THR B C 1
ATOM 2767 O O . THR B 1 140 ? 24.5 -7.332 -14.867 1 56.78 140 THR B O 1
ATOM 2770 N N . ALA B 1 141 ? 25.312 -7.789 -16.781 1 61.5 141 ALA B N 1
ATOM 2771 C CA . ALA B 1 141 ? 25.828 -6.469 -17.125 1 61.5 141 ALA B CA 1
ATOM 2772 C C . ALA B 1 141 ? 24.703 -5.461 -17.312 1 61.5 141 ALA B C 1
ATOM 2774 O O . ALA B 1 141 ? 24.953 -4.25 -17.375 1 61.5 141 ALA B O 1
ATOM 2775 N N . GLU B 1 142 ? 23.234 -6.02 -16.969 1 83.25 142 GLU B N 1
ATOM 2776 C CA . GLU B 1 142 ? 22.266 -4.961 -17.234 1 83.25 142 GLU B CA 1
ATOM 2777 C C . GLU B 1 142 ? 20.984 -5.156 -16.406 1 83.25 142 GLU B C 1
ATOM 2779 O O . GLU B 1 142 ? 19.906 -5.324 -16.953 1 83.25 142 GLU B O 1
ATOM 2784 N N . PRO B 1 143 ? 21.109 -5.066 -15.188 1 84.44 143 PRO B N 1
ATOM 2785 C CA . PRO B 1 143 ? 19.938 -5.238 -14.305 1 84.44 143 PRO B CA 1
ATOM 2786 C C . PRO B 1 143 ? 18.812 -4.273 -14.641 1 84.44 143 PRO B C 1
ATOM 2788 O O . PRO B 1 143 ? 17.641 -4.629 -14.523 1 84.44 143 PRO B O 1
ATOM 2791 N N . GLN B 1 144 ? 19.141 -3.113 -15.062 1 89.38 144 GLN B N 1
ATOM 2792 C CA . GLN B 1 144 ? 18.141 -2.098 -15.398 1 89.38 144 GLN B CA 1
ATOM 2793 C C . GLN B 1 144 ? 17.234 -2.57 -16.531 1 89.38 144 GLN B C 1
ATOM 2795 O O . GLN B 1 144 ? 16.016 -2.42 -16.453 1 89.38 144 GLN B O 1
ATOM 2800 N N . ARG B 1 145 ? 17.859 -3.125 -17.469 1 87.94 145 ARG B N 1
ATOM 2801 C CA . ARG B 1 145 ? 17.109 -3.619 -18.609 1 87.94 145 ARG B CA 1
ATOM 2802 C C . ARG B 1 145 ? 16.172 -4.762 -18.219 1 87.94 145 ARG B C 1
ATOM 2804 O O . ARG B 1 145 ? 15.023 -4.805 -18.641 1 87.94 145 ARG B O 1
ATOM 2811 N N . ILE B 1 146 ? 16.672 -5.617 -17.422 1 86.56 146 ILE B N 1
ATOM 2812 C CA . ILE B 1 146 ? 15.891 -6.785 -17 1 86.56 146 ILE B CA 1
ATOM 2813 C C . ILE B 1 146 ? 14.688 -6.336 -16.188 1 86.56 146 ILE B C 1
ATOM 2815 O O . ILE B 1 146 ? 13.562 -6.809 -16.406 1 86.56 146 ILE B O 1
ATOM 2819 N N . ILE B 1 147 ? 14.898 -5.41 -15.266 1 92.06 147 ILE B N 1
ATOM 2820 C CA . ILE B 1 147 ? 13.828 -4.887 -14.43 1 92.06 147 ILE B CA 1
ATOM 2821 C C . ILE B 1 147 ? 12.742 -4.273 -15.312 1 92.06 147 ILE B C 1
ATOM 2823 O O . ILE B 1 147 ? 11.555 -4.57 -15.148 1 92.06 147 ILE B O 1
ATOM 2827 N N . GLU B 1 148 ? 13.156 -3.5 -16.219 1 92.62 148 GLU B N 1
ATOM 2828 C CA . GLU B 1 148 ? 12.211 -2.824 -17.109 1 92.62 148 GLU B CA 1
ATOM 2829 C C . GLU B 1 148 ? 11.438 -3.83 -17.953 1 92.62 148 GLU B C 1
ATOM 2831 O O . GLU B 1 148 ? 10.219 -3.723 -18.094 1 92.62 148 GLU B O 1
ATOM 2836 N N . GLU B 1 149 ? 12.102 -4.781 -18.547 1 90.38 149 GLU B N 1
ATOM 2837 C CA . GLU B 1 149 ? 11.484 -5.762 -19.438 1 90.38 149 GLU B CA 1
ATOM 2838 C C . GLU B 1 149 ? 10.492 -6.641 -18.672 1 90.38 149 GLU B C 1
ATOM 2840 O O . GLU B 1 149 ? 9.375 -6.871 -19.156 1 90.38 149 GLU B O 1
ATOM 2845 N N . VAL B 1 150 ? 10.914 -7.09 -17.531 1 91 150 VAL B N 1
ATOM 2846 C CA . VAL B 1 150 ? 10.07 -7.98 -16.75 1 91 150 VAL B CA 1
ATOM 2847 C C . VAL B 1 150 ? 8.852 -7.219 -16.25 1 91 150 VAL B C 1
ATOM 2849 O O . VAL B 1 150 ? 7.719 -7.707 -16.344 1 91 150 VAL B O 1
ATOM 2852 N N . ASP B 1 151 ? 9.07 -6.031 -15.711 1 94.69 151 ASP B N 1
ATOM 2853 C CA . ASP B 1 151 ? 7.953 -5.238 -15.211 1 94.69 151 ASP B CA 1
ATOM 2854 C C . ASP B 1 151 ? 6.984 -4.891 -16.344 1 94.69 151 ASP B C 1
ATOM 2856 O O . ASP B 1 151 ? 5.766 -4.891 -16.141 1 94.69 151 ASP B O 1
ATOM 2860 N N . LYS B 1 152 ? 7.5 -4.559 -17.469 1 95.12 152 LYS B N 1
ATOM 2861 C CA . LYS B 1 152 ? 6.656 -4.266 -18.625 1 95.12 152 LYS B CA 1
ATOM 2862 C C . LYS B 1 152 ? 5.84 -5.488 -19.031 1 95.12 152 LYS B C 1
ATOM 2864 O O . LYS B 1 152 ? 4.641 -5.375 -19.312 1 95.12 152 LYS B O 1
ATOM 2869 N N . ALA B 1 153 ? 6.484 -6.629 -19.125 1 92.81 153 ALA B N 1
ATOM 2870 C CA . ALA B 1 153 ? 5.801 -7.867 -19.484 1 92.81 153 ALA B CA 1
ATOM 2871 C C . ALA B 1 153 ? 4.688 -8.195 -18.484 1 92.81 153 ALA B C 1
ATOM 2873 O O . ALA B 1 153 ? 3.578 -8.555 -18.891 1 92.81 153 ALA B O 1
ATOM 2874 N N . ARG B 1 154 ? 4.984 -8.031 -17.219 1 94.75 154 ARG B N 1
ATOM 2875 C CA . ARG B 1 154 ? 4.008 -8.312 -16.172 1 94.75 154 ARG B CA 1
ATOM 2876 C C . ARG B 1 154 ? 2.85 -7.324 -16.219 1 94.75 154 ARG B C 1
ATOM 2878 O O . ARG B 1 154 ? 1.692 -7.703 -16.031 1 94.75 154 ARG B O 1
ATOM 2885 N N . ALA B 1 155 ? 3.186 -6.086 -16.453 1 96 155 ALA B N 1
ATOM 2886 C CA . ALA B 1 155 ? 2.146 -5.066 -16.578 1 96 155 ALA B CA 1
ATOM 2887 C C . ALA B 1 155 ? 1.229 -5.355 -17.766 1 96 155 ALA B C 1
ATOM 2889 O O . ALA B 1 155 ? 0.005 -5.246 -17.641 1 96 155 ALA B O 1
ATOM 2890 N N . GLU B 1 156 ? 1.766 -5.703 -18.875 1 95.06 156 GLU B N 1
ATOM 2891 C CA . GLU B 1 156 ? 0.99 -6.023 -20.062 1 95.06 156 GLU B CA 1
ATOM 2892 C C . GLU B 1 156 ? 0.13 -7.266 -19.844 1 95.06 156 GLU B C 1
ATOM 2894 O O . GLU B 1 156 ? -1.039 -7.293 -20.234 1 95.06 156 GLU B O 1
ATOM 2899 N N . TYR B 1 157 ? 0.746 -8.266 -19.266 1 93.81 157 TYR B N 1
ATOM 2900 C CA . TYR B 1 157 ? 0.012 -9.477 -18.906 1 93.81 157 TYR B CA 1
ATOM 2901 C C . TYR B 1 157 ? -1.204 -9.141 -18.047 1 93.81 157 TYR B C 1
ATOM 2903 O O . TYR B 1 157 ? -2.318 -9.586 -18.344 1 93.81 157 TYR B O 1
ATOM 2911 N N . TYR B 1 158 ? -1.001 -8.359 -17.078 1 96.38 158 TYR B N 1
ATOM 2912 C CA . TYR B 1 158 ? -2.053 -7.992 -16.141 1 96.38 158 TYR B CA 1
ATOM 2913 C C . TYR B 1 158 ? -3.141 -7.172 -16.828 1 96.38 158 TYR B C 1
ATOM 2915 O O . TYR B 1 158 ? -4.328 -7.469 -16.688 1 96.38 158 TYR B O 1
ATOM 2923 N N . ARG B 1 159 ? -2.746 -6.223 -17.547 1 96.56 159 ARG B N 1
ATOM 2924 C CA . ARG B 1 159 ? -3.686 -5.332 -18.219 1 96.56 159 ARG B CA 1
ATOM 2925 C C . ARG B 1 159 ? -4.527 -6.098 -19.234 1 96.56 159 ARG B C 1
ATOM 2927 O O . ARG B 1 159 ? -5.738 -5.891 -19.328 1 96.56 159 ARG B O 1
ATOM 2934 N N . SER B 1 160 ? -3.979 -6.945 -19.969 1 94.94 160 SER B N 1
ATOM 2935 C CA . SER B 1 160 ? -4.664 -7.691 -21.016 1 94.94 160 SER B CA 1
ATOM 2936 C C . SER B 1 160 ? -5.73 -8.609 -20.438 1 94.94 160 SER B C 1
ATOM 2938 O O . SER B 1 160 ? -6.762 -8.852 -21.062 1 94.94 160 SER B O 1
ATOM 2940 N N . HIS B 1 161 ? -5.453 -9.055 -19.25 1 95.38 161 HIS B N 1
ATOM 2941 C CA . HIS B 1 161 ? -6.352 -10.062 -18.688 1 95.38 161 HIS B CA 1
ATOM 2942 C C . HIS B 1 161 ? -7.344 -9.445 -17.719 1 95.38 161 HIS B C 1
ATOM 2944 O O . HIS B 1 161 ? -8.398 -10.023 -17.438 1 95.38 161 HIS B O 1
ATOM 2950 N N . THR B 1 162 ? -7.039 -8.266 -17.156 1 96.06 162 THR B N 1
ATOM 2951 C CA . THR B 1 162 ? -7.891 -7.695 -16.109 1 96.06 162 THR B CA 1
ATOM 2952 C C . THR B 1 162 ? -8.484 -6.363 -16.562 1 96.06 162 THR B C 1
ATOM 2954 O O . THR B 1 162 ? -9.469 -5.887 -15.984 1 96.06 162 THR B O 1
ATOM 2957 N N . GLY B 1 163 ? -7.789 -5.699 -17.5 1 95.88 163 GLY B N 1
ATOM 2958 C CA . GLY B 1 163 ? -8.188 -4.367 -17.922 1 95.88 163 GLY B CA 1
ATOM 2959 C C . GLY B 1 163 ? -7.703 -3.273 -16.984 1 95.88 163 GLY B C 1
ATOM 2960 O O . GLY B 1 163 ? -8.031 -2.1 -17.188 1 95.88 163 GLY B O 1
ATOM 2961 N N . CYS B 1 164 ? -6.879 -3.609 -15.992 1 95.38 164 CYS B N 1
ATOM 2962 C CA . CYS B 1 164 ? -6.41 -2.658 -14.992 1 95.38 164 CYS B CA 1
ATOM 2963 C C . CYS B 1 164 ? -4.891 -2.561 -15 1 95.38 164 CYS B C 1
ATOM 2965 O O . CYS B 1 164 ? -4.207 -3.463 -15.492 1 95.38 164 CYS B O 1
ATOM 2967 N N . GLU B 1 165 ? -4.438 -1.438 -14.531 1 95 165 GLU B N 1
ATOM 2968 C CA . GLU B 1 165 ? -3.002 -1.325 -14.297 1 95 165 GLU B CA 1
ATOM 2969 C C . GLU B 1 165 ? -2.559 -2.197 -13.133 1 95 165 GLU B C 1
ATOM 2971 O O . GLU B 1 165 ? -3.299 -2.363 -12.156 1 95 165 GLU B O 1
ATOM 2976 N N . VAL B 1 166 ? -1.371 -2.699 -13.203 1 94.19 166 VAL B N 1
ATOM 2977 C CA . VAL B 1 166 ? -0.869 -3.658 -12.219 1 94.19 166 VAL B CA 1
ATOM 2978 C C . VAL B 1 166 ? -0.757 -2.988 -10.852 1 94.19 166 VAL B C 1
ATOM 2980 O O . VAL B 1 166 ? -0.911 -3.645 -9.82 1 94.19 166 VAL B O 1
ATOM 2983 N N . ASN B 1 167 ? -0.561 -1.652 -10.82 1 91.88 167 ASN B N 1
ATOM 2984 C CA . ASN B 1 167 ? -0.398 -0.94 -9.555 1 91.88 167 ASN B CA 1
ATOM 2985 C C . ASN B 1 167 ? -1.687 -0.238 -9.141 1 91.88 167 ASN B C 1
ATOM 2987 O O . ASN B 1 167 ? -1.649 0.747 -8.398 1 91.88 167 ASN B O 1
ATOM 2991 N N . ASN B 1 168 ? -2.869 -0.703 -9.586 1 91.5 168 ASN B N 1
ATOM 2992 C CA . ASN B 1 168 ? -4.156 -0.114 -9.242 1 91.5 168 ASN B CA 1
ATOM 2993 C C . ASN B 1 168 ? -4.5 -0.344 -7.77 1 91.5 168 ASN B C 1
ATOM 2995 O O . ASN B 1 168 ? -4.082 -1.342 -7.18 1 91.5 168 ASN B O 1
ATOM 2999 N N . THR B 1 169 ? -5.309 0.541 -7.184 1 92.06 169 THR B N 1
ATOM 3000 C CA . THR B 1 169 ? -5.77 0.377 -5.809 1 92.06 169 THR B CA 1
ATOM 3001 C C . THR B 1 169 ? -7.125 -0.327 -5.777 1 92.06 169 THR B C 1
ATOM 3003 O O . THR B 1 169 ? -7.629 -0.663 -4.703 1 92.06 169 THR B O 1
ATOM 3006 N N . ARG B 1 170 ? -7.703 -0.626 -6.871 1 91 170 ARG B N 1
ATOM 3007 C CA . ARG B 1 170 ? -9.055 -1.179 -6.953 1 91 170 ARG B CA 1
ATOM 3008 C C . ARG B 1 170 ? -9.102 -2.586 -6.363 1 91 170 ARG B C 1
ATOM 3010 O O . ARG B 1 170 ? -10.039 -2.926 -5.637 1 91 170 ARG B O 1
ATOM 3017 N N . TYR B 1 171 ? -8.062 -3.369 -6.691 1 91.38 171 TYR B N 1
ATOM 3018 C CA . TYR B 1 171 ? -8.055 -4.758 -6.254 1 91.38 171 TYR B CA 1
ATOM 3019 C C . TYR B 1 171 ? -6.906 -5.016 -5.281 1 91.38 171 TYR B C 1
ATOM 3021 O O . TYR B 1 171 ? -6.254 -6.062 -5.344 1 91.38 171 TYR B O 1
ATOM 3029 N N . ARG B 1 172 ? -6.633 -3.992 -4.473 1 94.88 172 ARG B N 1
ATOM 3030 C CA . ARG B 1 172 ? -5.512 -4.125 -3.547 1 94.88 172 ARG B CA 1
ATOM 3031 C C . ARG B 1 172 ? -5.914 -3.713 -2.135 1 94.88 172 ARG B C 1
ATOM 3033 O O . ARG B 1 172 ? -6.828 -2.904 -1.956 1 94.88 172 ARG B O 1
ATOM 3040 N N . ASP B 1 173 ? -5.23 -4.32 -1.252 1 97.94 173 ASP B N 1
ATOM 3041 C CA . ASP B 1 173 ? -5.473 -3.984 0.148 1 97.94 173 ASP B CA 1
ATOM 3042 C C . ASP B 1 173 ? -4.238 -3.35 0.783 1 97.94 173 ASP B C 1
ATOM 3044 O O . ASP B 1 173 ? -4.355 -2.443 1.612 1 97.94 173 ASP B O 1
ATOM 3048 N N . LEU B 1 174 ? -3.082 -3.873 0.374 1 98.56 174 LEU B N 1
ATOM 3049 C CA . LEU B 1 174 ? -1.823 -3.424 0.959 1 98.56 174 LEU B CA 1
ATOM 3050 C C . LEU B 1 174 ? -0.767 -3.209 -0.12 1 98.56 174 LEU B C 1
ATOM 3052 O O . LEU B 1 174 ? -0.536 -4.09 -0.951 1 98.56 174 LEU B O 1
ATOM 3056 N N . PHE B 1 175 ? -0.208 -2.031 -0.242 1 98.44 175 PHE B N 1
ATOM 3057 C CA . PHE B 1 175 ? 1.067 -1.8 -0.91 1 98.44 175 PHE B CA 1
ATOM 3058 C C . PHE B 1 175 ? 2.197 -1.679 0.107 1 98.44 175 PHE B C 1
ATOM 3060 O O . PHE B 1 175 ? 2.139 -0.841 1.01 1 98.44 175 PHE B O 1
ATOM 3067 N N . LEU B 1 176 ? 3.215 -2.492 -0.054 1 98.75 176 LEU B N 1
ATOM 3068 C CA . LEU B 1 176 ? 4.273 -2.531 0.948 1 98.75 176 LEU B CA 1
ATOM 3069 C C . LEU B 1 176 ? 5.645 -2.352 0.298 1 98.75 176 LEU B C 1
ATOM 3071 O O . LEU B 1 176 ? 6.008 -3.102 -0.61 1 98.75 176 LEU B O 1
ATOM 3075 N N . ASN B 1 177 ? 6.359 -1.316 0.728 1 98.44 177 ASN B N 1
ATOM 3076 C CA . ASN B 1 177 ? 7.758 -1.143 0.353 1 98.44 177 ASN B CA 1
ATOM 3077 C C . ASN B 1 177 ? 8.656 -2.146 1.067 1 98.44 177 ASN B C 1
ATOM 3079 O O . ASN B 1 177 ? 8.914 -2.018 2.266 1 98.44 177 ASN B O 1
ATOM 3083 N N . SER B 1 178 ? 9.172 -3.064 0.319 1 98.12 178 SER B N 1
ATOM 3084 C CA . SER B 1 178 ? 9.938 -4.148 0.926 1 98.12 178 SER B CA 1
ATOM 3085 C C . SER B 1 178 ? 11.25 -3.637 1.512 1 98.12 178 SER B C 1
ATOM 3087 O O . SER B 1 178 ? 11.891 -4.324 2.311 1 98.12 178 SER B O 1
ATOM 3089 N N . ASN B 1 179 ? 11.648 -2.469 1.083 1 96.25 179 ASN B N 1
ATOM 3090 C CA . ASN B 1 179 ? 12.891 -1.894 1.593 1 96.25 179 ASN B CA 1
ATOM 3091 C C . ASN B 1 179 ? 12.703 -1.31 2.99 1 96.25 179 ASN B C 1
ATOM 3093 O O . ASN B 1 179 ? 13.68 -0.996 3.67 1 96.25 179 ASN B O 1
ATOM 3097 N N . LEU B 1 180 ? 11.5 -1.144 3.402 1 96.88 180 LEU B N 1
ATOM 3098 C CA . LEU B 1 180 ? 11.211 -0.524 4.691 1 96.88 180 LEU B CA 1
ATOM 3099 C C . LEU B 1 180 ? 11.602 -1.449 5.84 1 96.88 180 LEU B C 1
ATOM 3101 O O . LEU B 1 180 ? 12.289 -1.03 6.773 1 96.88 180 LEU B O 1
ATOM 3105 N N . LEU B 1 181 ? 11.188 -2.785 5.746 1 97.69 181 LEU B N 1
ATOM 3106 C CA . LEU B 1 181 ? 11.352 -3.697 6.875 1 97.69 181 LEU B CA 1
ATOM 3107 C C . LEU B 1 181 ? 12.078 -4.965 6.445 1 97.69 181 LEU B C 1
ATOM 3109 O O . LEU B 1 181 ? 12.297 -5.867 7.258 1 97.69 181 LEU B O 1
ATOM 3113 N N . GLY B 1 182 ? 12.453 -5.047 5.133 1 97.31 182 GLY B N 1
ATOM 3114 C CA . GLY B 1 182 ? 13.047 -6.277 4.637 1 97.31 182 GLY B CA 1
ATOM 3115 C C . GLY B 1 182 ? 12.039 -7.398 4.457 1 97.31 182 GLY B C 1
ATOM 3116 O O . GLY B 1 182 ? 10.844 -7.199 4.668 1 97.31 182 GLY B O 1
ATOM 3117 N N . VAL B 1 183 ? 12.539 -8.516 4.098 1 98 183 VAL B N 1
ATOM 3118 C CA . VAL B 1 183 ? 11.703 -9.664 3.766 1 98 183 VAL B CA 1
ATOM 3119 C C . VAL B 1 183 ? 10.93 -10.117 5.004 1 98 183 VAL B C 1
ATOM 3121 O O . VAL B 1 183 ? 9.703 -10.195 4.984 1 98 183 VAL B O 1
ATOM 3124 N N . GLU B 1 184 ? 11.625 -10.312 6.086 1 98.38 184 GLU B N 1
ATOM 3125 C CA . GLU B 1 184 ? 11.008 -10.844 7.293 1 98.38 184 GLU B CA 1
ATOM 3126 C C . GLU B 1 184 ? 10.039 -9.836 7.906 1 98.38 184 GLU B C 1
ATOM 3128 O O . GLU B 1 184 ? 8.922 -10.195 8.289 1 98.38 184 GLU B O 1
ATOM 3133 N N . GLY B 1 185 ? 10.484 -8.578 7.965 1 98.25 185 GLY B N 1
ATOM 3134 C CA . GLY B 1 185 ? 9.625 -7.543 8.523 1 98.25 185 GLY B CA 1
ATOM 3135 C C . GLY B 1 185 ? 8.367 -7.312 7.711 1 98.25 185 GLY B C 1
ATOM 3136 O O . GLY B 1 185 ? 7.281 -7.121 8.273 1 98.25 185 GLY B O 1
ATOM 3137 N N . THR B 1 186 ? 8.5 -7.328 6.41 1 98.81 186 THR B N 1
ATOM 3138 C CA . THR B 1 186 ? 7.336 -7.152 5.543 1 98.81 186 THR B CA 1
ATOM 3139 C C . THR B 1 186 ? 6.371 -8.328 5.688 1 98.81 186 THR B C 1
ATOM 3141 O O . THR B 1 186 ? 5.16 -8.133 5.77 1 98.81 186 THR B O 1
ATOM 3144 N N . ALA B 1 187 ? 6.93 -9.562 5.762 1 98.88 187 ALA B N 1
ATOM 3145 C CA . ALA B 1 187 ? 6.102 -10.742 5.977 1 98.88 187 ALA B CA 1
ATOM 3146 C C . ALA B 1 187 ? 5.348 -10.648 7.301 1 98.88 187 ALA B C 1
ATOM 3148 O O . ALA B 1 187 ? 4.172 -11.008 7.379 1 98.88 187 ALA B O 1
ATOM 3149 N N . ASP B 1 188 ? 6.031 -10.141 8.312 1 98.44 188 ASP B N 1
ATOM 3150 C CA . ASP B 1 188 ? 5.402 -10 9.617 1 98.44 188 ASP B CA 1
ATOM 3151 C C . ASP B 1 188 ? 4.203 -9.055 9.555 1 98.44 188 ASP B C 1
ATOM 3153 O O . ASP B 1 188 ? 3.186 -9.281 10.211 1 98.44 188 ASP B O 1
ATOM 3157 N N . LEU B 1 189 ? 4.305 -8.016 8.82 1 98.38 189 LEU B N 1
ATOM 3158 C CA . LEU B 1 189 ? 3.195 -7.078 8.672 1 98.38 189 LEU B CA 1
ATOM 3159 C C . LEU B 1 189 ? 2.008 -7.746 7.988 1 98.38 189 LEU B C 1
ATOM 3161 O O . LEU B 1 189 ? 0.858 -7.535 8.383 1 98.38 189 LEU B O 1
ATOM 3165 N N . ILE B 1 190 ? 2.303 -8.5 6.934 1 98.81 190 ILE B N 1
ATOM 3166 C CA . ILE B 1 190 ? 1.238 -9.211 6.234 1 98.81 190 ILE B CA 1
ATOM 3167 C C . ILE B 1 190 ? 0.569 -10.203 7.184 1 98.81 190 ILE B C 1
ATOM 3169 O O . ILE B 1 190 ? -0.661 -10.266 7.254 1 98.81 190 ILE B O 1
ATOM 3173 N N . VAL B 1 191 ? 1.382 -10.922 7.949 1 98.56 191 VAL B N 1
ATOM 3174 C CA . VAL B 1 191 ? 0.859 -11.914 8.883 1 98.56 191 VAL B CA 1
ATOM 3175 C C . VAL B 1 191 ? -0.015 -11.219 9.93 1 98.56 191 VAL B C 1
ATOM 3177 O O . VAL B 1 191 ? -1.081 -11.727 10.289 1 98.56 191 VAL B O 1
ATOM 3180 N N . ASP B 1 192 ? 0.427 -10.07 10.422 1 97.69 192 ASP B N 1
ATOM 3181 C CA . ASP B 1 192 ? -0.366 -9.305 11.383 1 97.69 192 ASP B CA 1
ATOM 3182 C C . ASP B 1 192 ? -1.718 -8.914 10.789 1 97.69 192 ASP B C 1
ATOM 3184 O O . ASP B 1 192 ? -2.75 -9.023 11.453 1 97.69 192 ASP B O 1
ATOM 3188 N N . ALA B 1 193 ? -1.71 -8.438 9.555 1 98.31 193 ALA B N 1
ATOM 3189 C CA . ALA B 1 193 ? -2.957 -8.078 8.883 1 98.31 193 ALA B CA 1
ATOM 3190 C C . ALA B 1 193 ? -3.889 -9.281 8.773 1 98.31 193 ALA B C 1
ATOM 3192 O O . ALA B 1 193 ? -5.094 -9.164 8.992 1 98.31 193 ALA B O 1
ATOM 3193 N N . VAL B 1 194 ? -3.309 -10.43 8.445 1 98.06 194 VAL B N 1
ATOM 3194 C CA . VAL B 1 194 ? -4.074 -11.664 8.289 1 98.06 194 VAL B CA 1
ATOM 3195 C C . VAL B 1 194 ? -4.699 -12.055 9.625 1 98.06 194 VAL B C 1
ATOM 3197 O O . VAL B 1 194 ? -5.891 -12.367 9.695 1 98.06 194 VAL B O 1
ATOM 3200 N N . ARG B 1 195 ? -3.904 -11.984 10.656 1 96.94 195 ARG B N 1
ATOM 3201 C CA . ARG B 1 195 ? -4.387 -12.375 11.977 1 96.94 195 ARG B CA 1
ATOM 3202 C C . ARG B 1 195 ? -5.5 -11.445 12.445 1 96.94 195 ARG B C 1
ATOM 3204 O O . ARG B 1 195 ? -6.492 -11.898 13.016 1 96.94 195 ARG B O 1
ATOM 3211 N N . ARG B 1 196 ? -5.344 -10.195 12.227 1 95.94 196 ARG B N 1
ATOM 3212 C CA . ARG B 1 196 ? -6.344 -9.219 12.641 1 95.94 196 ARG B CA 1
ATOM 3213 C C . ARG B 1 196 ? -7.625 -9.375 11.828 1 95.94 196 ARG B C 1
ATOM 3215 O O . ARG B 1 196 ? -8.727 -9.328 12.383 1 95.94 196 ARG B O 1
ATOM 3222 N N . LYS B 1 197 ? -7.469 -9.586 10.508 1 96.44 197 LYS B N 1
ATOM 3223 C CA . LYS B 1 197 ? -8.625 -9.656 9.609 1 96.44 197 LYS B CA 1
ATOM 3224 C C . LYS B 1 197 ? -9.438 -10.922 9.867 1 96.44 197 LYS B C 1
ATOM 3226 O O . LYS B 1 197 ? -10.672 -10.891 9.859 1 96.44 197 LYS B O 1
ATOM 3231 N N . PHE B 1 198 ? -8.703 -11.992 10.148 1 95.06 198 PHE B N 1
ATOM 3232 C CA . PHE B 1 198 ? -9.398 -13.273 10.172 1 95.06 198 PHE B CA 1
ATOM 3233 C C . PHE B 1 198 ? -9.469 -13.836 11.586 1 95.06 198 PHE B C 1
ATOM 3235 O O . PHE B 1 198 ? -9.961 -14.945 11.797 1 95.06 198 PHE B O 1
ATOM 3242 N N . GLY B 1 199 ? -9 -13.055 12.578 1 91.06 199 GLY B N 1
ATOM 3243 C CA . GLY B 1 199 ? -9.117 -13.445 13.977 1 91.06 199 GLY B CA 1
ATOM 3244 C C . GLY B 1 199 ? -8.297 -14.672 14.32 1 91.06 199 GLY B C 1
ATOM 3245 O O . GLY B 1 199 ? -8.773 -15.555 15.047 1 91.06 199 GLY B O 1
ATOM 3246 N N . LEU B 1 200 ? -7.074 -14.68 13.648 1 88.31 200 LEU B N 1
ATOM 3247 C CA . LEU B 1 200 ? -6.215 -15.82 13.922 1 88.31 200 LEU B CA 1
ATOM 3248 C C . LEU B 1 200 ? -5.383 -15.594 15.18 1 88.31 200 LEU B C 1
ATOM 3250 O O . LEU B 1 200 ? -4.953 -14.469 15.453 1 88.31 200 LEU B O 1
ATOM 3254 N N . GLU B 1 201 ? -5.324 -16.5 16.016 1 76.62 201 GLU B N 1
ATOM 3255 C CA . GLU B 1 201 ? -4.496 -16.406 17.219 1 76.62 201 GLU B CA 1
ATOM 3256 C C . GLU B 1 201 ? -3.014 -16.484 16.875 1 76.62 201 GLU B C 1
ATOM 3258 O O . GLU B 1 201 ? -2.631 -17.125 15.883 1 76.62 201 GLU B O 1
ATOM 3263 N N . ALA B 1 202 ? -2.266 -15.688 17.562 1 66.62 202 ALA B N 1
ATOM 3264 C CA . ALA B 1 202 ? -0.82 -15.766 17.375 1 66.62 202 ALA B CA 1
ATOM 3265 C C . ALA B 1 202 ? -0.284 -17.141 17.781 1 66.62 202 ALA B C 1
ATOM 3267 O O . ALA B 1 202 ? -0.748 -17.719 18.766 1 66.62 202 ALA B O 1
ATOM 3268 N N . PRO B 1 203 ? 0.652 -17.688 16.844 1 54.69 203 PRO B N 1
ATOM 3269 C CA . PRO B 1 203 ? 1.182 -18.969 17.312 1 54.69 203 PRO B CA 1
ATOM 3270 C C . PRO B 1 203 ? 1.791 -18.891 18.719 1 54.69 203 PRO B C 1
ATOM 3272 O O . PRO B 1 203 ? 2.373 -17.859 19.078 1 54.69 203 PRO B O 1
ATOM 3275 N N . ALA B 1 204 ? 1.23 -19.531 19.672 1 47.31 204 ALA B N 1
ATOM 3276 C CA . ALA B 1 204 ? 1.802 -19.625 21.016 1 47.31 204 ALA B CA 1
ATOM 3277 C C . ALA B 1 204 ? 3.324 -19.703 20.953 1 47.31 204 ALA B C 1
ATOM 3279 O O . ALA B 1 204 ? 3.885 -20.391 20.094 1 47.31 204 ALA B O 1
ATOM 3280 N N . GLU B 1 205 ? 3.998 -18.484 21.234 1 42.28 205 GLU B N 1
ATOM 3281 C CA . GLU B 1 205 ? 5.445 -18.594 21.391 1 42.28 205 GLU B CA 1
ATOM 3282 C C . GLU B 1 205 ? 5.844 -19.984 21.875 1 42.28 205 GLU B C 1
ATOM 3284 O O . GLU B 1 205 ? 5.316 -20.469 22.875 1 42.28 205 GLU B O 1
ATOM 3289 N N . GLU B 1 206 ? 6.203 -20.797 21.094 1 31.98 206 GLU B N 1
ATOM 3290 C CA . GLU B 1 206 ? 6.848 -21.953 21.703 1 31.98 206 GLU B CA 1
ATOM 3291 C C . GLU B 1 206 ? 7.879 -21.531 22.75 1 31.98 206 GLU B C 1
ATOM 3293 O O . GLU B 1 206 ? 8.828 -20.812 22.438 1 31.98 206 GLU B O 1
ATOM 3298 N N . GLN B 1 207 ? 7.445 -21.281 24.016 1 30.81 207 GLN B N 1
ATOM 3299 C CA . GLN B 1 207 ? 8.406 -21.359 25.109 1 30.81 207 GLN B CA 1
ATOM 3300 C C . GLN B 1 207 ? 9.406 -22.484 24.875 1 30.81 207 GLN B C 1
ATOM 3302 O O . GLN B 1 207 ? 9.039 -23.656 24.875 1 30.81 207 GLN B O 1
ATOM 3307 N N . ILE B 1 208 ? 10.469 -22.172 24.078 1 23.75 208 ILE B N 1
ATOM 3308 C CA . ILE B 1 208 ? 11.609 -23.016 24.406 1 23.75 208 ILE B CA 1
ATOM 3309 C C . ILE B 1 208 ? 12.086 -22.688 25.828 1 23.75 208 ILE B C 1
ATOM 3311 O O . ILE B 1 208 ? 12.203 -21.516 26.203 1 23.75 208 ILE B O 1
#

Foldseek 3Di:
DQAAEEEEEEAQLLCRVLLQVLLCVQVVHAEAELLNLLVVLCVVPVVLVVQNVCLVPVDDPFNQQCLLAVQGDDDPVSSVSSLVSSLVVLVVDSRPHHYYYYASLSLQSCQPPPRYAYEYGYADPVSSLVSSCVVRVDPPVPSPVSSVSSRVSSQVVNCVVRVDGSPDPSSHDYYDHCVPQHSNGSSVVVNVVNCVSVVNDRPDPPPD/DQAAEEEEEEAQLLCRVLLQVLLCVQVVHAEAELLNLLVVLCVVPVVLVVQNVCLVPVPPLFVQQCLLAVQGDDDPVSSVSSLVSSLVVLVVDSRPHHYYYYASLSLQSCQVPPRYAYEYGYEDPVSSLVSSCVVRVDPPVPSPVSSVSSRVSSQVVNCVVRVDGSPDPSSHDYYDHCVPQHSNGSSVVVNVVNCVSVVNDRDDPPPD